Protein AF-A0A2T6D8M6-F1 (afdb_monomer)

Sequence (438 aa):
MSDDRTCYEILEVSRAASREDIRRAYLTQARRYMDARMQATLPPGSWRSLNAALETLDDPARRQAYDATLPAATTLAPIPETSVPAAPVPPPVPPLSDRPSLPAATVPLPILPTTAKSVSPAPSGPSSNTIFIIIICCFSLVVIGISALIFLPLFLPVVAANISKPRATIDRHQPTPPPNLAPAATPASRKSNPAFAAPPEAITLNLPHFSAPEITRPASGILFSNKEGKKYATLEISTDPGLDYFIILTPAEGGSPELIAYLTGGDPLTCKLPTGSYELRYASGDSWYGKKYFFGPRATYFKIAQPIDLKPTRETPGYEAYRDALDKLGGVEEDIRQHLLDSGIDQKTVTYIFDTKNPKTQSANINTLDASYWRKNVAPKISSARNRTRLTELLDTRNQIVVSYNQRAAELRENVVEKISLTPDGDSDMIPLTMSTF

Foldseek 3Di:
DDDPDALCVLLVHDLPDDLLSSLVSLLVVLLLCVPQVNVVVDDPPSNVSSVVSNVQCNDPVSSVVSVVPDPDPPPPDPPPPPPDPDDDDDDDDDDDDDDDDDDDDDDDDDDDDDDDDDDDDDDDDDDPVVVVVVVVVVVVVVVVVVCCVVCVVVCVVVVVVVVPDDDDDDDDDDDDDDDDDDDDDDDDDDDDDDDDDDDPPDPPPPDDDPDFDFDDDDPFAWPDADPPAPFKFKAKEAFAADKKKWKWKAAPVGDDTRTTGIHHGGDMYIDITHFHWIKMKMKIGDTQRDSSQGRHSPIDIDIDPGTDGQDGLCPWPLNVVLVVLVVVLVVLLVVLLVLLVVLVNDNVVSCVCQVCPDPVCVCVPLLNVPPVVCVPPPLVSRPDPVSSVVSVVSSVVSNVSVVVNVVSVVVSVLRRYHYHYDDDDPPPDDPPPPPVPD

Secondary structure (DSSP, 8-state):
----S-HHHHHT--TT--HHHHHHHHHHHHHHHHSHHHHTTSPTTHHHHHHHHHHHHHSHHHHHHHHHHS-------PPP------PPPPPPPPP----PPPPP-PPPPPPPPP-----PPP-PPPPHHHHHHHHHHHHHHHHHHHHHHHHHHHHHHHHHHHS---------PPPPPPPP---------PPP---PPPPP---------------PPPPSEEEEE----SSEEEEEEEE-SSSEEEEEEEETT--S-SEEEEE-TT--EEEEEESEEEEEEEEEESS---TTTTTGGG-EEEE-SSPEEE--GGGSTTHHHHHHHHHHHHHHHHHHHHHHHHTT--HHHHHHHH-TT-HHHHTT-TTT--HHHHHHHTGGG---HHHHHHHHHHHHHHHHHHHHHHHHHHHHHHHHEEEEEE-----SS---------

Nearest PDB structures (foldseek):
  2ctr-assembly1_A  TM=7.302E-01  e=8.705E-03  Homo sapiens
  3ucs-assembly1_C  TM=7.791E-01  e=1.780E-02  Escherichia coli K-12
  8j07-assembly1_u  TM=6.987E-01  e=3.086E-02  Homo sapiens
  5fid-assembly1_B  TM=6.116E-01  e=2.789E-01  Pyricularia oryzae
  8otz-assembly1_EQ  TM=2.886E-01  e=4.134E+00  Bos taurus

Radius of gyration: 38.04 Å; Cα contacts (8 Å, |Δi|>4): 420; chains: 1; bounding box: 98×57×114 Å

Structure (mmCIF, N/CA/C/O backbone):
data_AF-A0A2T6D8M6-F1
#
_entry.id   AF-A0A2T6D8M6-F1
#
loop_
_atom_site.group_PDB
_atom_site.id
_atom_site.type_symbol
_atom_site.label_atom_id
_atom_site.label_alt_id
_atom_site.label_comp_id
_atom_site.label_asym_id
_atom_site.label_entity_id
_atom_site.label_seq_id
_atom_site.pdbx_PDB_ins_code
_atom_site.Cartn_x
_atom_site.Cartn_y
_atom_site.Cartn_z
_atom_site.occupancy
_atom_site.B_iso_or_equiv
_atom_site.auth_seq_id
_atom_site.auth_comp_id
_atom_site.auth_asym_id
_atom_site.auth_atom_id
_atom_site.pdbx_PDB_model_num
ATOM 1 N N . MET A 1 1 ? 19.798 17.923 -13.626 1.00 44.94 1 MET A N 1
ATOM 2 C CA . MET A 1 1 ? 20.886 17.505 -14.529 1.00 44.94 1 MET A CA 1
ATOM 3 C C . MET A 1 1 ? 20.261 16.527 -15.498 1.00 44.94 1 MET A C 1
ATOM 5 O O . MET A 1 1 ? 19.794 15.490 -15.043 1.00 44.94 1 MET A O 1
ATOM 9 N N . SER A 1 2 ? 20.101 16.918 -16.760 1.00 51.44 2 SER A N 1
ATOM 10 C CA . SER A 1 2 ? 19.657 15.986 -17.796 1.00 51.44 2 SER A CA 1
ATOM 11 C C . SER A 1 2 ? 20.794 15.001 -18.046 1.00 51.44 2 SER A C 1
ATOM 13 O O . SER A 1 2 ? 21.955 15.397 -18.061 1.00 51.44 2 SER A O 1
ATOM 15 N N . ASP A 1 3 ? 20.468 13.718 -18.112 1.00 68.69 3 ASP A N 1
ATOM 16 C CA . ASP A 1 3 ? 21.422 12.671 -18.451 1.00 68.69 3 ASP A CA 1
ATOM 17 C C . ASP A 1 3 ? 21.697 12.783 -19.956 1.00 68.69 3 ASP A C 1
ATOM 19 O O . ASP A 1 3 ? 20.807 12.501 -20.752 1.00 68.69 3 ASP A O 1
ATOM 23 N N . ASP A 1 4 ? 22.881 13.260 -20.348 1.00 80.56 4 ASP A N 1
ATOM 24 C CA . ASP A 1 4 ? 23.236 13.481 -21.764 1.00 80.56 4 ASP A CA 1
ATOM 25 C C . ASP A 1 4 ? 23.429 12.163 -22.545 1.00 80.56 4 ASP A C 1
ATOM 27 O O . ASP A 1 4 ? 23.701 12.173 -23.748 1.00 80.56 4 ASP A O 1
ATOM 31 N N . ARG A 1 5 ? 23.289 11.013 -21.872 1.00 87.88 5 ARG A N 1
ATOM 32 C CA . ARG A 1 5 ? 23.376 9.683 -22.477 1.00 87.88 5 ARG A CA 1
ATOM 33 C C . ARG A 1 5 ? 22.192 9.403 -23.395 1.00 87.88 5 ARG A C 1
ATOM 35 O O . ARG A 1 5 ? 21.042 9.735 -23.108 1.00 87.88 5 ARG A O 1
ATOM 42 N N . THR A 1 6 ? 22.462 8.697 -24.486 1.00 92.62 6 THR A N 1
ATOM 43 C CA . THR A 1 6 ? 21.406 8.210 -25.384 1.00 92.62 6 THR A CA 1
ATOM 44 C C . THR A 1 6 ? 20.591 7.084 -24.734 1.00 92.62 6 THR A C 1
ATOM 46 O O . THR A 1 6 ? 21.080 6.381 -23.851 1.00 92.62 6 THR A O 1
ATOM 49 N N . CYS A 1 7 ? 19.363 6.834 -25.208 1.00 91.62 7 CYS A N 1
ATOM 50 C CA . CYS A 1 7 ? 18.531 5.724 -24.719 1.00 91.62 7 CYS A CA 1
ATOM 51 C C . CYS A 1 7 ? 19.243 4.364 -24.863 1.00 91.62 7 CYS A C 1
ATOM 53 O O . CYS A 1 7 ? 19.093 3.484 -24.017 1.00 91.62 7 CYS A O 1
ATOM 55 N N . TYR A 1 8 ? 20.062 4.212 -25.907 1.00 92.75 8 TYR A N 1
ATOM 56 C CA . TYR A 1 8 ? 20.878 3.024 -26.155 1.00 92.75 8 TYR A CA 1
ATOM 57 C C . TYR A 1 8 ? 21.998 2.856 -25.123 1.00 92.75 8 TYR A C 1
ATOM 59 O O . TYR A 1 8 ? 22.205 1.759 -24.613 1.00 92.75 8 TYR A O 1
ATOM 67 N N . GLU A 1 9 ? 22.681 3.945 -24.768 1.00 91.25 9 GLU A N 1
ATOM 68 C CA . GLU A 1 9 ? 23.714 3.950 -23.725 1.00 91.25 9 GLU A CA 1
ATOM 69 C C . GLU A 1 9 ? 23.120 3.721 -22.337 1.00 91.25 9 GLU A C 1
ATOM 71 O O . GLU A 1 9 ? 23.692 2.973 -21.549 1.00 91.25 9 GLU A O 1
ATOM 76 N N . ILE A 1 10 ? 21.955 4.314 -22.051 1.00 89.31 10 ILE A N 1
ATOM 77 C CA . ILE A 1 10 ? 21.224 4.094 -20.800 1.00 89.31 10 ILE A CA 1
ATOM 78 C C . ILE A 1 10 ? 20.894 2.610 -20.638 1.00 89.31 10 ILE A C 1
ATOM 80 O O . ILE A 1 10 ? 21.116 2.069 -19.562 1.00 89.31 10 ILE A O 1
ATOM 84 N N . LEU A 1 11 ? 20.413 1.939 -21.691 1.00 89.44 11 LEU A N 1
ATOM 85 C CA . LEU A 1 11 ? 20.113 0.504 -21.661 1.00 89.44 11 LEU A CA 1
ATOM 86 C C . LEU A 1 11 ? 21.341 -0.399 -21.863 1.00 89.44 11 LEU A C 1
ATOM 88 O O . LEU A 1 11 ? 21.206 -1.611 -21.729 1.00 89.44 11 LEU A O 1
ATOM 92 N N . GLU A 1 12 ? 22.530 0.153 -22.120 1.00 91.31 12 GLU A N 1
ATOM 93 C CA . GLU A 1 12 ? 23.754 -0.600 -22.446 1.00 91.31 12 GLU A CA 1
ATOM 94 C C . GLU A 1 12 ? 23.576 -1.540 -23.664 1.00 91.31 12 GLU A C 1
ATOM 96 O O . GLU A 1 12 ? 24.058 -2.674 -23.678 1.00 91.31 12 GLU A O 1
ATOM 101 N N . VAL A 1 13 ? 22.874 -1.080 -24.708 1.00 93.19 13 VAL A N 1
ATOM 102 C CA . VAL A 1 13 ? 22.608 -1.849 -25.940 1.00 93.19 13 VAL A CA 1
ATOM 103 C C . VAL A 1 13 ? 23.058 -1.112 -27.201 1.00 93.19 13 VAL A C 1
ATOM 105 O O . VAL A 1 13 ? 23.142 0.111 -27.246 1.00 93.19 13 VAL A O 1
ATOM 108 N N . SER A 1 14 ? 23.336 -1.867 -28.266 1.00 93.44 14 SER A N 1
ATOM 109 C CA . SER A 1 14 ? 23.669 -1.301 -29.581 1.00 93.44 14 SER A CA 1
ATOM 110 C C . SER A 1 14 ? 22.454 -0.629 -30.236 1.00 93.44 14 SER A C 1
ATOM 112 O O . SER A 1 14 ? 21.326 -1.091 -30.070 1.00 93.44 14 SER A O 1
ATOM 114 N N . ARG A 1 15 ? 22.679 0.387 -31.087 1.00 92.44 15 ARG A N 1
ATOM 115 C CA . ARG A 1 15 ? 21.621 0.985 -31.932 1.00 92.44 15 ARG A CA 1
ATOM 116 C C . ARG A 1 15 ? 20.938 -0.035 -32.849 1.00 92.44 15 ARG A C 1
ATOM 118 O O . ARG A 1 15 ? 19.775 0.137 -33.193 1.00 92.44 15 ARG A O 1
ATOM 125 N N . ALA A 1 16 ? 21.635 -1.116 -33.205 1.00 90.94 16 ALA A N 1
ATOM 126 C CA . ALA A 1 16 ? 21.099 -2.214 -34.011 1.00 90.94 16 ALA A CA 1
ATOM 127 C C . ALA A 1 16 ? 20.384 -3.303 -33.182 1.00 90.94 16 ALA A C 1
ATOM 129 O O . ALA A 1 16 ? 19.946 -4.303 -33.745 1.00 90.94 16 ALA A O 1
ATOM 130 N N . ALA A 1 17 ? 20.278 -3.147 -31.855 1.00 91.50 17 ALA A N 1
ATOM 131 C CA . ALA A 1 17 ? 19.682 -4.154 -30.981 1.00 91.50 17 ALA A CA 1
ATOM 132 C C . ALA A 1 17 ? 18.223 -4.445 -31.360 1.00 91.50 17 ALA A C 1
ATOM 134 O O . ALA A 1 17 ? 17.452 -3.536 -31.694 1.00 91.50 17 ALA A O 1
ATOM 135 N N . SER A 1 18 ? 17.831 -5.716 -31.288 1.00 91.06 18 SER A N 1
ATOM 136 C CA . SER A 1 18 ? 16.437 -6.103 -31.494 1.00 91.06 18 SER A CA 1
ATOM 137 C C . SER A 1 18 ? 15.557 -5.592 -30.344 1.00 91.06 18 SER A C 1
ATOM 139 O O . SER A 1 18 ? 16.048 -5.297 -29.253 1.00 91.06 18 SER A O 1
ATOM 141 N N . ARG A 1 19 ? 14.237 -5.505 -30.558 1.00 88.56 19 ARG A N 1
ATOM 142 C CA . ARG A 1 19 ? 13.279 -5.135 -29.495 1.00 88.56 19 ARG A CA 1
ATOM 143 C C . ARG A 1 19 ? 13.395 -6.053 -28.272 1.00 88.56 19 ARG A C 1
ATOM 145 O O . ARG A 1 19 ? 13.304 -5.599 -27.136 1.00 88.56 19 ARG A O 1
ATOM 152 N N . GLU A 1 20 ? 13.644 -7.335 -28.511 1.00 81.50 20 GLU A N 1
ATOM 153 C CA . GLU A 1 20 ? 13.809 -8.322 -27.446 1.00 81.50 20 GLU A CA 1
ATOM 154 C C . GLU A 1 20 ? 15.099 -8.094 -26.645 1.00 81.50 20 GLU A C 1
ATOM 156 O O . GLU A 1 20 ? 15.094 -8.196 -25.419 1.00 81.50 20 GLU A O 1
ATOM 161 N N . ASP A 1 21 ? 16.196 -7.719 -27.308 1.00 86.19 21 ASP A N 1
ATOM 162 C CA . ASP A 1 21 ? 17.453 -7.388 -26.626 1.00 86.19 21 ASP A CA 1
ATOM 163 C C . ASP A 1 21 ? 17.325 -6.120 -25.780 1.00 86.19 21 ASP A C 1
ATOM 165 O O . ASP A 1 21 ? 17.827 -6.079 -24.657 1.00 86.19 21 ASP A O 1
ATOM 169 N N . ILE A 1 22 ? 16.593 -5.123 -26.284 1.00 88.81 22 ILE A N 1
ATOM 170 C CA . ILE A 1 22 ? 16.270 -3.882 -25.567 1.00 88.81 22 ILE A CA 1
ATOM 171 C C . ILE A 1 22 ? 15.489 -4.196 -24.288 1.00 88.81 22 ILE A C 1
ATOM 173 O O . ILE A 1 22 ? 15.889 -3.766 -23.203 1.00 88.81 22 ILE A O 1
ATOM 177 N N . ARG A 1 23 ? 14.432 -5.017 -24.376 1.00 83.00 23 ARG A N 1
ATOM 178 C CA . ARG A 1 23 ? 13.681 -5.465 -23.193 1.00 83.00 23 ARG A CA 1
ATOM 179 C C . ARG A 1 23 ? 14.546 -6.261 -22.228 1.00 83.00 23 ARG A C 1
ATOM 181 O O . ARG A 1 23 ? 14.506 -6.015 -21.026 1.00 83.00 23 ARG A O 1
ATOM 188 N N . ARG A 1 24 ? 15.366 -7.193 -22.717 1.00 79.56 24 ARG A N 1
ATOM 189 C CA . ARG A 1 24 ? 16.244 -8.001 -21.856 1.00 79.56 24 ARG A CA 1
ATOM 190 C C . ARG A 1 24 ? 17.248 -7.139 -21.095 1.00 79.56 24 ARG A C 1
ATOM 192 O O . ARG A 1 24 ? 17.482 -7.375 -19.905 1.00 79.56 24 ARG A O 1
ATOM 199 N N . ALA A 1 25 ? 17.832 -6.150 -21.762 1.00 85.81 25 ALA A N 1
ATOM 200 C CA . ALA A 1 25 ? 18.765 -5.222 -21.147 1.00 85.81 25 ALA A CA 1
ATOM 201 C C . ALA A 1 25 ? 18.068 -4.349 -20.099 1.00 85.81 25 ALA A C 1
ATOM 203 O O . ALA A 1 25 ? 18.542 -4.276 -18.962 1.00 85.81 25 ALA A O 1
ATOM 204 N N . TYR A 1 26 ? 16.883 -3.819 -20.424 1.00 86.88 26 TYR A N 1
ATOM 205 C CA . TYR A 1 26 ? 16.031 -3.118 -19.465 1.00 86.88 26 TYR A CA 1
ATOM 206 C C . TYR A 1 26 ? 15.767 -3.961 -18.215 1.00 86.88 26 TYR A C 1
ATOM 208 O O . TYR A 1 26 ? 16.072 -3.523 -17.114 1.00 86.88 26 TYR A O 1
ATOM 216 N N . LEU A 1 27 ? 15.277 -5.195 -18.362 1.00 79.44 27 LEU A N 1
ATOM 217 C CA . LEU A 1 27 ? 14.958 -6.077 -17.233 1.00 79.44 27 LEU A CA 1
ATOM 218 C C . LEU A 1 27 ? 16.188 -6.393 -16.378 1.00 79.44 27 LEU A C 1
ATOM 220 O O . LEU A 1 27 ? 16.101 -6.496 -15.153 1.00 79.44 27 LEU A O 1
ATOM 224 N N . THR A 1 28 ? 17.344 -6.556 -17.025 1.00 82.31 28 THR A N 1
ATOM 225 C CA . THR A 1 28 ? 18.620 -6.801 -16.348 1.00 82.31 28 THR A CA 1
ATOM 226 C C . THR A 1 28 ? 19.007 -5.603 -15.490 1.00 82.31 28 THR A C 1
ATOM 228 O O . THR A 1 28 ? 19.357 -5.776 -14.321 1.00 82.31 28 THR A O 1
ATOM 231 N N . GLN A 1 29 ? 18.902 -4.390 -16.034 1.00 82.62 29 GLN A N 1
ATOM 232 C CA . GLN A 1 29 ? 19.170 -3.167 -15.286 1.00 82.62 29 GLN A CA 1
ATOM 233 C C . GLN A 1 29 ? 18.120 -2.917 -14.204 1.00 82.62 29 GLN A C 1
ATOM 235 O O . GLN A 1 29 ? 18.481 -2.667 -13.056 1.00 82.62 29 GLN A O 1
ATOM 240 N N . ALA A 1 30 ? 16.835 -3.072 -14.519 1.00 80.12 30 ALA A N 1
ATOM 241 C CA . ALA A 1 30 ? 15.731 -2.871 -13.591 1.00 80.12 30 ALA A CA 1
ATOM 242 C C . ALA A 1 30 ? 15.875 -3.769 -12.350 1.00 80.12 30 ALA A C 1
ATOM 244 O O . ALA A 1 30 ? 15.701 -3.350 -11.206 1.00 80.12 30 ALA A O 1
ATOM 245 N N . ARG A 1 31 ? 16.323 -5.007 -12.560 1.00 78.06 31 ARG A N 1
ATOM 246 C CA . ARG A 1 31 ? 16.638 -5.930 -11.475 1.00 78.06 31 ARG A CA 1
ATOM 247 C C . ARG A 1 31 ? 17.814 -5.482 -10.611 1.00 78.06 31 ARG A C 1
ATOM 249 O O . ARG A 1 31 ? 17.751 -5.667 -9.400 1.00 78.06 31 ARG A O 1
ATOM 256 N N . ARG A 1 32 ? 18.864 -4.891 -11.195 1.00 78.94 32 ARG A N 1
ATOM 257 C CA . ARG A 1 32 ? 19.981 -4.321 -10.416 1.00 78.94 32 ARG A CA 1
ATOM 258 C C . ARG A 1 32 ? 19.491 -3.213 -9.489 1.00 78.94 32 ARG A C 1
ATOM 260 O O . ARG A 1 32 ? 19.923 -3.161 -8.348 1.00 78.94 32 ARG A O 1
ATOM 267 N N . TYR A 1 33 ? 18.548 -2.388 -9.939 1.00 74.62 33 TYR A N 1
ATOM 268 C CA . TYR A 1 33 ? 17.917 -1.391 -9.071 1.00 74.62 33 TYR A CA 1
ATOM 269 C C . TYR A 1 33 ? 16.984 -1.998 -8.030 1.00 74.62 33 TYR A C 1
ATOM 271 O O . TYR A 1 33 ? 16.815 -1.378 -6.992 1.00 74.62 33 TYR A O 1
ATOM 279 N N . MET A 1 34 ? 16.351 -3.151 -8.264 1.00 73.56 34 MET A N 1
ATOM 280 C CA . MET A 1 34 ? 15.566 -3.833 -7.222 1.00 73.56 34 MET A CA 1
ATOM 281 C C . MET A 1 34 ? 16.444 -4.530 -6.174 1.00 73.56 34 MET A C 1
ATOM 283 O O . MET A 1 34 ? 15.991 -4.765 -5.054 1.00 73.56 34 MET A O 1
ATOM 287 N N . ASP A 1 35 ? 17.695 -4.849 -6.506 1.00 74.12 35 ASP A N 1
ATOM 288 C CA . ASP A 1 35 ? 18.663 -5.372 -5.548 1.00 74.12 35 ASP A CA 1
ATOM 289 C C . ASP A 1 35 ? 19.214 -4.236 -4.672 1.00 74.12 35 ASP A C 1
ATOM 291 O O . ASP A 1 35 ? 20.051 -3.433 -5.090 1.00 74.12 35 ASP A O 1
ATOM 295 N N . ALA A 1 36 ? 18.756 -4.183 -3.418 1.00 60.94 36 ALA A N 1
ATOM 296 C CA . ALA A 1 36 ? 19.148 -3.158 -2.451 1.00 60.94 36 ALA A CA 1
ATOM 297 C C . ALA A 1 36 ? 20.673 -3.047 -2.249 1.00 60.94 36 ALA A C 1
ATOM 299 O O . ALA A 1 36 ? 21.167 -1.968 -1.932 1.00 60.94 36 ALA A O 1
ATOM 300 N N . ARG A 1 37 ? 21.442 -4.126 -2.467 1.00 60.44 37 ARG A N 1
ATOM 301 C CA . ARG A 1 37 ? 22.911 -4.102 -2.330 1.00 60.44 37 ARG A CA 1
ATOM 302 C C . ARG A 1 37 ? 23.601 -3.387 -3.488 1.00 60.44 37 ARG A C 1
ATOM 304 O O . ARG A 1 37 ? 24.680 -2.836 -3.304 1.00 60.44 37 ARG A O 1
ATOM 311 N N . MET A 1 38 ? 22.984 -3.403 -4.667 1.00 56.88 38 MET A N 1
ATOM 312 C CA . MET A 1 38 ? 23.512 -2.791 -5.887 1.00 56.88 38 MET A CA 1
ATOM 313 C C . MET A 1 38 ? 23.019 -1.353 -6.081 1.00 56.88 38 MET A C 1
ATOM 315 O O . MET A 1 38 ? 23.559 -0.627 -6.904 1.00 56.88 38 MET A O 1
ATOM 319 N N . GLN A 1 39 ? 22.021 -0.905 -5.316 1.00 60.66 39 GLN A N 1
ATOM 320 C CA . GLN A 1 39 ? 21.484 0.451 -5.439 1.00 60.66 39 GLN A CA 1
ATOM 321 C C . GLN A 1 39 ? 22.525 1.535 -5.122 1.00 60.66 39 GLN A C 1
ATOM 323 O O . GLN A 1 39 ? 22.558 2.558 -5.798 1.00 60.66 39 GLN A O 1
ATOM 328 N N . ALA A 1 40 ? 23.396 1.303 -4.134 1.00 60.75 40 ALA A N 1
ATOM 329 C CA . ALA A 1 40 ? 24.401 2.277 -3.698 1.00 60.75 40 ALA A CA 1
ATOM 330 C C . ALA A 1 40 ? 25.443 2.629 -4.779 1.00 60.75 40 ALA A C 1
ATOM 332 O O . ALA A 1 40 ? 26.144 3.628 -4.645 1.00 60.75 40 ALA A O 1
ATOM 333 N N . THR A 1 41 ? 25.558 1.822 -5.838 1.00 62.38 41 THR A N 1
ATOM 334 C CA . THR A 1 41 ? 26.512 2.039 -6.934 1.00 62.38 41 THR A CA 1
ATOM 335 C C . THR A 1 41 ? 25.871 2.641 -8.184 1.00 62.38 41 THR A C 1
ATOM 337 O O . THR A 1 41 ? 26.586 2.957 -9.135 1.00 62.38 41 THR A O 1
ATOM 340 N N . LEU A 1 42 ? 24.546 2.821 -8.204 1.00 65.62 42 LEU A N 1
ATOM 341 C CA . LEU A 1 42 ? 23.819 3.329 -9.365 1.00 65.62 42 LEU A CA 1
ATOM 342 C C . LEU A 1 42 ? 23.595 4.848 -9.249 1.00 65.62 42 LEU A C 1
ATOM 344 O O . LEU A 1 42 ? 23.248 5.329 -8.168 1.00 65.62 42 LEU A O 1
ATOM 348 N N . PRO A 1 43 ? 23.756 5.629 -10.336 1.00 68.25 43 PRO A N 1
ATOM 349 C CA . PRO A 1 43 ? 23.583 7.076 -10.264 1.00 68.25 43 PRO A CA 1
ATOM 350 C C . PRO A 1 43 ? 22.134 7.454 -9.898 1.00 68.25 43 PRO A C 1
ATOM 352 O O . PRO A 1 43 ? 21.192 6.815 -10.388 1.00 68.25 43 PRO A O 1
ATOM 355 N N . PRO A 1 44 ? 21.912 8.506 -9.090 1.00 58.69 44 PRO A N 1
ATOM 356 C CA . PRO A 1 44 ? 20.569 8.985 -8.768 1.00 58.69 44 PRO A CA 1
ATOM 357 C C . PRO A 1 44 ? 19.806 9.400 -10.037 1.00 58.69 44 PRO A C 1
ATOM 359 O O . PRO A 1 44 ? 20.387 9.903 -10.993 1.00 58.69 44 PRO A O 1
ATOM 362 N N . GLY A 1 45 ? 18.491 9.164 -10.068 1.00 62.31 45 GLY A N 1
ATOM 363 C CA . GLY A 1 45 ? 17.637 9.471 -11.229 1.00 62.31 45 GLY A CA 1
ATOM 364 C C . GLY A 1 45 ? 17.702 8.458 -12.380 1.00 62.31 45 GLY A C 1
ATOM 365 O O . GLY A 1 45 ? 16.811 8.451 -13.228 1.00 62.31 45 GLY A O 1
ATOM 366 N N . SER A 1 46 ? 18.663 7.534 -12.366 1.00 74.81 46 SER A N 1
ATOM 367 C CA . SER A 1 46 ? 18.863 6.576 -13.456 1.00 74.81 46 SER A CA 1
ATOM 368 C C . SER A 1 46 ? 17.681 5.631 -13.699 1.00 74.81 46 SER A C 1
ATOM 370 O O . SER A 1 46 ? 17.488 5.195 -14.826 1.00 74.81 46 SER A O 1
ATOM 372 N N . TRP A 1 47 ? 16.841 5.353 -12.693 1.00 74.00 47 TRP A N 1
ATOM 373 C CA . TRP A 1 47 ? 15.605 4.578 -12.892 1.00 74.00 47 TRP A CA 1
ATOM 374 C C . TRP A 1 47 ? 14.616 5.282 -13.831 1.00 74.00 47 TRP A C 1
ATOM 376 O O . TRP A 1 47 ? 13.987 4.649 -14.675 1.00 74.00 47 TRP A O 1
ATOM 386 N N . ARG A 1 48 ? 14.494 6.611 -13.708 1.00 73.75 48 ARG A N 1
ATOM 387 C CA . ARG A 1 48 ? 13.615 7.404 -14.573 1.00 73.75 48 ARG A CA 1
ATOM 388 C C . ARG A 1 48 ? 14.140 7.402 -16.005 1.00 73.75 48 ARG A C 1
ATOM 390 O O . ARG A 1 48 ? 13.359 7.174 -16.922 1.00 73.75 48 ARG A O 1
ATOM 397 N N . SER A 1 49 ? 15.451 7.585 -16.177 1.00 82.19 49 SER A N 1
ATOM 398 C CA . SER A 1 49 ? 16.113 7.466 -17.480 1.00 82.19 49 SER A CA 1
ATOM 399 C C . SER A 1 49 ? 15.925 6.069 -18.082 1.00 82.19 49 SER A C 1
ATOM 401 O O . SER A 1 49 ? 15.655 5.955 -19.271 1.00 82.19 49 SER A O 1
ATOM 403 N N . LEU A 1 50 ? 16.001 5.012 -17.264 1.00 84.44 50 LEU A N 1
ATOM 404 C CA . LEU A 1 50 ? 15.823 3.624 -17.692 1.00 84.44 50 LEU A CA 1
ATOM 405 C C . LEU A 1 50 ? 14.416 3.359 -18.246 1.00 84.44 50 LEU A C 1
ATOM 407 O O . LEU A 1 50 ? 14.276 2.799 -19.332 1.00 84.44 50 LEU A O 1
ATOM 411 N N . ASN A 1 51 ? 13.380 3.785 -17.516 1.00 80.62 51 ASN A N 1
ATOM 412 C CA . ASN A 1 51 ? 11.992 3.643 -17.955 1.00 80.62 51 ASN A CA 1
ATOM 413 C C . ASN A 1 51 ? 11.719 4.476 -19.215 1.00 80.62 51 ASN A C 1
ATOM 415 O O . ASN A 1 51 ? 11.158 3.949 -20.169 1.00 80.62 51 ASN A O 1
ATOM 419 N N . ALA A 1 52 ? 12.186 5.729 -19.258 1.00 82.25 52 ALA A N 1
ATOM 420 C CA . ALA A 1 52 ? 12.032 6.592 -20.431 1.00 82.25 52 ALA A CA 1
ATOM 421 C C . ALA A 1 52 ? 12.747 6.028 -21.674 1.00 82.25 52 ALA A C 1
ATOM 423 O O . ALA A 1 52 ? 12.225 6.109 -22.790 1.00 82.25 52 ALA A O 1
ATOM 424 N N . ALA A 1 53 ? 13.924 5.419 -21.487 1.00 89.25 53 ALA A N 1
ATOM 425 C CA . ALA A 1 53 ? 14.661 4.762 -22.558 1.00 89.25 53 ALA A CA 1
ATOM 426 C C . ALA A 1 53 ? 13.907 3.539 -23.095 1.00 89.25 53 ALA A C 1
ATOM 428 O O . ALA A 1 53 ? 13.791 3.396 -24.311 1.00 89.25 53 ALA A O 1
ATOM 429 N N . LEU A 1 54 ? 13.351 2.690 -22.221 1.00 89.31 54 LEU A N 1
ATOM 430 C CA . LEU A 1 54 ? 12.518 1.564 -22.654 1.00 89.31 54 LEU A CA 1
ATOM 431 C C . LEU A 1 54 ? 11.276 2.048 -23.403 1.00 89.31 54 LEU A C 1
ATOM 433 O O . LEU A 1 54 ? 10.999 1.555 -24.486 1.00 89.31 54 LEU A O 1
ATOM 437 N N . GLU A 1 55 ? 10.549 3.017 -22.857 1.00 82.94 55 GLU A N 1
ATOM 438 C CA . GLU A 1 55 ? 9.318 3.542 -23.453 1.00 82.94 55 GLU A CA 1
ATOM 439 C C . GLU A 1 55 ? 9.558 4.106 -24.864 1.00 82.94 55 GLU A C 1
ATOM 441 O O . GLU A 1 55 ? 8.761 3.915 -25.781 1.00 82.94 55 GLU A O 1
ATOM 446 N N . THR A 1 56 ? 10.707 4.760 -25.053 1.00 91.44 56 THR A N 1
ATOM 447 C CA . THR A 1 56 ? 11.125 5.301 -26.349 1.00 91.44 56 THR A CA 1
ATOM 448 C C . THR A 1 56 ? 11.559 4.203 -27.321 1.00 91.44 56 THR A C 1
ATOM 450 O O . THR A 1 56 ? 11.243 4.284 -28.505 1.00 91.44 56 THR A O 1
ATOM 453 N N . LEU A 1 57 ? 12.288 3.188 -26.848 1.00 93.62 57 LEU A N 1
ATOM 454 C CA . LEU A 1 57 ? 12.908 2.168 -27.699 1.00 93.62 57 LEU A CA 1
ATOM 455 C C . LEU A 1 57 ? 12.049 0.909 -27.926 1.00 93.62 57 LEU A C 1
ATOM 457 O O . LEU A 1 57 ? 12.333 0.149 -28.855 1.00 93.62 57 LEU A O 1
ATOM 461 N N . ASP A 1 58 ? 11.030 0.659 -27.098 1.00 87.94 58 ASP A N 1
ATOM 462 C CA . ASP A 1 58 ? 10.148 -0.509 -27.215 1.00 87.94 58 ASP A CA 1
ATOM 463 C C . ASP A 1 58 ? 9.086 -0.341 -28.309 1.00 87.94 58 ASP A C 1
ATOM 465 O O . ASP A 1 58 ? 8.725 -1.319 -28.971 1.00 87.94 58 ASP A O 1
ATOM 469 N N . ASP A 1 59 ? 8.598 0.883 -28.526 1.00 87.06 59 ASP A N 1
ATOM 470 C CA . ASP A 1 59 ? 7.674 1.191 -29.616 1.00 87.06 59 ASP A CA 1
ATOM 471 C C . ASP A 1 59 ? 8.447 1.440 -30.929 1.00 87.06 59 ASP A C 1
ATOM 473 O O . ASP A 1 59 ? 9.313 2.320 -30.975 1.00 87.06 59 ASP A O 1
ATOM 477 N N . PRO A 1 60 ? 8.155 0.703 -32.021 1.00 90.00 60 PRO A N 1
ATOM 478 C CA . PRO A 1 60 ? 8.893 0.843 -33.275 1.00 90.00 60 PRO A CA 1
ATOM 479 C C . PRO A 1 60 ? 8.839 2.249 -33.884 1.00 90.00 60 PRO A C 1
ATOM 481 O O . PRO A 1 60 ? 9.838 2.708 -34.438 1.00 90.00 60 PRO A O 1
ATOM 484 N N . ALA A 1 61 ? 7.697 2.934 -33.788 1.00 92.50 61 ALA A N 1
ATOM 485 C CA . ALA A 1 61 ? 7.520 4.259 -34.369 1.00 92.50 61 ALA A CA 1
ATOM 486 C C . ALA A 1 61 ? 8.262 5.321 -33.546 1.00 92.50 61 ALA A C 1
ATOM 488 O O . ALA A 1 61 ? 8.972 6.155 -34.114 1.00 92.50 61 ALA A O 1
ATOM 489 N N . ARG A 1 62 ? 8.173 5.255 -32.210 1.00 92.31 62 ARG A N 1
ATOM 490 C CA . ARG A 1 62 ? 8.931 6.138 -31.306 1.00 92.31 62 ARG A CA 1
ATOM 491 C C . ARG A 1 62 ? 10.430 5.930 -31.446 1.00 92.31 62 ARG A C 1
ATOM 493 O O . ARG A 1 62 ? 11.164 6.913 -31.520 1.00 92.31 62 ARG A O 1
ATOM 500 N N . ARG A 1 63 ? 10.879 4.678 -31.563 1.00 96.19 63 ARG A N 1
ATOM 501 C CA . ARG A 1 63 ? 12.287 4.352 -31.798 1.00 96.19 63 ARG A CA 1
ATOM 502 C C . ARG A 1 63 ? 12.782 4.942 -33.112 1.00 96.19 63 ARG A C 1
ATOM 504 O O . ARG A 1 63 ? 13.826 5.580 -33.120 1.00 96.19 63 ARG A O 1
ATOM 511 N N . GLN A 1 64 ? 12.028 4.784 -34.200 1.00 93.50 64 GLN A N 1
ATOM 512 C CA . GLN A 1 64 ? 12.401 5.346 -35.498 1.00 93.50 64 GLN A CA 1
ATOM 513 C C . GLN A 1 64 ? 12.476 6.880 -35.459 1.00 93.50 64 GLN A C 1
ATOM 515 O O . GLN A 1 64 ? 13.410 7.466 -36.007 1.00 93.50 64 GLN A O 1
ATOM 520 N N . ALA A 1 65 ? 11.515 7.534 -34.797 1.00 95.12 65 ALA A N 1
ATOM 521 C CA . ALA A 1 65 ? 11.528 8.981 -34.611 1.00 95.12 65 ALA A CA 1
ATOM 522 C C . ALA A 1 65 ? 12.740 9.432 -33.781 1.00 95.12 65 ALA A C 1
ATOM 524 O O . ALA A 1 65 ? 13.417 10.386 -34.156 1.00 95.12 65 ALA A O 1
ATOM 525 N N . TYR A 1 66 ? 13.052 8.718 -32.698 1.00 95.00 66 TYR A N 1
ATOM 526 C CA . TYR A 1 66 ? 14.234 8.957 -31.875 1.00 95.00 66 TYR A CA 1
ATOM 527 C C . TYR A 1 66 ? 15.536 8.766 -32.663 1.00 95.00 66 TYR A C 1
ATOM 529 O O . TYR A 1 66 ? 16.396 9.644 -32.640 1.00 95.00 66 TYR A O 1
ATOM 537 N N . ASP A 1 67 ? 15.661 7.684 -33.431 1.00 94.56 67 ASP A N 1
ATOM 538 C CA . ASP A 1 67 ? 16.835 7.397 -34.260 1.00 94.56 67 ASP A CA 1
ATOM 539 C C . ASP A 1 67 ? 17.089 8.491 -35.301 1.00 94.56 67 ASP A C 1
ATOM 541 O O . ASP A 1 67 ? 18.243 8.843 -35.545 1.00 94.56 67 ASP A O 1
ATOM 545 N N . ALA A 1 68 ? 16.029 9.080 -35.864 1.00 94.38 68 ALA A N 1
ATOM 546 C CA . ALA A 1 68 ? 16.133 10.194 -36.804 1.00 94.38 68 ALA A CA 1
ATOM 547 C C . ALA A 1 68 ? 16.716 11.475 -36.173 1.00 94.38 68 ALA A C 1
ATOM 549 O O . ALA A 1 68 ? 17.248 12.318 -36.895 1.00 94.38 68 ALA A O 1
ATOM 550 N N . THR A 1 69 ? 16.637 11.630 -34.845 1.00 94.31 69 THR A N 1
ATOM 551 C CA . THR A 1 69 ? 17.243 12.768 -34.126 1.00 94.31 69 THR A CA 1
ATOM 552 C C . THR A 1 69 ? 18.720 12.572 -33.815 1.00 94.31 69 THR A C 1
ATOM 554 O O . THR A 1 69 ? 19.428 13.541 -33.536 1.00 94.31 69 THR A O 1
ATOM 557 N N . LEU A 1 70 ? 19.202 11.328 -33.843 1.00 90.56 70 LEU A N 1
ATOM 558 C CA . LEU A 1 70 ? 20.586 11.034 -33.520 1.00 90.56 70 LEU A CA 1
ATOM 559 C C . LEU A 1 70 ? 21.470 11.343 -34.733 1.00 90.56 70 LEU A C 1
ATOM 561 O O . LEU A 1 70 ? 21.072 11.079 -35.871 1.00 90.56 70 LEU A O 1
ATOM 565 N N . PRO A 1 71 ? 22.703 11.843 -34.527 1.00 87.31 71 PRO A N 1
ATOM 566 C CA . PRO A 1 71 ? 23.647 11.963 -35.624 1.00 87.31 71 PRO A CA 1
ATOM 567 C C . PRO A 1 71 ? 23.807 10.589 -36.273 1.00 87.31 71 PRO A C 1
ATOM 569 O O . PRO A 1 71 ? 23.902 9.574 -35.560 1.00 87.31 71 PRO A O 1
ATOM 572 N N . ALA A 1 72 ? 23.793 10.573 -37.613 1.00 75.38 72 ALA A N 1
ATOM 573 C CA . ALA A 1 72 ? 24.023 9.372 -38.401 1.00 75.38 72 ALA A CA 1
ATOM 574 C C . ALA A 1 72 ? 25.235 8.674 -37.796 1.00 75.38 72 ALA A C 1
ATOM 576 O O . ALA A 1 72 ? 26.290 9.297 -37.657 1.00 75.38 72 ALA A O 1
ATOM 577 N N . ALA A 1 73 ? 25.046 7.431 -37.341 1.00 60.50 73 ALA A N 1
ATOM 578 C CA . ALA A 1 73 ? 26.159 6.643 -36.850 1.00 60.50 73 ALA A CA 1
ATOM 579 C C . ALA A 1 73 ? 27.199 6.712 -37.958 1.00 60.50 73 ALA A C 1
ATOM 581 O O . ALA A 1 73 ? 26.885 6.317 -39.080 1.00 60.50 73 ALA A O 1
ATOM 582 N N . THR A 1 74 ? 28.354 7.326 -37.686 1.00 46.44 74 THR A N 1
ATOM 583 C CA . THR A 1 74 ? 29.442 7.363 -38.649 1.00 46.44 74 THR A CA 1
ATOM 584 C C . THR A 1 74 ? 29.649 5.915 -39.023 1.00 46.44 74 THR A C 1
ATOM 586 O O . THR A 1 74 ? 30.115 5.129 -38.197 1.00 46.44 74 THR A O 1
ATOM 589 N N . THR A 1 75 ? 29.200 5.542 -40.220 1.00 44.81 75 THR A N 1
ATOM 590 C CA . THR A 1 75 ? 29.553 4.287 -40.842 1.00 44.81 75 THR A CA 1
ATOM 591 C C . THR A 1 75 ? 31.059 4.383 -40.912 1.00 44.81 75 THR A C 1
ATOM 593 O O . THR A 1 75 ? 31.596 5.050 -41.794 1.00 44.81 75 THR A O 1
ATOM 596 N N . LEU A 1 76 ? 31.744 3.845 -39.900 1.00 36.31 76 LEU A N 1
ATOM 597 C CA . LEU A 1 76 ? 33.153 3.537 -39.999 1.00 36.31 76 LEU A CA 1
ATOM 598 C C . LEU A 1 76 ? 33.215 2.755 -41.296 1.00 36.31 76 LEU A C 1
ATOM 600 O O . LEU A 1 76 ? 32.583 1.699 -41.403 1.00 36.31 76 LEU A O 1
ATOM 604 N N . ALA A 1 77 ? 33.816 3.377 -42.314 1.00 37.8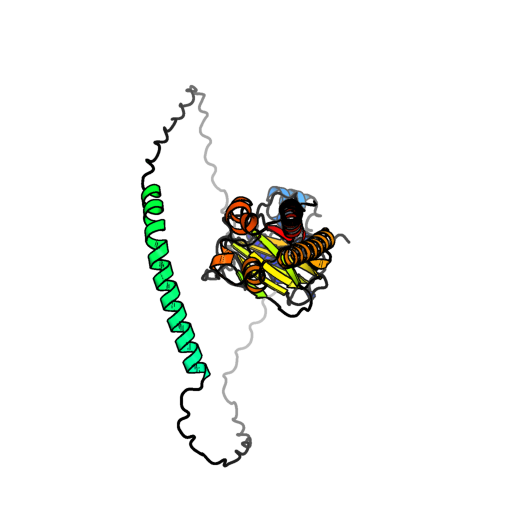1 77 ALA A N 1
ATOM 605 C CA . ALA A 1 77 ? 33.968 2.772 -43.619 1.00 37.81 77 ALA A CA 1
ATOM 606 C C . ALA A 1 77 ? 34.414 1.327 -43.381 1.00 37.81 77 ALA A C 1
ATOM 608 O O . ALA A 1 77 ? 35.244 1.130 -42.483 1.00 37.81 77 ALA A O 1
ATOM 609 N N . PRO A 1 78 ? 33.834 0.334 -44.083 1.00 40.41 78 PRO A N 1
ATOM 610 C CA . PRO A 1 78 ? 34.250 -1.049 -43.926 1.00 40.41 78 PRO A CA 1
ATOM 611 C C . PRO A 1 78 ? 35.770 -1.049 -43.964 1.00 40.41 78 PRO A C 1
ATOM 613 O O . PRO A 1 78 ? 36.360 -0.561 -44.931 1.00 40.41 78 PRO A O 1
ATOM 616 N N . ILE A 1 79 ? 36.379 -1.448 -42.844 1.00 44.69 79 ILE A N 1
ATOM 617 C CA . ILE A 1 79 ? 37.829 -1.509 -42.725 1.00 44.69 79 ILE A CA 1
ATOM 618 C C . ILE A 1 79 ? 38.240 -2.354 -43.930 1.00 44.69 79 ILE A C 1
ATOM 620 O O . ILE A 1 79 ? 37.735 -3.476 -44.031 1.00 44.69 79 ILE A O 1
ATOM 624 N N . PRO A 1 80 ? 39.026 -1.828 -44.890 1.00 43.72 80 PRO A N 1
ATOM 625 C CA . PRO A 1 80 ? 39.460 -2.644 -46.006 1.00 43.72 80 PRO A CA 1
ATOM 626 C C . PRO A 1 80 ? 40.110 -3.867 -45.382 1.00 43.72 80 PRO A C 1
ATOM 628 O O . PRO A 1 80 ? 40.993 -3.708 -44.532 1.00 43.72 80 PRO A O 1
ATOM 631 N N . GLU A 1 81 ? 39.594 -5.052 -45.723 1.00 46.44 81 GLU A N 1
ATOM 632 C CA . GLU A 1 81 ? 40.148 -6.338 -45.322 1.00 46.44 81 GLU A CA 1
ATOM 633 C C . GLU A 1 81 ? 41.619 -6.325 -45.718 1.00 46.44 81 GLU A C 1
ATOM 635 O O . GLU A 1 81 ? 42.011 -6.617 -46.846 1.00 46.44 81 GLU A O 1
ATOM 640 N N . THR A 1 82 ? 42.448 -5.877 -44.784 1.00 42.16 82 THR A N 1
ATOM 641 C CA . THR A 1 82 ? 43.882 -5.880 -44.938 1.00 42.16 82 THR A CA 1
ATOM 642 C C . THR A 1 82 ? 44.227 -7.326 -44.697 1.00 42.16 82 THR A C 1
ATOM 644 O O . THR A 1 82 ? 44.237 -7.783 -43.557 1.00 42.16 82 THR A O 1
ATOM 647 N N . SER A 1 83 ? 44.378 -8.052 -45.802 1.00 45.91 83 SER A N 1
ATOM 648 C CA . SER A 1 83 ? 44.952 -9.385 -45.893 1.00 45.91 83 SER A CA 1
ATOM 649 C C . SER A 1 83 ? 45.983 -9.593 -44.785 1.00 45.91 83 SER A C 1
ATOM 651 O O . SER A 1 83 ? 47.109 -9.098 -44.874 1.00 45.91 83 SER A O 1
ATOM 653 N N . VAL A 1 84 ? 45.582 -10.292 -43.723 1.00 44.62 84 VAL A N 1
ATOM 654 C CA . VAL A 1 84 ? 46.498 -10.760 -42.688 1.00 44.62 84 VAL A CA 1
ATOM 655 C C . VAL A 1 84 ? 47.382 -11.807 -43.369 1.00 44.62 84 VAL A C 1
ATOM 657 O O . VAL A 1 84 ? 46.851 -12.812 -43.850 1.00 44.62 84 VAL A O 1
ATOM 660 N N . PRO A 1 85 ? 48.707 -11.599 -43.474 1.00 50.34 85 PRO A N 1
ATOM 661 C CA . PRO A 1 85 ? 49.600 -12.634 -43.967 1.00 50.34 85 PRO A CA 1
ATOM 662 C C . PRO A 1 85 ? 49.504 -13.827 -43.019 1.00 50.34 85 PRO A C 1
ATOM 664 O O . PRO A 1 85 ? 49.528 -13.652 -41.799 1.00 50.34 85 PRO A O 1
ATOM 667 N N . ALA A 1 86 ? 49.372 -15.025 -43.584 1.00 49.44 86 ALA A N 1
ATOM 668 C CA . ALA A 1 86 ? 49.299 -16.276 -42.845 1.00 49.44 86 ALA A CA 1
ATOM 669 C C . ALA A 1 86 ? 50.376 -16.332 -41.748 1.00 49.44 86 ALA A C 1
ATOM 671 O O . ALA A 1 86 ? 51.575 -16.270 -42.031 1.00 49.44 86 ALA A O 1
ATOM 672 N N . ALA A 1 87 ? 49.936 -16.432 -40.493 1.00 54.69 87 ALA A N 1
ATOM 673 C CA . ALA A 1 87 ? 50.825 -16.651 -39.365 1.00 54.69 87 ALA A CA 1
ATOM 674 C C . ALA A 1 87 ? 51.590 -17.978 -39.559 1.00 54.69 87 ALA A C 1
ATOM 676 O O . ALA A 1 87 ? 50.995 -18.962 -40.011 1.00 54.69 87 ALA A O 1
ATOM 677 N N . PRO A 1 88 ? 52.893 -18.036 -39.230 1.00 59.12 88 PRO A N 1
ATOM 678 C CA . PRO A 1 88 ? 53.662 -19.265 -39.337 1.00 59.12 88 PRO A CA 1
ATOM 679 C C . PRO A 1 88 ? 53.128 -20.312 -38.354 1.00 59.12 88 PRO A C 1
ATOM 681 O O . PRO A 1 88 ? 52.847 -20.021 -37.190 1.00 59.12 88 PRO A O 1
ATOM 684 N N . VAL A 1 89 ? 52.994 -21.537 -38.859 1.00 68.19 89 VAL A N 1
ATOM 685 C CA . VAL A 1 89 ? 52.590 -22.739 -38.120 1.00 68.19 89 VAL A CA 1
ATOM 686 C C . VAL A 1 89 ? 53.426 -22.872 -36.834 1.00 68.19 89 VAL A C 1
ATOM 688 O O . VAL A 1 89 ? 54.656 -22.826 -36.918 1.00 68.19 89 VAL A O 1
ATOM 691 N N . PRO A 1 90 ? 52.811 -23.039 -35.647 1.00 67.00 90 PRO A N 1
ATOM 692 C CA . PRO A 1 90 ? 53.560 -23.266 -34.417 1.00 67.00 90 PRO A CA 1
ATOM 693 C C . PRO A 1 90 ? 54.273 -24.633 -34.456 1.00 67.00 90 PRO A C 1
ATOM 695 O O . PRO A 1 90 ? 53.710 -25.600 -34.978 1.00 67.00 90 PRO A O 1
ATOM 698 N N . PRO A 1 91 ? 55.500 -24.749 -33.911 1.00 73.31 91 PRO A N 1
ATOM 699 C CA . PRO A 1 91 ? 56.229 -26.013 -33.878 1.00 73.31 91 PRO A CA 1
ATOM 700 C C . PRO A 1 91 ? 55.535 -27.056 -32.979 1.00 73.31 91 PRO A C 1
ATOM 702 O O . PRO A 1 91 ? 54.811 -26.691 -32.048 1.00 73.31 91 PRO A O 1
ATOM 705 N N . PRO A 1 92 ? 55.756 -28.361 -33.236 1.00 66.81 92 PRO A N 1
ATOM 706 C CA . PRO A 1 92 ? 55.111 -29.442 -32.502 1.00 66.81 92 PRO A CA 1
ATOM 707 C C . PRO A 1 92 ? 55.524 -29.454 -31.025 1.00 66.81 92 PRO A C 1
ATOM 709 O O . PRO A 1 92 ? 56.702 -29.357 -30.681 1.00 66.81 92 PRO A O 1
ATOM 712 N N . VAL A 1 93 ? 54.522 -29.595 -30.158 1.00 68.75 93 VAL A N 1
ATOM 713 C CA . VAL A 1 93 ? 54.660 -29.705 -28.701 1.00 68.75 93 VAL A CA 1
ATOM 714 C C . VAL A 1 93 ? 55.432 -30.993 -28.352 1.00 68.75 93 VAL A C 1
ATOM 716 O O . VAL A 1 93 ? 55.034 -32.063 -28.818 1.00 68.75 93 VAL A O 1
ATOM 719 N N . PRO A 1 94 ? 56.513 -30.938 -27.548 1.00 70.75 94 PRO A N 1
ATOM 720 C CA . PRO A 1 94 ? 57.227 -32.137 -27.114 1.00 70.75 94 PRO A CA 1
ATOM 721 C C . PRO A 1 94 ? 56.405 -32.955 -26.097 1.00 70.75 94 PRO A C 1
ATOM 723 O O . PRO A 1 94 ? 55.605 -32.385 -25.350 1.00 70.75 94 PRO A O 1
ATOM 726 N N . PRO A 1 95 ? 56.584 -34.289 -26.048 1.00 62.00 95 PRO A N 1
ATOM 727 C CA . PRO A 1 95 ? 55.824 -35.158 -25.160 1.00 62.00 95 PRO A CA 1
ATOM 728 C C . PRO A 1 95 ? 56.156 -34.915 -23.685 1.00 62.00 95 PRO A C 1
ATOM 730 O O . PRO A 1 95 ? 57.303 -34.715 -23.290 1.00 62.00 95 PRO A O 1
ATOM 733 N N . LEU A 1 96 ? 55.097 -34.962 -22.881 1.00 58.38 96 LEU A N 1
ATOM 734 C CA . LEU A 1 96 ? 55.071 -34.743 -21.443 1.00 58.38 96 LEU A CA 1
ATOM 735 C C . LEU A 1 96 ? 55.647 -35.965 -20.700 1.00 58.38 96 LEU A C 1
ATOM 737 O O . LEU A 1 96 ? 54.897 -36.797 -20.198 1.00 58.38 96 LEU A O 1
ATOM 741 N N . SER A 1 97 ? 56.971 -36.071 -20.627 1.00 53.88 97 SER A N 1
ATOM 742 C CA . SER A 1 97 ? 57.662 -37.013 -19.741 1.00 53.88 97 SER A CA 1
ATOM 743 C C . SER A 1 97 ? 58.718 -36.264 -18.938 1.00 53.88 97 SER A C 1
ATOM 745 O O . SER A 1 97 ? 59.388 -35.386 -19.467 1.00 53.88 97 SER A O 1
ATOM 747 N N . ASP A 1 98 ? 58.834 -36.630 -17.663 1.00 54.59 98 ASP A N 1
ATOM 748 C CA . ASP A 1 98 ? 59.790 -36.135 -16.663 1.00 54.59 98 ASP A CA 1
ATOM 749 C C . ASP A 1 98 ? 59.356 -34.896 -15.871 1.00 54.59 98 ASP A C 1
ATOM 751 O O . ASP A 1 98 ? 59.909 -33.800 -15.967 1.00 54.59 98 ASP A O 1
ATOM 755 N N . ARG A 1 99 ? 58.392 -35.113 -14.965 1.00 45.38 99 ARG A N 1
ATOM 756 C CA . ARG A 1 99 ? 58.234 -34.275 -13.772 1.00 45.38 99 ARG A CA 1
ATOM 757 C C . ARG A 1 99 ? 58.731 -35.049 -12.540 1.00 45.38 99 ARG A C 1
ATOM 759 O O . ARG A 1 99 ? 58.079 -36.017 -12.152 1.00 45.38 99 ARG A O 1
ATOM 766 N N . PRO A 1 100 ? 59.853 -34.653 -11.913 1.00 51.97 100 PRO A N 1
ATOM 767 C CA . PRO A 1 100 ? 60.338 -35.288 -10.694 1.00 51.97 100 PRO A CA 1
ATOM 768 C C . PRO A 1 100 ? 59.433 -34.952 -9.500 1.00 51.97 100 PRO A C 1
ATOM 770 O O . PRO A 1 100 ? 59.066 -33.800 -9.263 1.00 51.97 100 PRO A O 1
ATOM 773 N N . SER A 1 101 ? 59.073 -35.989 -8.750 1.00 54.03 101 SER A N 1
ATOM 774 C CA . SER A 1 101 ? 58.351 -35.938 -7.479 1.00 54.03 101 SER A CA 1
ATOM 775 C C . SER A 1 101 ? 59.197 -35.272 -6.389 1.00 54.03 101 SER A C 1
ATOM 777 O O . SER A 1 101 ? 60.273 -35.768 -6.057 1.00 54.03 101 SER A O 1
ATOM 779 N N . LEU A 1 102 ? 58.696 -34.177 -5.810 1.00 53.59 102 LEU A N 1
ATOM 780 C CA . LEU A 1 102 ? 59.261 -33.528 -4.620 1.00 53.59 102 LEU A CA 1
ATOM 781 C C . LEU A 1 102 ? 58.502 -33.949 -3.341 1.00 53.59 102 LEU A C 1
ATOM 783 O O . LEU A 1 102 ? 57.330 -34.324 -3.424 1.00 5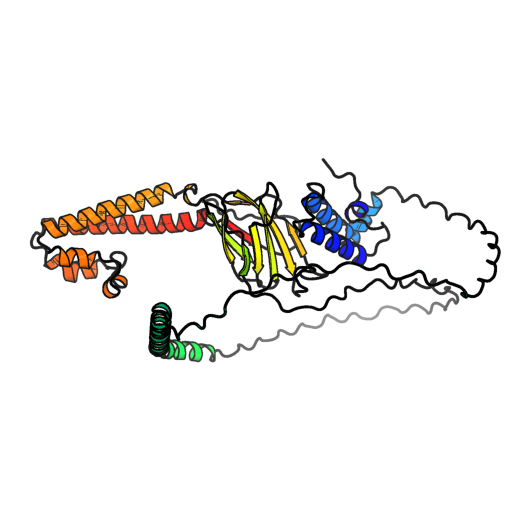3.59 102 LEU A O 1
ATOM 787 N N . PRO A 1 103 ? 59.179 -33.937 -2.175 1.00 57.78 103 PRO A N 1
ATOM 788 C CA . PRO A 1 103 ? 58.845 -34.763 -1.019 1.00 57.78 103 PRO A CA 1
ATOM 789 C C . PRO A 1 103 ? 57.762 -34.175 -0.110 1.00 57.78 103 PRO A C 1
ATOM 791 O O . PRO A 1 103 ? 57.538 -32.968 -0.044 1.00 57.78 103 PRO A O 1
ATOM 794 N N . ALA A 1 104 ? 57.127 -35.084 0.632 1.00 48.31 104 ALA A N 1
ATOM 795 C CA . ALA A 1 104 ? 56.112 -34.825 1.639 1.00 48.31 104 ALA A CA 1
ATOM 796 C C . ALA A 1 104 ? 56.606 -33.862 2.732 1.00 48.31 104 ALA A C 1
ATOM 798 O O . ALA A 1 104 ? 57.541 -34.165 3.473 1.00 48.31 104 ALA A O 1
ATOM 799 N N . ALA A 1 105 ? 55.933 -32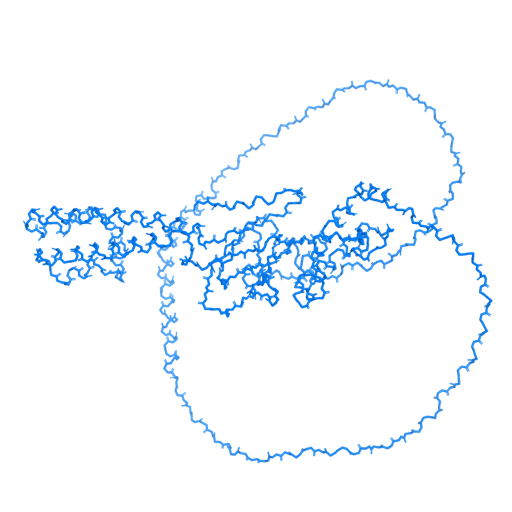.718 2.856 1.00 46.31 105 ALA A N 1
ATOM 800 C CA . ALA A 1 105 ? 56.071 -31.818 3.990 1.00 46.31 105 ALA A CA 1
ATOM 801 C C . ALA A 1 105 ? 55.077 -32.221 5.091 1.00 46.31 105 ALA A C 1
ATOM 803 O O . ALA A 1 105 ? 53.859 -32.137 4.927 1.00 46.31 105 ALA A O 1
ATOM 804 N N . THR A 1 106 ? 55.631 -32.675 6.210 1.00 42.66 106 THR A N 1
ATOM 805 C CA . THR A 1 106 ? 54.956 -32.987 7.471 1.00 42.66 106 THR A CA 1
ATOM 806 C C . THR A 1 106 ? 54.321 -31.730 8.070 1.00 42.66 106 THR A C 1
ATOM 808 O O . THR A 1 106 ? 55.028 -30.799 8.449 1.00 42.66 106 THR A O 1
ATOM 811 N N . VAL A 1 107 ? 52.994 -31.713 8.201 1.00 53.66 107 VAL A N 1
ATOM 812 C CA . VAL A 1 107 ? 52.257 -30.711 8.991 1.00 53.66 107 VAL A CA 1
ATOM 813 C C . VAL A 1 107 ? 51.920 -31.328 10.357 1.00 53.66 107 VAL A C 1
ATOM 815 O O . VAL A 1 107 ? 51.390 -32.442 10.383 1.00 53.66 107 VAL A O 1
ATOM 818 N N . PRO A 1 108 ? 52.214 -30.669 11.494 1.00 53.94 108 PRO A N 1
ATOM 819 C CA . PRO A 1 108 ? 51.890 -31.207 12.811 1.00 53.94 108 PRO A CA 1
ATOM 820 C C . PRO A 1 108 ? 50.401 -31.017 13.148 1.00 53.94 108 PRO A C 1
ATOM 822 O O . PRO A 1 108 ? 49.820 -29.956 12.924 1.00 53.94 108 PRO A O 1
ATOM 825 N N . LEU A 1 109 ? 49.801 -32.070 13.708 1.00 53.28 109 LEU A N 1
ATOM 826 C CA . LEU A 1 109 ? 48.439 -32.121 14.250 1.00 53.28 109 LEU A CA 1
ATOM 827 C C . LEU A 1 109 ? 48.284 -31.231 15.500 1.00 53.28 109 LEU A C 1
ATOM 829 O O . LEU A 1 109 ? 49.188 -31.215 16.340 1.00 53.28 109 LEU A O 1
ATOM 833 N N . PRO A 1 110 ? 47.128 -30.571 15.704 1.00 53.44 110 PRO A N 1
ATOM 834 C CA . PRO A 1 110 ? 46.799 -29.960 16.980 1.00 53.44 110 PRO A CA 1
ATOM 835 C C . PRO A 1 110 ? 46.255 -30.998 17.973 1.00 53.44 110 PRO A C 1
ATOM 837 O O . PRO A 1 110 ? 45.498 -31.909 17.640 1.00 53.44 110 PRO A O 1
ATOM 840 N N . ILE A 1 111 ? 46.691 -30.820 19.214 1.00 50.25 111 ILE A N 1
ATOM 841 C CA . ILE A 1 111 ? 46.487 -31.662 20.391 1.00 50.25 111 ILE A CA 1
ATOM 842 C C . ILE A 1 111 ? 45.028 -31.565 20.870 1.00 50.25 111 ILE A C 1
ATOM 844 O O . ILE A 1 111 ? 44.507 -30.469 21.073 1.00 50.25 111 ILE A O 1
ATOM 848 N N . LEU A 1 112 ? 44.386 -32.717 21.086 1.00 43.97 112 LEU A N 1
ATOM 849 C CA . LEU A 1 112 ? 43.100 -32.856 21.780 1.00 43.97 112 LEU A CA 1
ATOM 850 C C . LEU A 1 112 ? 43.292 -32.675 23.299 1.00 43.97 112 LEU A C 1
ATOM 852 O O . LEU A 1 112 ? 44.163 -33.343 23.860 1.00 43.97 112 LEU A O 1
ATOM 856 N N . PRO A 1 113 ? 42.460 -31.890 24.008 1.00 56.12 113 PRO A N 1
ATOM 857 C CA . PRO A 1 113 ? 42.362 -31.995 25.453 1.00 56.12 113 PRO A CA 1
ATOM 858 C C . PRO A 1 113 ? 41.342 -33.067 25.859 1.00 56.12 113 PRO A C 1
ATOM 860 O O . PRO A 1 113 ? 40.184 -33.086 25.440 1.00 56.12 113 PRO A O 1
ATOM 863 N N . THR A 1 114 ? 41.826 -33.964 26.706 1.00 43.75 114 THR A N 1
ATOM 864 C CA . THR A 1 114 ? 41.131 -35.084 27.331 1.00 43.75 114 THR A CA 1
ATOM 865 C C . THR A 1 114 ? 40.250 -34.623 28.503 1.00 43.75 114 THR A C 1
ATOM 867 O O . THR A 1 114 ? 40.606 -33.715 29.250 1.00 43.75 114 THR A O 1
ATOM 870 N N . THR A 1 115 ? 39.181 -35.391 28.747 1.00 46.09 115 THR A N 1
ATOM 871 C CA . THR A 1 115 ? 38.460 -35.596 30.027 1.00 46.09 115 THR A CA 1
ATOM 872 C C . THR A 1 115 ? 37.596 -34.467 30.608 1.00 46.09 115 THR A C 1
ATOM 874 O O . THR A 1 115 ? 38.065 -33.618 31.357 1.00 46.09 115 THR A O 1
ATOM 877 N N . ALA A 1 116 ? 36.273 -34.622 30.461 1.00 38.22 116 ALA A N 1
ATOM 878 C CA . ALA A 1 116 ? 35.302 -34.199 31.470 1.00 38.22 116 ALA A CA 1
ATOM 879 C C . ALA A 1 116 ? 34.176 -35.244 31.624 1.00 38.22 116 ALA A C 1
ATOM 881 O O . ALA A 1 116 ? 33.375 -35.489 30.729 1.00 38.22 116 ALA A O 1
ATOM 882 N N . LYS A 1 117 ? 34.214 -35.888 32.792 1.00 43.16 117 LYS A N 1
ATOM 883 C CA . LYS A 1 117 ? 33.213 -36.682 33.522 1.00 43.16 117 LYS A CA 1
ATOM 884 C C . LYS A 1 117 ? 31.769 -36.653 32.977 1.00 43.16 117 LYS A C 1
ATOM 886 O O . LYS A 1 117 ? 31.061 -35.658 33.096 1.00 43.16 117 LYS A O 1
ATOM 891 N N . SER A 1 118 ? 31.316 -37.813 32.502 1.00 42.31 118 SER A N 1
ATOM 892 C CA . SER A 1 118 ? 29.910 -38.139 32.247 1.00 42.31 118 SER A CA 1
ATOM 893 C C . SER A 1 118 ? 29.171 -38.362 33.573 1.00 42.31 118 SER A C 1
ATOM 895 O O . SER A 1 118 ? 29.462 -39.316 34.294 1.00 42.31 118 SER A O 1
ATOM 897 N N . VAL A 1 119 ? 28.216 -37.486 33.889 1.00 51.38 119 VAL A N 1
ATOM 898 C CA . VAL A 1 119 ? 27.206 -37.681 34.939 1.00 51.38 119 VAL A CA 1
ATOM 899 C C . VAL A 1 119 ? 25.850 -37.769 34.242 1.00 51.38 119 VAL A C 1
ATOM 901 O O . VAL A 1 119 ? 25.436 -36.834 33.563 1.00 51.38 119 VAL A O 1
ATOM 904 N N . SER A 1 120 ? 25.183 -38.917 34.378 1.00 50.47 120 SER A N 1
ATOM 905 C CA . SER A 1 120 ? 23.820 -39.137 33.878 1.00 50.47 120 SER A CA 1
ATOM 906 C C . SER A 1 120 ? 22.814 -38.273 34.648 1.00 50.47 120 SER A C 1
ATOM 908 O O . SER A 1 120 ? 22.832 -38.316 35.881 1.00 50.47 120 SER A O 1
ATOM 910 N N . PRO A 1 121 ? 21.911 -37.533 33.980 1.00 47.88 121 PRO A N 1
ATOM 911 C CA . PRO A 1 121 ? 20.805 -36.876 34.656 1.00 47.88 121 PRO A CA 1
ATOM 912 C C . PRO A 1 121 ? 19.623 -37.842 34.826 1.00 47.88 121 PRO A C 1
ATOM 914 O O . PRO A 1 121 ? 19.239 -38.566 33.908 1.00 47.88 121 PRO A O 1
ATOM 917 N N . ALA A 1 122 ? 19.056 -37.837 36.031 1.00 52.53 122 ALA A N 1
ATOM 918 C CA . ALA A 1 122 ? 17.814 -38.514 36.387 1.00 52.53 122 ALA A CA 1
ATOM 919 C C . ALA A 1 122 ? 16.617 -37.968 35.573 1.00 52.53 122 ALA A C 1
ATOM 921 O O . ALA A 1 122 ? 16.651 -36.806 35.158 1.00 52.53 122 ALA A O 1
ATOM 922 N N . PRO A 1 123 ? 15.550 -38.762 35.359 1.00 55.28 123 PRO A N 1
ATOM 923 C CA . PRO A 1 123 ? 14.390 -38.340 34.579 1.00 55.28 123 PRO A CA 1
ATOM 924 C C . PRO A 1 123 ? 13.666 -37.179 35.270 1.00 55.28 123 PRO A C 1
ATOM 926 O O . PRO A 1 123 ? 13.039 -37.345 36.317 1.00 55.28 123 PRO A O 1
ATOM 929 N N . SER A 1 124 ? 13.753 -35.987 34.682 1.00 55.53 124 SER A N 1
ATOM 930 C CA . SER A 1 124 ? 12.933 -34.846 35.064 1.00 55.53 124 SER A CA 1
ATOM 931 C C . SER A 1 124 ? 11.493 -35.095 34.611 1.00 55.53 124 SER A C 1
ATOM 933 O O . SER A 1 124 ? 11.219 -35.320 33.432 1.00 55.53 124 SER A O 1
ATOM 935 N N . GLY A 1 125 ? 10.561 -35.077 35.567 1.00 64.88 125 GLY A N 1
ATOM 936 C CA . GLY A 1 125 ? 9.129 -35.071 35.275 1.00 64.88 125 GLY A CA 1
ATOM 937 C C . GLY A 1 125 ? 8.743 -33.878 34.388 1.00 64.88 125 GLY A C 1
ATOM 938 O O . GLY A 1 125 ? 9.492 -32.896 34.316 1.00 64.88 125 GLY A O 1
ATOM 939 N N . PRO A 1 126 ? 7.590 -33.946 33.698 1.00 58.59 126 PRO A N 1
ATOM 940 C CA . PRO A 1 126 ? 7.170 -32.910 32.765 1.00 58.59 126 PRO A CA 1
ATOM 941 C C . PRO A 1 126 ? 7.151 -31.554 33.470 1.00 58.59 126 PRO A C 1
ATOM 943 O O . PRO A 1 126 ? 6.492 -31.371 34.494 1.00 58.59 126 PRO A O 1
ATOM 946 N N . SER A 1 127 ? 7.907 -30.602 32.925 1.00 64.56 127 SER A N 1
ATOM 947 C CA . SER A 1 127 ? 7.928 -29.232 33.423 1.00 64.56 127 SER A CA 1
ATOM 948 C C . SER A 1 127 ? 6.509 -28.659 33.388 1.00 64.56 127 SER A C 1
ATOM 950 O O . SER A 1 127 ? 5.734 -28.966 32.479 1.00 64.56 127 SER A O 1
ATOM 952 N N . SER A 1 128 ? 6.169 -27.816 34.367 1.00 69.19 128 SER A N 1
ATOM 953 C CA . SER A 1 128 ? 4.849 -27.176 34.525 1.00 69.19 128 SER A CA 1
ATOM 954 C C . SER A 1 128 ? 4.296 -26.571 33.218 1.00 69.19 128 SER A C 1
ATOM 956 O O . SER A 1 128 ? 3.096 -26.620 32.946 1.00 69.19 128 SER A O 1
ATOM 958 N N . ASN A 1 129 ? 5.186 -26.112 32.334 1.00 69.25 129 ASN A N 1
ATOM 959 C CA . ASN A 1 129 ? 4.838 -25.564 31.023 1.00 69.25 129 ASN A CA 1
ATOM 960 C C . ASN A 1 129 ? 4.200 -26.597 30.074 1.00 69.25 129 ASN A C 1
ATOM 962 O O . ASN A 1 129 ? 3.354 -26.237 29.261 1.00 69.25 129 ASN A O 1
ATOM 966 N N . THR A 1 130 ? 4.546 -27.879 30.195 1.00 75.25 130 THR A N 1
ATOM 967 C CA . THR A 1 130 ? 3.997 -28.958 29.353 1.00 75.25 130 THR A CA 1
ATOM 968 C C . THR A 1 130 ? 2.530 -29.225 29.688 1.00 75.25 130 THR A C 1
ATOM 970 O O . THR A 1 130 ? 1.702 -29.377 28.794 1.00 75.25 130 THR A O 1
ATOM 973 N N . ILE A 1 131 ? 2.184 -29.208 30.980 1.00 78.12 131 ILE A N 1
ATOM 974 C CA . ILE A 1 131 ? 0.799 -29.374 31.445 1.00 78.12 131 ILE A CA 1
ATOM 975 C C . ILE A 1 131 ? -0.048 -28.174 31.002 1.00 78.12 131 ILE A C 1
ATOM 977 O O . ILE A 1 131 ? -1.170 -28.346 30.528 1.00 78.12 131 ILE A O 1
ATOM 981 N N . PHE A 1 132 ? 0.513 -26.965 31.073 1.00 77.00 132 PHE A N 1
ATOM 982 C CA . PHE A 1 132 ? -0.171 -25.747 30.638 1.00 77.00 132 PHE A CA 1
ATOM 983 C C . PHE A 1 132 ? -0.493 -25.751 29.132 1.00 77.00 132 PHE A C 1
ATOM 985 O O . PHE A 1 132 ? -1.601 -25.385 28.740 1.00 77.00 132 PHE A O 1
ATOM 992 N N . ILE A 1 133 ? 0.431 -26.228 28.289 1.00 83.94 133 ILE A N 1
ATOM 993 C CA . ILE A 1 133 ? 0.215 -26.348 26.837 1.00 83.94 133 ILE A CA 1
ATOM 994 C C . ILE A 1 133 ? -0.900 -27.355 26.521 1.00 83.94 133 ILE A C 1
ATOM 996 O O . ILE A 1 133 ? -1.768 -27.066 25.698 1.00 83.94 133 ILE A O 1
ATOM 1000 N N . ILE A 1 134 ? -0.930 -28.502 27.208 1.00 85.12 134 ILE A N 1
ATOM 1001 C CA . ILE A 1 134 ? -1.971 -29.524 27.004 1.00 85.12 134 ILE A CA 1
ATOM 1002 C C . ILE A 1 134 ? -3.359 -28.968 27.357 1.00 85.12 134 ILE A C 1
ATOM 1004 O O . ILE A 1 134 ? -4.312 -29.176 26.606 1.00 85.12 134 ILE A O 1
ATOM 1008 N N . ILE A 1 135 ? -3.476 -28.206 28.450 1.00 90.69 135 ILE A N 1
ATOM 1009 C CA . ILE A 1 135 ? -4.747 -27.588 28.858 1.00 90.69 135 ILE A CA 1
ATOM 1010 C C . ILE A 1 135 ? -5.226 -26.569 27.814 1.00 90.69 135 ILE A C 1
ATOM 1012 O O . ILE A 1 135 ? -6.403 -26.579 27.448 1.00 90.69 135 ILE A O 1
ATOM 1016 N N . ILE A 1 136 ? -4.326 -25.733 27.283 1.00 92.25 136 ILE A N 1
ATOM 1017 C CA . ILE A 1 136 ? -4.661 -24.747 26.242 1.00 92.25 136 ILE A CA 1
ATOM 1018 C C . ILE A 1 136 ? -5.118 -25.442 24.950 1.00 92.25 136 ILE A C 1
ATOM 1020 O O . ILE A 1 136 ? -6.125 -25.040 24.359 1.00 92.25 136 ILE A O 1
ATOM 1024 N N . CYS A 1 137 ? -4.436 -26.509 24.526 1.00 90.44 137 CYS A N 1
ATOM 1025 C CA . CYS A 1 137 ? -4.841 -27.292 23.356 1.00 90.44 137 CYS A CA 1
ATOM 1026 C C . CYS A 1 137 ? -6.223 -27.939 23.538 1.00 90.44 137 CYS A C 1
ATOM 1028 O O . CYS A 1 137 ? -7.068 -27.817 22.650 1.00 90.44 137 CYS A O 1
ATOM 1030 N N . CYS A 1 138 ? -6.495 -28.560 24.690 1.00 91.81 138 CYS A N 1
ATOM 1031 C CA . CYS A 1 138 ? -7.805 -29.152 24.978 1.00 91.81 138 CYS A CA 1
ATOM 1032 C C . CYS A 1 138 ? -8.921 -28.101 24.982 1.00 91.81 138 CYS A C 1
ATOM 1034 O O . CYS A 1 138 ? -9.976 -28.322 24.387 1.00 91.81 138 CYS A O 1
ATOM 1036 N N . PHE A 1 139 ? -8.686 -26.936 25.593 1.00 94.69 139 PHE A N 1
ATOM 1037 C CA . PHE A 1 139 ? -9.674 -25.858 25.617 1.00 94.69 139 PHE A CA 1
ATOM 1038 C C . PHE A 1 139 ? -9.967 -25.326 24.206 1.00 94.69 139 PHE A C 1
ATOM 1040 O O . PHE A 1 139 ? -11.123 -25.100 23.852 1.00 94.69 139 PHE A O 1
ATOM 1047 N N . SER A 1 140 ? -8.934 -25.208 23.368 1.00 94.31 140 SER A N 1
ATOM 1048 C CA . SER A 1 140 ? -9.069 -24.739 21.984 1.00 94.31 140 SER A CA 1
ATOM 1049 C C . SER A 1 140 ? -9.921 -25.693 21.138 1.00 94.31 140 SER A C 1
ATOM 1051 O O . SER A 1 140 ? -10.789 -25.244 20.392 1.00 94.31 140 SER A O 1
ATOM 1053 N N . LEU A 1 141 ? -9.742 -27.009 21.298 1.00 95.25 141 LEU A N 1
ATOM 1054 C CA . LEU A 1 141 ? -10.541 -28.016 20.590 1.00 95.25 141 LEU A CA 1
ATOM 1055 C C . LEU A 1 141 ? -12.018 -27.997 21.004 1.00 95.25 141 LEU A C 1
ATOM 1057 O O . LEU A 1 141 ? -12.893 -28.125 20.148 1.00 95.25 141 LEU A O 1
ATOM 1061 N N . VAL A 1 142 ? -12.311 -27.781 22.290 1.00 96.00 142 VAL A N 1
ATOM 1062 C CA . VAL A 1 142 ? -13.694 -27.662 22.782 1.00 96.00 142 VAL A CA 1
ATOM 1063 C C . VAL A 1 142 ? -14.373 -26.416 22.210 1.00 96.00 142 VAL A C 1
ATOM 1065 O O . VAL A 1 142 ? -15.508 -26.499 21.742 1.00 96.00 142 VAL A O 1
ATOM 1068 N N . VAL A 1 143 ? -13.675 -25.276 22.181 1.00 95.94 143 VAL A N 1
ATOM 1069 C CA . VAL A 1 143 ? -14.210 -24.033 21.604 1.00 95.94 143 VAL A CA 1
ATOM 1070 C C . VAL A 1 143 ? -14.479 -24.192 20.106 1.00 95.94 143 VAL A C 1
ATOM 1072 O O . VAL A 1 143 ? -15.548 -23.797 19.644 1.00 95.94 143 VAL A O 1
ATOM 1075 N N . ILE A 1 144 ? -13.568 -24.819 19.353 1.00 94.44 144 ILE A N 1
ATOM 1076 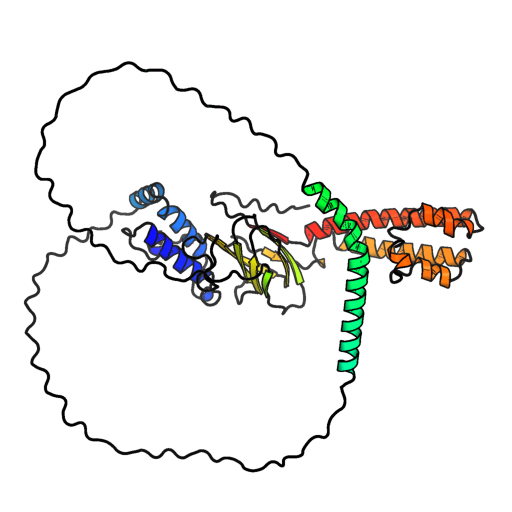C CA . ILE A 1 144 ? -13.765 -25.091 17.919 1.00 94.44 144 ILE A CA 1
ATOM 1077 C C . ILE A 1 144 ? -14.969 -26.018 17.701 1.00 94.44 144 ILE A C 1
ATOM 1079 O O . ILE A 1 144 ? -15.800 -25.736 16.840 1.00 94.44 144 ILE A O 1
ATOM 1083 N N . GLY A 1 145 ? -15.104 -27.079 18.504 1.00 94.62 145 GLY A N 1
ATOM 1084 C CA . GLY A 1 145 ? -16.229 -28.012 18.418 1.00 94.62 145 GLY A CA 1
ATOM 1085 C C . GLY A 1 145 ? -17.580 -27.341 18.676 1.00 94.62 145 GLY A C 1
ATOM 1086 O O . GLY A 1 145 ? -18.513 -27.519 17.897 1.00 94.62 145 GLY A O 1
ATOM 1087 N N . ILE A 1 146 ? -17.676 -26.513 19.722 1.00 94.19 146 ILE A N 1
ATOM 1088 C CA . ILE A 1 146 ? -18.898 -25.759 20.044 1.00 94.19 146 ILE A CA 1
ATOM 1089 C C . ILE A 1 146 ? -19.207 -24.733 18.949 1.00 94.19 146 ILE A C 1
ATOM 1091 O O . ILE A 1 146 ? -20.355 -24.611 18.529 1.00 94.19 146 ILE A O 1
ATOM 1095 N N . SER A 1 147 ? -18.188 -24.030 18.448 1.00 94.06 147 SER A N 1
ATOM 1096 C CA . SER A 1 147 ? -18.352 -23.056 17.368 1.00 94.06 147 SER A CA 1
ATOM 1097 C C . SER A 1 147 ? -18.878 -23.731 16.095 1.00 94.06 147 SER A C 1
ATOM 1099 O O . SER A 1 147 ? -19.872 -23.286 15.525 1.00 94.06 147 SER A O 1
ATOM 1101 N N . ALA A 1 148 ? -18.314 -24.876 15.697 1.00 93.56 148 ALA A N 1
ATOM 1102 C CA . ALA A 1 148 ? -18.817 -25.647 14.560 1.00 93.56 148 ALA A CA 1
ATOM 1103 C C . ALA A 1 148 ? -20.281 -26.080 14.756 1.00 93.56 148 ALA A C 1
ATOM 1105 O O . ALA A 1 148 ? -21.082 -25.964 13.834 1.00 93.56 148 ALA A O 1
ATOM 1106 N N . LEU A 1 149 ? -20.661 -26.505 15.964 1.00 94.56 149 LEU A N 1
ATOM 1107 C CA . LEU A 1 149 ? -22.029 -26.938 16.274 1.00 94.56 149 LEU A CA 1
ATOM 1108 C C . LEU A 1 149 ? -23.053 -25.791 16.197 1.00 94.56 149 LEU A C 1
ATOM 1110 O O . LEU A 1 149 ? -24.201 -26.018 15.821 1.00 94.56 149 LEU A O 1
ATOM 1114 N N . ILE A 1 150 ? -22.632 -24.563 16.514 1.00 92.50 150 ILE A N 1
ATOM 1115 C CA . ILE A 1 150 ? -23.476 -23.360 16.459 1.00 92.50 150 ILE A CA 1
ATOM 1116 C C . ILE A 1 150 ? -23.551 -22.791 15.035 1.00 92.50 150 ILE A C 1
ATOM 1118 O O . ILE A 1 150 ? -24.629 -22.419 14.575 1.00 92.50 150 ILE A O 1
ATOM 1122 N N . PHE A 1 151 ? -22.424 -22.716 14.323 1.00 88.31 151 PHE A N 1
ATOM 1123 C CA . PHE A 1 151 ? -22.348 -22.012 13.039 1.00 88.31 151 PHE A CA 1
ATOM 1124 C C . PHE A 1 151 ? -22.671 -22.885 11.818 1.00 88.31 151 PHE A C 1
ATOM 1126 O O . PHE A 1 151 ? -23.172 -22.361 10.823 1.00 88.31 151 PHE A O 1
ATOM 1133 N N . LEU A 1 152 ? -22.464 -24.206 11.875 1.00 87.12 152 LEU A N 1
ATOM 1134 C CA . LEU A 1 152 ? -22.786 -25.112 10.764 1.00 87.12 152 LEU A CA 1
ATOM 1135 C C . LEU A 1 152 ? -24.271 -25.072 10.327 1.00 87.12 152 LEU A C 1
ATOM 1137 O O . LEU A 1 152 ? -24.515 -24.977 9.122 1.00 87.12 152 LEU A O 1
ATOM 1141 N N . PRO A 1 153 ? -25.278 -25.071 11.229 1.00 84.38 153 PRO A N 1
ATOM 1142 C CA . PRO A 1 153 ? -26.681 -24.968 10.813 1.00 84.38 153 PRO A CA 1
ATOM 1143 C C . PRO A 1 153 ? -27.052 -23.593 10.238 1.00 84.38 153 PRO A C 1
ATOM 1145 O O . PRO A 1 153 ? -27.984 -23.507 9.442 1.00 84.38 153 PRO A O 1
ATOM 1148 N N . LEU A 1 154 ? -26.313 -22.530 10.581 1.00 83.88 154 LEU A N 1
ATOM 1149 C CA . LEU A 1 154 ? -26.528 -21.188 10.024 1.00 83.88 154 LEU A CA 1
ATOM 1150 C C . LEU A 1 154 ? -25.999 -21.057 8.589 1.00 83.88 154 LEU A C 1
ATOM 1152 O O . LEU A 1 154 ? -26.552 -20.294 7.800 1.00 83.88 154 LEU A O 1
ATOM 1156 N N . PHE A 1 155 ? -24.960 -21.814 8.228 1.00 77.56 155 PHE A N 1
ATOM 1157 C CA . PHE A 1 155 ? -24.344 -21.747 6.898 1.00 77.56 155 PHE A CA 1
ATOM 1158 C C . PHE A 1 155 ? -25.025 -22.631 5.843 1.00 77.56 155 PHE A C 1
ATOM 1160 O O . PHE A 1 155 ? -25.030 -22.278 4.662 1.00 77.56 155 PHE A O 1
ATOM 1167 N N . LEU A 1 156 ? -25.644 -23.746 6.245 1.00 77.00 156 LEU A N 1
ATOM 1168 C CA . LEU A 1 156 ? -26.343 -24.663 5.333 1.00 77.00 156 LEU A CA 1
ATOM 1169 C C . LEU A 1 156 ? -27.403 -23.995 4.420 1.00 77.00 156 LEU A C 1
ATOM 1171 O O . LEU A 1 156 ? -27.382 -24.264 3.216 1.00 77.00 156 LEU A O 1
ATOM 1175 N N . PRO A 1 157 ? -28.293 -23.102 4.900 1.00 73.25 157 PRO A N 1
ATOM 1176 C CA . PRO A 1 157 ? -29.299 -22.483 4.031 1.00 73.25 157 PRO A CA 1
ATOM 1177 C C . PRO A 1 157 ? -28.716 -21.473 3.026 1.00 73.25 157 PRO A C 1
ATOM 1179 O O . PRO 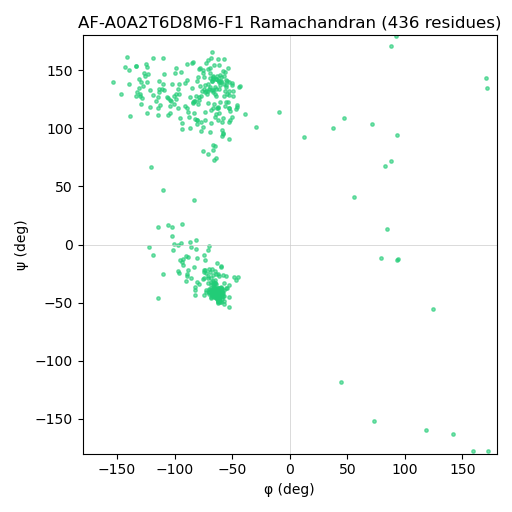A 1 157 ? -29.272 -21.306 1.941 1.00 73.25 157 PRO A O 1
ATOM 1182 N N . VAL A 1 158 ? -27.578 -20.837 3.330 1.00 71.69 158 VAL A N 1
ATOM 1183 C CA . VAL A 1 158 ? -26.935 -19.855 2.433 1.00 71.69 158 VAL A CA 1
ATOM 1184 C C . VAL A 1 158 ? -26.288 -20.545 1.230 1.00 71.69 158 VAL A C 1
ATOM 1186 O O . VAL A 1 158 ? -26.397 -20.067 0.101 1.00 71.69 158 VAL A O 1
ATOM 1189 N N . VAL A 1 159 ? -25.668 -21.707 1.446 1.00 69.44 159 VAL A N 1
ATOM 1190 C CA . VAL A 1 159 ? -25.065 -22.496 0.361 1.00 69.44 159 VAL A CA 1
ATOM 1191 C C . VAL A 1 159 ? -26.146 -23.107 -0.536 1.00 69.44 159 VAL A C 1
ATOM 1193 O O . VAL A 1 159 ? -26.006 -23.087 -1.758 1.00 69.44 159 VAL A O 1
ATOM 1196 N N . ALA A 1 160 ? -27.264 -23.563 0.040 1.00 66.00 160 ALA A N 1
ATOM 1197 C CA . ALA A 1 160 ? -28.390 -24.097 -0.729 1.00 66.00 160 ALA A CA 1
ATOM 1198 C C . ALA A 1 160 ? -29.061 -23.039 -1.630 1.00 66.00 160 ALA A C 1
ATOM 1200 O O . ALA A 1 160 ? -29.498 -23.360 -2.733 1.00 66.00 160 ALA A O 1
ATOM 1201 N N . ALA A 1 161 ? -29.101 -21.770 -1.211 1.00 63.81 161 ALA A N 1
ATOM 1202 C CA . ALA A 1 161 ? -29.686 -20.690 -2.008 1.00 63.81 161 ALA A CA 1
ATOM 1203 C C . ALA A 1 161 ? -28.819 -20.265 -3.211 1.00 63.81 161 ALA A C 1
ATOM 1205 O O . ALA A 1 161 ? -29.341 -19.702 -4.175 1.00 63.81 161 ALA A O 1
ATOM 1206 N N . ASN A 1 162 ? -27.510 -20.541 -3.190 1.00 61.03 162 ASN A N 1
ATOM 1207 C CA . ASN A 1 162 ? -26.589 -20.071 -4.229 1.00 61.03 162 ASN A CA 1
ATOM 1208 C C . ASN A 1 162 ? -26.463 -21.028 -5.432 1.00 61.03 162 ASN A C 1
ATOM 1210 O O . ASN A 1 162 ? -25.920 -20.646 -6.465 1.00 61.03 162 ASN A O 1
ATOM 1214 N N . ILE A 1 163 ? -26.996 -22.251 -5.332 1.00 59.78 163 ILE A N 1
ATOM 1215 C CA . ILE A 1 163 ? -26.959 -23.259 -6.411 1.00 59.78 163 ILE A CA 1
ATOM 1216 C C . ILE A 1 163 ? -28.191 -23.145 -7.341 1.00 59.78 163 ILE A C 1
ATOM 1218 O O . ILE A 1 163 ? -28.209 -23.707 -8.433 1.00 59.78 163 ILE A O 1
ATOM 1222 N N . SER A 1 164 ? -29.200 -22.349 -6.972 1.00 45.75 164 SER A N 1
ATOM 1223 C CA . SER A 1 164 ? -30.520 -22.351 -7.627 1.00 45.75 164 SER A CA 1
ATOM 1224 C C . SER A 1 164 ? -30.782 -21.198 -8.602 1.00 45.75 164 SER A C 1
ATOM 1226 O O . SER A 1 164 ? -31.940 -20.961 -8.942 1.00 45.75 164 SER A O 1
ATOM 1228 N N . LYS A 1 165 ? -29.773 -20.439 -9.054 1.00 49.19 165 LYS A N 1
ATOM 1229 C CA . LYS A 1 165 ? -30.012 -19.377 -10.050 1.00 49.19 165 LYS A CA 1
ATOM 1230 C C . LYS A 1 165 ? -30.032 -19.962 -11.472 1.00 49.19 165 LYS A C 1
ATOM 1232 O O . LYS A 1 165 ? -28.983 -20.400 -11.947 1.00 49.19 165 LYS A O 1
ATOM 1237 N N . PRO A 1 166 ? -31.181 -19.965 -12.178 1.00 51.62 166 PRO A N 1
ATOM 1238 C CA . PRO A 1 166 ? -31.234 -20.389 -13.569 1.00 51.62 166 PRO A CA 1
ATOM 1239 C C . PRO A 1 166 ? -30.426 -19.420 -14.438 1.00 51.62 166 PRO A C 1
ATOM 1241 O O . PRO A 1 166 ? -30.578 -18.200 -14.372 1.00 51.62 166 PRO A O 1
ATOM 1244 N N . ARG A 1 167 ? -29.537 -19.996 -15.246 1.00 44.38 167 ARG A N 1
ATOM 1245 C CA . ARG A 1 167 ? -28.692 -19.300 -16.213 1.00 44.38 167 ARG A CA 1
ATOM 1246 C C . ARG A 1 167 ? -29.582 -18.652 -17.273 1.00 44.38 167 ARG A C 1
ATOM 1248 O O . ARG A 1 167 ? -30.220 -19.357 -18.047 1.00 44.38 167 ARG A O 1
ATOM 1255 N N . ALA A 1 168 ? -29.625 -17.322 -17.288 1.00 44.81 168 ALA A N 1
ATOM 1256 C CA . ALA A 1 168 ? -30.306 -16.564 -18.326 1.00 44.81 168 ALA A CA 1
ATOM 1257 C C . ALA A 1 168 ? -29.669 -16.867 -19.692 1.00 44.81 168 ALA A C 1
ATOM 1259 O O . ALA A 1 168 ? -28.460 -16.715 -19.886 1.00 44.81 168 ALA A O 1
ATOM 1260 N N . THR A 1 169 ? -30.501 -17.341 -20.612 1.00 44.59 169 THR A N 1
ATOM 1261 C CA . THR A 1 169 ? -30.198 -17.546 -22.025 1.00 44.59 169 THR A CA 1
ATOM 1262 C C . THR A 1 169 ? -29.840 -16.198 -22.647 1.00 44.59 169 THR A C 1
ATOM 1264 O O . THR A 1 169 ? -30.677 -15.303 -22.715 1.00 44.59 169 THR A O 1
ATOM 1267 N N . ILE A 1 170 ? -28.584 -16.031 -23.058 1.00 50.97 170 ILE A N 1
ATOM 1268 C CA . ILE A 1 170 ? -28.146 -14.873 -23.840 1.00 50.97 170 ILE A CA 1
ATOM 1269 C C . ILE A 1 170 ? -28.536 -15.146 -25.292 1.00 50.97 170 ILE A C 1
ATOM 1271 O O . ILE A 1 170 ? -27.928 -15.993 -25.952 1.00 50.97 170 ILE A O 1
ATOM 1275 N N . ASP A 1 171 ? -29.563 -14.437 -25.759 1.00 36.66 171 ASP A N 1
ATOM 1276 C CA . ASP A 1 171 ? -29.935 -14.355 -27.168 1.00 36.66 171 ASP A CA 1
ATOM 1277 C C . ASP A 1 171 ? -28.789 -13.723 -27.963 1.00 36.66 171 ASP A C 1
ATOM 1279 O O . ASP A 1 171 ? -28.346 -12.597 -27.724 1.00 36.66 171 ASP A O 1
ATOM 1283 N N . ARG A 1 172 ? -28.264 -14.503 -28.903 1.00 42.69 172 ARG A N 1
ATOM 1284 C CA . ARG A 1 172 ? -27.137 -14.141 -29.754 1.00 42.69 172 ARG A CA 1
ATOM 1285 C C . ARG A 1 172 ? -27.689 -13.395 -30.965 1.00 42.69 172 ARG A C 1
ATOM 1287 O O . ARG A 1 172 ? -28.174 -14.019 -31.904 1.00 42.69 172 ARG A O 1
ATOM 1294 N N . HIS A 1 173 ? -27.604 -12.066 -30.959 1.00 41.12 173 HIS A N 1
ATOM 1295 C CA . HIS A 1 173 ? -27.848 -11.270 -32.160 1.00 41.12 173 HIS A CA 1
ATOM 1296 C C . HIS A 1 173 ? -26.823 -11.628 -33.247 1.00 41.12 173 HIS A C 1
ATOM 1298 O O . HIS A 1 173 ? -25.612 -11.481 -33.081 1.00 41.12 173 HIS A O 1
ATOM 1304 N N . GLN A 1 174 ? -27.347 -12.143 -34.353 1.00 38.88 174 GLN A N 1
ATOM 1305 C CA . GLN A 1 174 ? -26.642 -12.516 -35.570 1.00 38.88 174 GLN A CA 1
ATOM 1306 C C . GLN A 1 174 ? -26.341 -11.249 -36.396 1.00 38.88 174 GLN A C 1
ATOM 1308 O O . GLN A 1 174 ? -27.274 -10.493 -36.674 1.00 38.88 174 GLN A O 1
ATOM 1313 N N . PRO A 1 175 ? -25.088 -10.981 -36.808 1.00 47.91 175 PRO A N 1
ATOM 1314 C CA . PRO A 1 175 ? -24.801 -9.867 -37.700 1.00 47.91 175 PRO A CA 1
ATOM 1315 C C . PRO A 1 175 ? -25.266 -10.195 -39.123 1.00 47.91 175 PRO A C 1
ATOM 1317 O O . PRO A 1 175 ? -24.962 -11.257 -39.668 1.00 47.91 175 PRO A O 1
ATOM 1320 N N . THR A 1 176 ? -25.998 -9.262 -39.721 1.00 51.00 176 THR A N 1
ATOM 1321 C CA . THR A 1 176 ? -26.387 -9.247 -41.136 1.00 51.00 176 THR A CA 1
ATOM 1322 C C . THR A 1 176 ? -25.169 -9.212 -42.073 1.00 51.00 176 THR A C 1
ATOM 1324 O O . THR A 1 176 ? -24.180 -8.550 -41.750 1.00 51.00 176 THR A O 1
ATOM 1327 N N . PRO A 1 177 ? -25.235 -9.857 -43.253 1.00 54.81 177 PRO A N 1
ATOM 1328 C CA . PRO A 1 177 ? -24.167 -9.809 -44.248 1.00 54.81 177 PRO A CA 1
ATOM 1329 C C . PRO A 1 177 ? -24.138 -8.457 -44.994 1.00 54.81 177 PRO A C 1
ATOM 1331 O O . PRO A 1 177 ? -25.197 -7.863 -45.217 1.00 54.81 177 PRO A O 1
ATOM 1334 N N . PRO A 1 178 ? -22.956 -7.963 -45.411 1.00 62.03 178 PRO A N 1
ATOM 1335 C CA . PRO A 1 178 ? -22.844 -6.751 -46.219 1.00 62.03 178 PRO A CA 1
ATOM 1336 C C . PRO A 1 178 ? -23.312 -6.971 -47.672 1.00 62.03 178 PRO A C 1
ATOM 1338 O O . PRO A 1 178 ? -23.295 -8.102 -48.169 1.00 62.03 178 PRO A O 1
ATOM 1341 N N . PRO A 1 179 ? -23.727 -5.897 -48.372 1.00 56.09 179 PRO A N 1
ATOM 1342 C CA . PRO A 1 179 ? -24.307 -5.990 -49.700 1.00 56.09 179 PRO A CA 1
ATOM 1343 C C . PRO A 1 179 ? -23.266 -6.274 -50.790 1.00 56.09 179 PRO A C 1
ATOM 1345 O O . PRO A 1 179 ? -22.137 -5.787 -50.786 1.00 56.09 179 PRO A O 1
ATOM 1348 N N . ASN A 1 180 ? -23.742 -7.066 -51.742 1.00 53.22 180 ASN A N 1
ATOM 1349 C CA . ASN A 1 180 ? -23.139 -7.525 -52.982 1.00 53.22 180 ASN A CA 1
ATOM 1350 C C . ASN A 1 180 ? -22.601 -6.365 -53.852 1.00 53.22 180 ASN A C 1
ATOM 1352 O O . ASN A 1 180 ? -23.382 -5.540 -54.328 1.00 53.22 180 ASN A O 1
ATOM 1356 N N . LEU A 1 181 ? -21.286 -6.328 -54.097 1.00 48.03 181 LEU A N 1
ATOM 1357 C CA . LEU A 1 181 ? -20.660 -5.477 -55.115 1.00 48.03 181 LEU A CA 1
ATOM 1358 C C . LEU A 1 181 ? -20.274 -6.336 -56.326 1.00 48.03 181 LEU A C 1
ATOM 1360 O O . LEU A 1 181 ? -19.498 -7.284 -56.224 1.00 48.03 181 LEU A O 1
ATOM 1364 N N . ALA A 1 182 ? -20.864 -5.985 -57.466 1.00 52.75 182 ALA A N 1
ATOM 1365 C CA . ALA A 1 182 ? -20.648 -6.580 -58.780 1.00 52.75 182 ALA A CA 1
ATOM 1366 C C . ALA A 1 182 ? -19.218 -6.305 -59.329 1.00 52.75 182 ALA A C 1
ATOM 1368 O O . ALA A 1 182 ? -18.503 -5.453 -58.797 1.00 52.75 182 ALA A O 1
ATOM 1369 N N . PRO A 1 183 ? -18.779 -7.027 -60.381 1.00 53.09 183 PRO A N 1
ATOM 1370 C CA . PRO A 1 183 ? -17.372 -7.301 -60.654 1.00 53.09 183 PRO A CA 1
ATOM 1371 C C . PRO A 1 183 ? -16.722 -6.247 -61.559 1.00 53.09 183 PRO A C 1
ATOM 1373 O O . PRO A 1 183 ? -17.287 -5.858 -62.580 1.00 53.09 183 PRO A O 1
ATOM 1376 N N . ALA A 1 184 ? -15.487 -5.854 -61.241 1.00 37.56 184 ALA A N 1
ATOM 1377 C CA . ALA A 1 184 ? -14.668 -5.008 -62.102 1.00 37.56 184 ALA A CA 1
ATOM 1378 C C . ALA A 1 184 ? -13.323 -5.679 -62.427 1.00 37.56 184 ALA A C 1
ATOM 1380 O O . ALA A 1 184 ? -12.476 -5.875 -61.563 1.00 37.56 184 ALA A O 1
ATOM 1381 N N . ALA A 1 185 ? -13.194 -6.013 -63.713 1.00 38.25 185 ALA A N 1
ATOM 1382 C CA . ALA A 1 185 ? -11.996 -6.034 -64.551 1.00 38.25 185 ALA A CA 1
ATOM 1383 C C . ALA A 1 185 ? -10.703 -6.692 -64.024 1.00 38.25 185 ALA A C 1
ATOM 1385 O O . ALA A 1 185 ? -9.925 -6.132 -63.258 1.00 38.25 185 ALA A O 1
ATOM 1386 N N . THR A 1 186 ? -10.396 -7.840 -64.626 1.00 45.03 186 THR A N 1
ATOM 1387 C CA . THR A 1 186 ? -9.045 -8.384 -64.798 1.00 45.03 186 THR A CA 1
ATOM 1388 C C . THR A 1 186 ? -8.122 -7.382 -65.509 1.00 45.03 186 THR A C 1
ATOM 1390 O O . THR A 1 186 ? -8.523 -6.806 -66.522 1.00 45.03 186 THR A O 1
ATOM 1393 N N . PRO A 1 187 ? -6.842 -7.295 -65.105 1.00 43.31 187 PRO A N 1
ATOM 1394 C CA . PRO A 1 187 ? -5.784 -7.150 -66.095 1.00 43.31 187 PRO A CA 1
ATOM 1395 C C . PRO A 1 187 ? -4.653 -8.173 -65.906 1.00 43.31 187 PRO A C 1
ATOM 1397 O O . PRO A 1 187 ? -3.986 -8.244 -64.880 1.00 43.31 187 PRO A O 1
ATOM 1400 N N . ALA A 1 188 ? -4.463 -8.948 -66.974 1.00 38.50 188 ALA A N 1
ATOM 1401 C CA . ALA A 1 188 ? -3.195 -9.348 -67.581 1.00 38.50 188 ALA A CA 1
ATOM 1402 C C . ALA A 1 188 ? -1.984 -9.668 -66.672 1.00 38.50 188 ALA A C 1
ATOM 1404 O O . ALA A 1 188 ? -1.187 -8.808 -66.310 1.00 38.50 188 ALA A O 1
ATOM 1405 N N . SER A 1 189 ? -1.777 -10.974 -66.473 1.00 44.97 189 SER A N 1
ATOM 1406 C CA . SER A 1 189 ? -0.519 -11.711 -66.696 1.00 44.97 189 SER A CA 1
ATOM 1407 C C . SER A 1 189 ? 0.750 -10.861 -66.914 1.00 44.97 189 SER A C 1
ATOM 1409 O O . SER A 1 189 ? 1.118 -10.552 -68.052 1.00 44.97 189 SER A O 1
ATOM 1411 N N . ARG A 1 190 ? 1.488 -10.574 -65.831 1.00 41.62 190 ARG A N 1
ATOM 1412 C CA . ARG A 1 190 ? 2.867 -10.068 -65.894 1.00 41.62 190 ARG A CA 1
ATOM 1413 C C . ARG A 1 190 ? 3.850 -11.224 -65.710 1.00 41.62 190 ARG A C 1
ATOM 1415 O O . ARG A 1 190 ? 3.857 -11.896 -64.686 1.00 41.62 190 ARG A O 1
ATOM 1422 N N . LYS A 1 191 ? 4.647 -11.439 -66.757 1.00 39.44 191 LYS A N 1
ATOM 1423 C CA . LYS A 1 191 ? 5.695 -12.455 -66.895 1.00 39.44 191 LYS A CA 1
ATOM 1424 C C . LYS A 1 191 ? 6.662 -12.468 -65.704 1.00 39.44 191 LYS A C 1
ATOM 1426 O O . LYS A 1 191 ? 7.123 -11.422 -65.252 1.00 39.44 191 LYS A O 1
ATOM 1431 N N . SER A 1 192 ? 6.985 -13.683 -65.278 1.00 43.22 192 SER A N 1
ATOM 1432 C CA . SER A 1 192 ? 8.059 -14.066 -64.364 1.00 43.22 192 SER A CA 1
ATOM 1433 C C . SER A 1 192 ? 9.419 -13.522 -64.808 1.00 43.22 192 SER A C 1
ATOM 1435 O O . SER A 1 192 ? 9.837 -13.759 -65.942 1.00 43.22 192 SER A O 1
ATOM 1437 N N . ASN A 1 193 ? 10.120 -12.861 -63.889 1.00 44.62 193 ASN A N 1
ATOM 1438 C CA . ASN A 1 193 ? 11.533 -12.513 -64.006 1.00 44.62 193 ASN A CA 1
ATOM 1439 C C . ASN A 1 193 ? 12.328 -13.478 -63.099 1.00 44.62 193 ASN A C 1
ATOM 1441 O O . ASN A 1 193 ? 11.979 -13.572 -61.919 1.00 44.62 193 ASN A O 1
ATOM 1445 N N . PRO A 1 194 ? 13.334 -14.223 -63.589 1.00 52.81 194 PRO A N 1
ATOM 1446 C CA . PRO A 1 194 ? 14.196 -15.030 -62.733 1.00 52.81 194 PRO A CA 1
ATOM 1447 C C . PRO A 1 194 ? 15.345 -14.171 -62.175 1.00 52.81 194 PRO A C 1
ATOM 1449 O O . PRO A 1 194 ? 15.730 -13.180 -62.788 1.00 52.81 194 PRO A O 1
ATOM 1452 N N . ALA A 1 195 ? 15.911 -14.599 -61.044 1.00 45.44 195 ALA A N 1
ATOM 1453 C CA . ALA A 1 195 ? 17.073 -14.024 -60.352 1.00 45.44 195 ALA A CA 1
ATOM 1454 C C . ALA A 1 195 ? 16.805 -12.823 -59.420 1.00 45.44 195 ALA A C 1
ATOM 1456 O O . ALA A 1 195 ? 17.318 -11.725 -59.615 1.00 45.44 195 ALA A O 1
ATOM 1457 N N . PHE A 1 196 ? 16.091 -13.075 -58.317 1.00 45.84 196 PHE A N 1
ATOM 1458 C CA . PHE A 1 196 ? 16.492 -12.475 -57.042 1.00 45.84 196 PHE A CA 1
ATOM 1459 C C . PHE A 1 196 ? 17.476 -13.439 -56.382 1.00 45.84 196 PHE A C 1
ATOM 1461 O O . PHE A 1 196 ? 17.142 -14.597 -56.127 1.00 45.84 196 PHE A O 1
ATOM 1468 N N . ALA A 1 197 ? 18.706 -12.971 -56.185 1.00 45.69 197 ALA A N 1
ATOM 1469 C CA . ALA A 1 197 ? 19.712 -13.659 -55.396 1.00 45.69 197 ALA A CA 1
ATOM 1470 C C . ALA A 1 197 ? 19.135 -14.001 -54.014 1.00 45.69 197 ALA A C 1
ATOM 1472 O O . ALA A 1 197 ? 18.391 -13.204 -53.435 1.00 45.69 197 ALA A O 1
ATOM 1473 N N . ALA A 1 198 ? 19.458 -15.195 -53.516 1.00 50.88 198 ALA A N 1
ATOM 1474 C CA . ALA A 1 198 ? 19.110 -15.607 -52.165 1.00 50.88 198 ALA A CA 1
ATOM 1475 C C . ALA A 1 198 ? 19.544 -14.519 -51.159 1.00 50.88 198 ALA A C 1
ATOM 1477 O O . ALA A 1 198 ? 20.630 -13.954 -51.326 1.00 50.88 198 ALA A O 1
ATOM 1478 N N . PRO A 1 199 ? 18.727 -14.202 -50.135 1.00 49.72 199 PRO A N 1
ATOM 1479 C CA . PRO A 1 199 ? 19.161 -13.319 -49.061 1.00 49.72 199 PRO A CA 1
ATOM 1480 C C . PRO A 1 199 ? 20.448 -13.892 -48.451 1.00 49.72 199 PRO A C 1
ATOM 1482 O O . PRO A 1 199 ? 20.504 -15.112 -48.261 1.00 49.72 199 PRO A O 1
ATOM 1485 N N . PRO A 1 200 ? 21.472 -13.070 -48.153 1.00 48.78 200 PRO A N 1
ATOM 1486 C CA . PRO A 1 200 ? 22.631 -13.545 -47.410 1.00 48.78 200 PRO A CA 1
ATOM 1487 C C . PRO A 1 200 ? 22.128 -14.208 -46.129 1.00 48.78 200 PRO A C 1
ATOM 1489 O O . PRO A 1 200 ? 21.243 -13.660 -45.467 1.00 48.78 200 PRO A O 1
ATOM 1492 N N . GLU A 1 201 ? 22.639 -15.410 -45.854 1.00 45.88 201 GLU A N 1
ATOM 1493 C CA . GLU A 1 201 ? 22.288 -16.229 -44.697 1.00 45.88 201 GLU A CA 1
ATOM 1494 C C . GLU A 1 201 ? 22.117 -15.336 -43.471 1.00 45.88 201 GLU A C 1
ATOM 1496 O O . GLU A 1 201 ? 23.063 -14.700 -42.999 1.00 45.88 201 GLU A O 1
ATOM 1501 N N . ALA 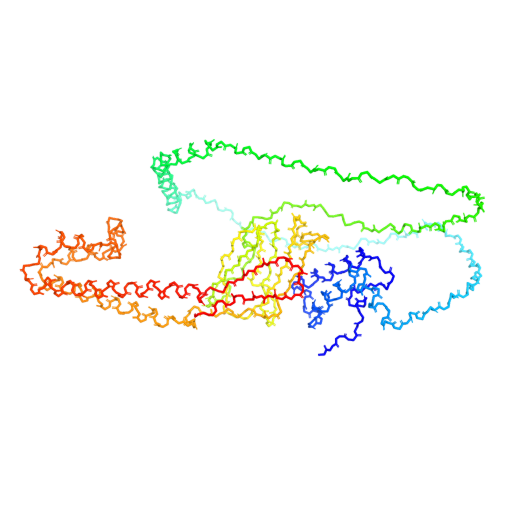A 1 202 ? 20.877 -15.241 -42.986 1.00 39.09 202 ALA A N 1
ATOM 1502 C CA . ALA A 1 202 ? 20.610 -14.609 -41.714 1.00 39.09 202 ALA A CA 1
ATOM 1503 C C . ALA A 1 202 ? 21.435 -15.379 -40.686 1.00 39.09 202 ALA A C 1
ATOM 1505 O O . ALA A 1 202 ? 21.144 -16.539 -40.398 1.00 39.09 202 ALA A O 1
ATOM 1506 N N . ILE A 1 203 ? 22.488 -14.744 -40.174 1.00 34.44 203 ILE A N 1
ATOM 1507 C CA . ILE A 1 203 ? 23.227 -15.220 -39.016 1.00 34.44 203 ILE A CA 1
ATOM 1508 C C . ILE A 1 203 ? 22.187 -15.316 -37.899 1.00 34.44 203 ILE A C 1
ATOM 1510 O O . ILE A 1 203 ? 21.846 -14.320 -37.260 1.00 34.44 203 ILE A O 1
ATOM 1514 N N . THR A 1 204 ? 21.618 -16.504 -37.694 1.00 33.09 204 THR A N 1
ATOM 1515 C CA . THR A 1 204 ? 20.814 -16.821 -36.519 1.00 33.09 204 THR A CA 1
ATOM 1516 C C . THR A 1 204 ? 21.769 -16.801 -35.340 1.00 33.09 204 THR A C 1
ATOM 1518 O O . THR A 1 204 ? 22.357 -17.818 -34.974 1.00 33.09 204 THR A O 1
ATOM 1521 N N . LEU A 1 205 ? 21.977 -15.607 -34.785 1.00 33.88 205 LEU A N 1
ATOM 1522 C CA . LEU A 1 205 ? 22.560 -15.419 -33.469 1.00 33.88 205 LEU A CA 1
ATOM 1523 C C . LEU A 1 205 ? 21.751 -16.295 -32.516 1.00 33.88 205 LEU A C 1
ATOM 1525 O O . LEU A 1 205 ? 20.584 -16.026 -32.237 1.00 33.88 205 LEU A O 1
ATOM 1529 N N . ASN A 1 206 ? 22.364 -17.389 -32.076 1.00 40.09 206 ASN A N 1
ATOM 1530 C CA . ASN A 1 206 ? 21.811 -18.295 -31.086 1.00 40.09 206 ASN A CA 1
ATOM 1531 C C . ASN A 1 206 ? 21.838 -17.561 -29.736 1.00 40.09 206 ASN A C 1
ATOM 1533 O O . ASN A 1 206 ? 22.771 -17.695 -28.946 1.00 40.09 206 ASN A O 1
ATOM 1537 N N . LEU A 1 207 ? 20.873 -16.660 -29.544 1.00 41.72 207 LEU A N 1
ATOM 1538 C CA . LEU A 1 207 ? 20.723 -15.868 -28.333 1.00 41.72 207 LEU A CA 1
ATOM 1539 C C . LEU A 1 207 ? 20.290 -16.789 -27.182 1.00 41.72 207 LEU A C 1
ATOM 1541 O O . LEU A 1 207 ? 19.389 -17.609 -27.369 1.00 41.72 207 LEU A O 1
ATOM 1545 N N . PRO A 1 208 ? 20.879 -16.657 -25.980 1.00 49.41 208 PRO A N 1
ATOM 1546 C CA . PRO A 1 208 ? 20.452 -17.429 -24.823 1.00 49.41 208 PRO A CA 1
ATOM 1547 C C . PRO A 1 208 ? 19.000 -17.071 -24.476 1.00 49.41 208 PRO A C 1
ATOM 1549 O O . PRO A 1 208 ? 18.705 -15.987 -23.970 1.00 49.41 208 PRO A O 1
ATOM 1552 N N . HIS A 1 209 ? 18.088 -17.995 -24.775 1.00 62.41 209 HIS A N 1
ATOM 1553 C CA . HIS A 1 209 ? 16.685 -17.950 -24.377 1.00 62.41 209 HIS A CA 1
ATOM 1554 C C . HIS A 1 209 ? 16.604 -17.858 -22.844 1.00 62.41 209 HIS A C 1
ATOM 1556 O O . HIS A 1 209 ? 17.357 -18.537 -22.140 1.00 62.41 209 HIS A O 1
ATOM 1562 N N . PHE A 1 210 ? 15.714 -17.020 -22.303 1.00 71.19 210 PHE A N 1
ATOM 1563 C CA . PHE A 1 210 ? 15.468 -16.983 -20.860 1.00 71.19 210 PHE A CA 1
ATOM 1564 C C . PHE A 1 210 ? 15.011 -18.372 -20.394 1.00 71.19 210 PHE A C 1
ATOM 1566 O O . PHE A 1 210 ? 13.892 -18.786 -20.663 1.00 71.19 210 PHE A O 1
ATOM 1573 N N . SER A 1 211 ? 15.898 -19.102 -19.722 1.00 78.12 211 SER A N 1
ATOM 1574 C CA . SER A 1 211 ? 15.671 -20.490 -19.320 1.00 78.12 211 SER A CA 1
ATOM 1575 C C . SER A 1 211 ? 15.764 -20.606 -17.802 1.00 78.12 211 SER A C 1
ATOM 1577 O O . SER A 1 211 ? 16.701 -21.196 -17.264 1.00 78.12 211 SER A O 1
ATOM 1579 N N . ALA A 1 212 ? 14.812 -19.994 -17.100 1.00 82.88 212 ALA A N 1
ATOM 1580 C CA . ALA A 1 212 ? 14.584 -20.251 -15.682 1.00 82.88 212 ALA A CA 1
ATOM 1581 C C . ALA A 1 212 ? 13.217 -20.934 -15.526 1.00 82.88 212 ALA A C 1
ATOM 1583 O O . ALA A 1 212 ? 12.254 -20.471 -16.138 1.00 82.88 212 ALA A O 1
ATOM 1584 N N . PRO A 1 213 ? 13.109 -22.018 -14.739 1.00 87.62 213 PRO A N 1
ATOM 1585 C CA . PRO A 1 213 ? 11.817 -22.638 -14.482 1.00 87.62 213 PRO A CA 1
ATOM 1586 C C . PRO A 1 213 ? 10.941 -21.697 -13.648 1.00 87.62 213 PRO A C 1
ATOM 1588 O O . PRO A 1 213 ? 11.433 -21.042 -12.724 1.00 87.62 213 PRO A O 1
ATOM 1591 N N . GLU A 1 214 ? 9.647 -21.645 -13.965 1.00 90.62 214 GLU A N 1
ATOM 1592 C CA . GLU A 1 214 ? 8.658 -21.061 -13.059 1.00 90.62 214 GLU A CA 1
ATOM 1593 C C . GLU A 1 214 ? 8.663 -21.865 -11.751 1.00 90.62 214 GLU A C 1
ATOM 1595 O O . GLU A 1 214 ? 8.767 -23.096 -11.760 1.00 90.62 214 GLU A O 1
ATOM 1600 N N . ILE A 1 215 ? 8.603 -21.173 -10.618 1.00 93.50 215 ILE A N 1
ATOM 1601 C CA . ILE A 1 215 ? 8.585 -21.788 -9.292 1.00 93.50 215 ILE A CA 1
ATOM 1602 C C . ILE A 1 215 ? 7.292 -21.429 -8.569 1.00 93.50 215 ILE A C 1
ATOM 1604 O O . ILE A 1 215 ? 6.637 -20.435 -8.877 1.00 93.50 215 ILE A O 1
ATOM 1608 N N . THR A 1 216 ? 6.941 -22.213 -7.552 1.00 94.62 216 THR A N 1
ATOM 1609 C CA . THR A 1 216 ? 5.728 -21.974 -6.768 1.00 94.62 216 THR A CA 1
ATOM 1610 C C . THR A 1 216 ? 5.710 -20.565 -6.179 1.00 94.62 216 THR A C 1
ATOM 1612 O O . THR A 1 216 ? 6.685 -20.105 -5.572 1.00 94.62 216 THR A O 1
ATOM 1615 N N . ARG A 1 217 ? 4.572 -19.892 -6.355 1.00 94.38 217 ARG A N 1
ATOM 1616 C CA . ARG A 1 217 ? 4.307 -18.558 -5.818 1.00 94.38 217 ARG A CA 1
ATOM 1617 C C . ARG A 1 217 ? 4.360 -18.582 -4.283 1.00 94.38 217 ARG A C 1
ATOM 1619 O O . ARG A 1 217 ? 3.878 -19.547 -3.681 1.00 94.38 217 ARG A O 1
ATOM 1626 N N . PRO A 1 218 ? 4.939 -17.563 -3.626 1.00 94.69 218 PRO A N 1
ATOM 1627 C CA . PRO A 1 218 ? 4.817 -17.399 -2.183 1.00 94.69 218 PRO A CA 1
ATOM 1628 C C . PRO A 1 218 ? 3.355 -17.180 -1.781 1.00 94.69 218 PRO A C 1
ATOM 1630 O O . PRO A 1 218 ? 2.538 -16.742 -2.588 1.00 94.69 218 PRO A O 1
ATOM 1633 N N . ALA A 1 219 ? 3.034 -17.427 -0.512 1.00 94.75 219 ALA A N 1
ATOM 1634 C CA . ALA A 1 219 ? 1.766 -16.962 0.035 1.00 94.75 219 ALA A CA 1
ATOM 1635 C C . ALA A 1 219 ? 1.726 -15.425 0.039 1.00 94.75 219 ALA A C 1
ATOM 1637 O O . ALA A 1 219 ? 2.738 -14.779 0.327 1.00 94.75 219 ALA A O 1
ATOM 1638 N N . SER A 1 220 ? 0.551 -14.870 -0.255 1.00 96.38 220 SER A N 1
ATOM 1639 C CA . SER A 1 220 ? 0.276 -13.436 -0.160 1.00 96.38 220 SER A CA 1
ATOM 1640 C C . SER A 1 220 ? 0.564 -12.936 1.264 1.00 96.38 220 SER A C 1
ATOM 1642 O O . SER A 1 220 ? 0.109 -13.535 2.243 1.00 96.38 220 SER A O 1
ATOM 1644 N N . GLY A 1 221 ? 1.368 -11.880 1.397 1.00 94.88 221 GLY A N 1
ATOM 1645 C CA . GLY A 1 221 ? 1.745 -11.274 2.669 1.00 94.88 221 GLY A CA 1
ATOM 1646 C C . GLY A 1 221 ? 3.199 -10.794 2.763 1.00 94.88 221 GLY A C 1
ATOM 1647 O O . GLY A 1 221 ? 3.916 -10.593 1.779 1.00 94.88 221 GLY A O 1
ATOM 1648 N N . ILE A 1 222 ? 3.636 -10.580 4.006 1.00 95.81 222 ILE A N 1
ATOM 1649 C CA . ILE A 1 222 ? 4.964 -10.050 4.335 1.00 95.81 222 ILE A CA 1
ATOM 1650 C C . ILE A 1 222 ? 6.005 -11.170 4.256 1.00 95.81 222 ILE A C 1
ATOM 1652 O O . ILE A 1 222 ? 5.943 -12.142 5.006 1.00 95.81 222 ILE A O 1
ATOM 1656 N N . LEU A 1 223 ? 7.008 -10.996 3.395 1.00 92.69 223 LEU A N 1
ATOM 1657 C CA . LEU A 1 223 ? 8.155 -11.902 3.286 1.00 92.69 223 LEU A CA 1
ATOM 1658 C C . LEU A 1 223 ? 9.306 -11.494 4.209 1.00 92.69 223 LEU A C 1
ATOM 1660 O O . LEU A 1 223 ? 10.080 -12.340 4.653 1.00 92.69 223 LEU A O 1
ATOM 1664 N N . PHE A 1 224 ? 9.445 -10.194 4.458 1.00 93.06 224 PHE A N 1
ATOM 1665 C CA . PHE A 1 224 ? 10.422 -9.617 5.371 1.00 93.06 224 PHE A CA 1
ATOM 1666 C C . PHE A 1 224 ? 9.893 -8.286 5.903 1.00 93.06 224 PHE A C 1
ATOM 1668 O O . PHE A 1 224 ? 9.330 -7.497 5.150 1.00 93.06 224 PHE A O 1
ATOM 1675 N N . SER A 1 225 ? 10.106 -8.024 7.188 1.00 91.38 225 SER A N 1
ATOM 1676 C CA . SER A 1 225 ? 9.860 -6.722 7.801 1.00 91.38 225 SER A CA 1
ATOM 1677 C C . SER A 1 225 ? 10.895 -6.502 8.893 1.00 91.38 225 SER A C 1
ATOM 1679 O O . SER A 1 225 ? 11.087 -7.375 9.747 1.00 91.38 225 SER A O 1
ATOM 1681 N N . ASN A 1 226 ? 11.550 -5.346 8.860 1.00 86.00 226 ASN A N 1
ATOM 1682 C CA . ASN A 1 226 ? 12.360 -4.899 9.974 1.00 86.00 226 ASN A CA 1
ATOM 1683 C C . ASN A 1 226 ? 11.427 -4.371 11.077 1.00 86.00 226 ASN A C 1
ATOM 1685 O O . ASN A 1 226 ? 10.516 -3.581 10.832 1.00 86.00 226 ASN A O 1
ATOM 1689 N N . LYS A 1 227 ? 11.615 -4.881 12.295 1.00 78.75 227 LYS A N 1
ATOM 1690 C CA . LYS A 1 227 ? 10.828 -4.512 13.484 1.00 78.75 227 LYS A CA 1
ATOM 1691 C C . LYS A 1 227 ? 11.628 -3.625 14.436 1.00 78.75 227 LYS A C 1
ATOM 1693 O O . LYS A 1 227 ? 11.291 -3.516 15.614 1.00 78.75 227 LYS A O 1
ATOM 1698 N N . GLU A 1 228 ? 12.721 -3.040 13.962 1.00 70.31 228 GLU A N 1
ATOM 1699 C CA . GLU A 1 228 ? 13.527 -2.115 14.742 1.00 70.31 228 GLU A CA 1
ATOM 1700 C C . GLU A 1 228 ? 12.968 -0.697 14.591 1.00 70.31 228 GLU A C 1
ATOM 1702 O O . GLU A 1 228 ? 13.026 -0.074 13.540 1.00 70.31 228 GLU A O 1
ATOM 1707 N N . GLY A 1 229 ? 12.368 -0.186 15.666 1.00 64.94 229 GLY A N 1
ATOM 1708 C CA . GLY A 1 229 ? 11.765 1.142 15.683 1.00 64.94 229 GLY A CA 1
ATOM 1709 C C . GLY A 1 229 ? 10.953 1.378 16.951 1.00 64.94 229 GLY A C 1
ATOM 1710 O O . GLY A 1 229 ? 10.309 0.468 17.475 1.00 64.94 229 GLY A O 1
ATOM 1711 N N . LYS A 1 230 ? 10.989 2.607 17.482 1.00 68.56 230 LYS A N 1
ATOM 1712 C CA . LYS A 1 230 ? 10.202 3.000 18.672 1.00 68.56 230 LYS A CA 1
ATOM 1713 C C . LYS A 1 230 ? 8.853 3.637 18.325 1.00 68.56 230 LYS A C 1
ATOM 1715 O O . LYS A 1 230 ? 8.000 3.755 19.201 1.00 68.56 230 LYS A O 1
ATOM 1720 N N . LYS A 1 231 ? 8.656 4.056 17.073 1.00 83.12 231 LYS A N 1
ATOM 1721 C CA . LYS A 1 231 ? 7.431 4.694 16.577 1.00 83.12 231 LYS A CA 1
ATOM 1722 C C . LYS A 1 231 ? 7.040 4.037 15.263 1.00 83.12 231 LYS A C 1
ATOM 1724 O O . LYS A 1 231 ? 7.895 3.900 14.398 1.00 83.12 231 LYS A O 1
ATOM 1729 N N . TYR A 1 232 ? 5.771 3.660 15.138 1.00 87.31 232 TYR A N 1
ATOM 1730 C CA . TYR A 1 232 ? 5.238 2.995 13.954 1.00 87.31 232 TYR A CA 1
ATOM 1731 C C . TYR A 1 232 ? 4.063 3.778 13.369 1.00 87.31 232 TYR A C 1
ATOM 1733 O O . TYR A 1 232 ? 3.274 4.358 14.120 1.00 87.31 232 TYR A O 1
ATOM 1741 N N . ALA A 1 233 ? 3.942 3.731 12.049 1.00 88.00 233 ALA A N 1
ATOM 1742 C CA . ALA A 1 233 ? 2.771 4.114 11.274 1.00 88.00 233 ALA A CA 1
ATOM 1743 C C . ALA A 1 233 ? 2.120 2.859 10.669 1.00 88.00 233 ALA A C 1
ATOM 1745 O O . ALA A 1 233 ? 2.758 1.805 10.579 1.00 88.00 233 ALA A O 1
ATOM 1746 N N . THR A 1 234 ? 0.850 2.961 10.273 1.00 87.75 234 THR A N 1
ATOM 1747 C CA . THR A 1 234 ? 0.151 1.880 9.563 1.00 87.75 234 THR A CA 1
ATOM 1748 C C . THR A 1 234 ? 0.129 2.204 8.076 1.00 87.75 234 THR A C 1
ATOM 1750 O O . THR A 1 234 ? -0.280 3.296 7.700 1.00 87.75 234 THR A O 1
ATOM 1753 N N . LEU A 1 235 ? 0.570 1.255 7.257 1.00 88.69 235 LEU A N 1
ATOM 1754 C CA . LEU A 1 235 ? 0.549 1.334 5.803 1.00 88.69 235 LEU A CA 1
ATOM 1755 C C . LEU A 1 235 ? -0.428 0.288 5.266 1.00 88.69 235 LEU A C 1
ATOM 1757 O O . LEU A 1 235 ? -0.341 -0.885 5.648 1.00 88.69 235 LEU A O 1
ATOM 1761 N N . GLU A 1 236 ? -1.315 0.710 4.370 1.00 91.06 236 GLU A N 1
ATOM 1762 C CA . GLU A 1 236 ? -2.202 -0.171 3.617 1.00 91.06 236 GLU A CA 1
ATOM 1763 C C . GLU A 1 236 ? -1.858 -0.110 2.127 1.00 91.06 236 GLU A C 1
ATOM 1765 O O . GLU A 1 236 ? -1.784 0.963 1.528 1.00 91.06 236 GLU A O 1
ATOM 1770 N N . ILE A 1 237 ? -1.626 -1.276 1.529 1.00 91.50 237 ILE A N 1
ATOM 1771 C CA . ILE A 1 237 ? -1.371 -1.417 0.099 1.00 91.50 237 ILE A CA 1
ATOM 1772 C C . ILE A 1 237 ? -2.503 -2.233 -0.502 1.00 91.50 237 ILE A C 1
ATOM 1774 O O . ILE A 1 237 ? -2.725 -3.374 -0.098 1.00 91.50 237 ILE A O 1
ATOM 1778 N N . SER A 1 238 ? -3.167 -1.658 -1.494 1.00 89.94 238 SER A N 1
ATOM 1779 C CA . SER A 1 238 ? -4.205 -2.311 -2.281 1.00 89.94 238 SER A CA 1
ATOM 1780 C C . SER A 1 238 ? -3.722 -2.473 -3.714 1.00 89.94 238 SER A C 1
ATOM 1782 O O . SER A 1 238 ? -3.056 -1.597 -4.270 1.00 89.94 238 SER A O 1
ATOM 1784 N N . THR A 1 239 ? -4.040 -3.616 -4.306 1.00 90.38 239 THR A N 1
ATOM 1785 C CA . THR A 1 239 ? -3.623 -3.959 -5.665 1.00 90.38 239 THR A CA 1
ATOM 1786 C C . THR A 1 239 ? -4.827 -4.350 -6.499 1.00 90.38 239 THR A C 1
ATOM 1788 O O . THR A 1 239 ? -5.782 -4.927 -5.974 1.00 90.38 239 THR A O 1
ATOM 1791 N N . ASP A 1 240 ? -4.778 -4.057 -7.795 1.00 86.69 240 ASP A N 1
ATOM 1792 C CA . ASP A 1 240 ? -5.807 -4.538 -8.711 1.00 86.69 240 ASP A CA 1
ATOM 1793 C C . ASP A 1 240 ? -5.751 -6.069 -8.846 1.00 86.69 240 ASP A C 1
ATOM 1795 O O . ASP A 1 240 ? -4.659 -6.656 -8.850 1.00 86.69 240 ASP A O 1
ATOM 1799 N N . PRO A 1 241 ? -6.909 -6.740 -8.994 1.00 89.06 241 PRO A N 1
ATOM 1800 C CA . PRO A 1 241 ? -6.938 -8.161 -9.297 1.00 89.06 241 PRO A CA 1
ATOM 1801 C C . PRO A 1 241 ? -6.292 -8.451 -10.658 1.00 89.06 241 PRO A C 1
ATOM 1803 O O . PRO A 1 241 ? -6.455 -7.697 -11.614 1.00 89.06 241 PRO A O 1
ATOM 1806 N N . GLY A 1 242 ? -5.608 -9.592 -10.769 1.00 91.06 242 GLY A N 1
ATOM 1807 C CA . GLY A 1 242 ? -5.099 -10.122 -12.039 1.00 91.06 242 GLY A CA 1
ATOM 1808 C C . GLY A 1 242 ? -3.596 -10.387 -12.051 1.00 91.06 242 GLY A C 1
ATOM 1809 O O . GLY A 1 242 ? -3.195 -11.515 -12.333 1.00 91.06 242 GLY A O 1
ATOM 1810 N N . LEU A 1 243 ? -2.774 -9.380 -11.745 1.00 92.62 243 LEU A N 1
ATOM 1811 C CA . LEU A 1 243 ? -1.316 -9.531 -11.660 1.00 92.62 243 LEU A CA 1
ATOM 1812 C C . LEU A 1 243 ? -0.868 -9.687 -10.210 1.00 92.62 243 LEU A C 1
ATOM 1814 O O . LEU A 1 243 ? -1.445 -9.080 -9.317 1.00 92.62 243 LEU A O 1
ATOM 1818 N N . ASP A 1 244 ? 0.192 -10.452 -9.987 1.00 95.38 244 ASP A N 1
ATOM 1819 C CA . ASP A 1 244 ? 0.825 -10.554 -8.677 1.00 95.38 244 ASP A CA 1
ATOM 1820 C C . ASP A 1 244 ? 1.906 -9.474 -8.540 1.00 95.38 244 ASP A C 1
ATOM 1822 O O . ASP A 1 244 ? 2.463 -9.000 -9.533 1.00 95.38 244 ASP A O 1
ATOM 1826 N N . TYR A 1 245 ? 2.219 -9.092 -7.301 1.00 95.75 245 TYR A N 1
ATOM 1827 C CA . TYR A 1 245 ? 3.123 -7.989 -6.987 1.00 95.75 245 TYR A CA 1
ATOM 1828 C C . TYR A 1 245 ? 4.225 -8.432 -6.032 1.00 95.75 245 TYR A C 1
ATOM 1830 O O . TYR A 1 245 ? 3.985 -9.092 -5.024 1.00 95.75 245 TYR A O 1
ATOM 1838 N N . PHE A 1 246 ? 5.452 -8.007 -6.311 1.00 95.31 246 PHE A N 1
ATOM 1839 C CA . PHE A 1 246 ? 6.580 -8.102 -5.395 1.00 95.31 246 PHE A CA 1
ATOM 1840 C C . PHE A 1 246 ? 7.008 -6.695 -5.000 1.00 95.31 246 PHE A C 1
ATOM 1842 O O . PHE A 1 246 ? 7.516 -5.950 -5.834 1.00 95.31 246 PHE A O 1
ATOM 1849 N N . ILE A 1 247 ? 6.798 -6.335 -3.738 1.00 94.75 247 ILE A N 1
ATOM 1850 C CA . ILE A 1 247 ? 6.933 -4.967 -3.233 1.00 94.75 247 ILE A CA 1
ATOM 1851 C C . ILE A 1 247 ? 8.148 -4.876 -2.316 1.00 94.75 247 ILE A C 1
ATOM 1853 O O . ILE A 1 247 ? 8.370 -5.745 -1.471 1.00 94.75 247 ILE A O 1
ATOM 1857 N N . ILE A 1 248 ? 8.911 -3.796 -2.459 1.00 93.81 248 ILE A N 1
ATOM 1858 C CA . ILE A 1 248 ? 10.037 -3.439 -1.599 1.00 93.81 248 ILE A CA 1
ATOM 1859 C C . ILE A 1 248 ? 9.854 -1.994 -1.139 1.00 93.81 248 ILE A C 1
ATOM 1861 O O . ILE A 1 248 ? 9.739 -1.097 -1.976 1.00 93.81 248 ILE A O 1
ATOM 1865 N N . LEU A 1 249 ? 9.895 -1.763 0.175 1.00 93.44 249 LEU A N 1
ATOM 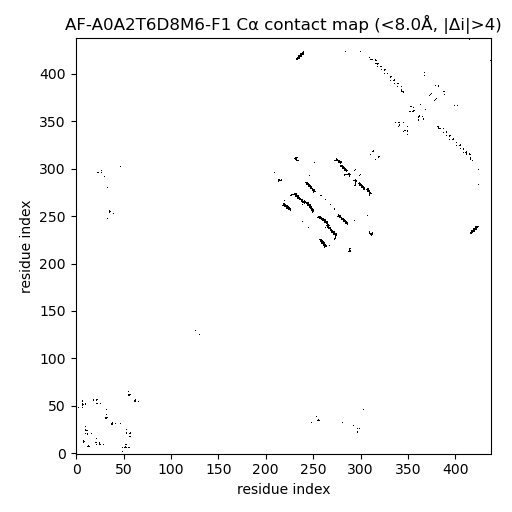1866 C CA . LEU A 1 249 ? 10.049 -0.421 0.740 1.00 93.44 249 LEU A CA 1
ATOM 1867 C C . LEU A 1 249 ? 11.435 -0.270 1.354 1.00 93.44 249 LEU A C 1
ATOM 1869 O O . LEU A 1 249 ? 11.908 -1.123 2.111 1.00 93.44 249 LEU A O 1
ATOM 1873 N N . THR A 1 250 ? 12.083 0.843 1.038 1.00 92.88 250 THR A N 1
ATOM 1874 C CA . THR A 1 250 ? 13.421 1.197 1.522 1.00 92.88 250 THR A CA 1
ATOM 1875 C C . THR A 1 250 ? 13.389 2.625 2.050 1.00 92.88 250 THR A C 1
ATOM 1877 O O . THR A 1 250 ? 12.686 3.437 1.454 1.00 92.88 250 THR A O 1
ATOM 1880 N N . PRO A 1 251 ? 14.098 2.961 3.140 1.00 92.06 251 PRO A N 1
ATOM 1881 C CA . PRO A 1 251 ? 14.177 4.345 3.594 1.00 92.06 251 PRO A CA 1
ATOM 1882 C C . PRO A 1 251 ? 14.655 5.266 2.463 1.00 92.06 251 PRO A C 1
ATOM 1884 O O . PRO A 1 251 ? 15.531 4.890 1.683 1.00 92.06 251 PRO A O 1
ATOM 1887 N N . ALA A 1 252 ? 14.084 6.466 2.362 1.00 89.69 252 ALA A N 1
ATOM 1888 C CA . ALA A 1 252 ? 14.400 7.418 1.296 1.00 89.69 252 ALA A CA 1
ATOM 1889 C C . ALA A 1 252 ? 15.836 7.954 1.376 1.00 89.69 252 ALA A C 1
ATOM 1891 O O . ALA A 1 252 ? 16.438 8.276 0.356 1.00 89.69 252 ALA A O 1
ATOM 1892 N N . GLU A 1 253 ? 16.414 7.970 2.577 1.00 86.62 253 GLU A N 1
ATOM 1893 C CA . GLU A 1 253 ? 17.835 8.262 2.806 1.00 86.62 253 GLU A CA 1
ATOM 1894 C C . GLU A 1 253 ? 18.763 7.126 2.324 1.00 86.62 253 GLU A C 1
ATOM 1896 O O . GLU A 1 253 ? 19.986 7.259 2.338 1.00 86.62 253 GLU A O 1
ATOM 1901 N N . GLY A 1 254 ? 18.186 6.012 1.862 1.00 82.69 254 GLY A N 1
ATOM 1902 C CA . GLY A 1 254 ? 18.883 4.798 1.466 1.00 82.69 254 GLY A CA 1
ATOM 1903 C C . GLY A 1 254 ? 19.019 3.792 2.609 1.00 82.69 254 GLY A C 1
ATOM 1904 O O . GLY A 1 254 ? 18.566 4.003 3.731 1.00 82.69 254 GLY A O 1
ATOM 1905 N N . GLY A 1 255 ? 19.647 2.654 2.308 1.00 85.31 255 GLY A N 1
ATOM 1906 C CA . GLY A 1 255 ? 19.906 1.591 3.278 1.00 85.31 255 GLY A CA 1
ATOM 1907 C C . GLY A 1 255 ? 19.238 0.265 2.927 1.00 85.31 255 GLY A C 1
ATOM 1908 O O . GLY A 1 255 ? 18.917 -0.017 1.772 1.00 85.31 255 GLY A O 1
ATOM 1909 N N . SER A 1 256 ? 19.084 -0.585 3.942 1.00 86.69 256 SER A N 1
ATOM 1910 C CA . SER A 1 256 ? 18.440 -1.890 3.779 1.00 86.69 256 SER A CA 1
ATOM 1911 C C . SER A 1 256 ? 16.922 -1.730 3.653 1.00 86.69 256 SER A C 1
ATOM 1913 O O . SER A 1 256 ? 16.358 -0.788 4.209 1.00 86.69 256 SER A O 1
ATOM 1915 N N . PRO A 1 257 ? 16.236 -2.627 2.925 1.00 90.94 257 PRO A N 1
ATOM 1916 C CA . PRO A 1 257 ? 14.783 -2.603 2.864 1.00 90.94 257 PRO A CA 1
ATOM 1917 C C . PRO A 1 257 ? 14.191 -2.809 4.260 1.00 90.94 257 PRO A C 1
ATOM 1919 O O . PRO A 1 257 ? 14.681 -3.634 5.024 1.00 90.94 257 PRO A O 1
ATOM 1922 N N . GLU A 1 258 ? 13.116 -2.085 4.558 1.00 93.06 258 GLU A N 1
ATOM 1923 C CA . GLU A 1 258 ? 12.362 -2.181 5.815 1.00 93.06 258 GLU A CA 1
ATOM 1924 C C . GLU A 1 258 ? 11.141 -3.103 5.659 1.00 93.06 258 GLU A C 1
ATOM 1926 O O . GLU A 1 258 ? 10.698 -3.727 6.623 1.00 93.06 258 GLU A O 1
ATOM 1931 N N . LEU A 1 259 ? 10.643 -3.263 4.426 1.00 94.31 259 LEU A N 1
ATOM 1932 C CA . LEU A 1 259 ? 9.584 -4.205 4.067 1.00 94.31 259 LEU A CA 1
ATOM 1933 C C . LEU A 1 259 ? 9.884 -4.868 2.722 1.00 94.31 259 LEU A C 1
ATOM 1935 O O . LEU A 1 259 ? 10.264 -4.201 1.759 1.00 94.31 259 LEU A O 1
ATOM 1939 N N . ILE A 1 260 ? 9.641 -6.175 2.651 1.00 95.00 260 ILE A N 1
ATOM 1940 C CA . ILE A 1 260 ? 9.491 -6.922 1.402 1.00 95.00 260 ILE A CA 1
ATOM 1941 C C . ILE A 1 260 ? 8.212 -7.748 1.508 1.00 95.00 260 ILE A C 1
ATOM 1943 O O . ILE A 1 260 ? 8.045 -8.518 2.458 1.00 95.00 260 ILE A O 1
ATOM 1947 N N . ALA A 1 261 ? 7.333 -7.629 0.523 1.00 95.81 261 ALA A N 1
ATOM 1948 C CA . ALA A 1 261 ? 6.069 -8.351 0.475 1.00 95.81 261 ALA A CA 1
ATOM 1949 C C . ALA A 1 261 ? 5.838 -8.977 -0.902 1.00 95.81 261 ALA A C 1
ATOM 1951 O O . ALA A 1 261 ? 6.355 -8.499 -1.912 1.00 95.81 261 ALA A O 1
ATOM 1952 N N . TYR A 1 262 ? 5.058 -10.052 -0.922 1.00 96.75 262 TYR A N 1
ATOM 1953 C CA . TYR A 1 262 ? 4.485 -10.625 -2.135 1.00 96.75 262 TYR A CA 1
ATOM 1954 C C . TYR A 1 262 ? 2.974 -10.560 -1.999 1.00 96.75 262 TYR A C 1
ATOM 1956 O O . TYR A 1 262 ? 2.465 -11.016 -0.983 1.00 96.75 262 TYR A O 1
ATOM 1964 N N . LEU A 1 263 ? 2.266 -10.018 -2.981 1.00 96.44 263 LEU A N 1
ATOM 1965 C CA . LEU A 1 263 ? 0.808 -9.949 -2.975 1.00 96.44 263 LEU A CA 1
ATOM 1966 C C . LEU A 1 263 ? 0.259 -10.659 -4.200 1.00 96.44 263 LEU A C 1
ATOM 1968 O O . LEU A 1 263 ? 0.742 -10.450 -5.311 1.00 96.44 263 LEU A O 1
ATOM 1972 N N . THR A 1 264 ? -0.747 -11.500 -3.979 1.00 96.44 264 THR A N 1
ATOM 1973 C CA . THR A 1 264 ? -1.604 -11.957 -5.075 1.00 96.44 264 THR A CA 1
ATOM 1974 C C . THR A 1 264 ? -2.510 -10.798 -5.476 1.00 96.44 264 THR A C 1
ATOM 1976 O O . THR A 1 264 ? -2.993 -10.079 -4.601 1.00 96.44 264 THR A O 1
ATOM 1979 N N . GLY A 1 265 ? -2.709 -10.577 -6.775 1.00 93.69 265 GLY A N 1
ATOM 1980 C CA . GLY A 1 265 ? -3.518 -9.448 -7.244 1.00 93.69 265 GLY A CA 1
ATOM 1981 C C . GLY A 1 265 ? -4.912 -9.425 -6.619 1.00 93.69 265 GLY A C 1
ATOM 1982 O O . GLY A 1 265 ? -5.626 -10.428 -6.667 1.00 93.69 265 GLY A O 1
ATOM 1983 N N . GLY A 1 266 ? -5.313 -8.275 -6.076 1.00 90.81 266 GLY A N 1
ATOM 1984 C CA . GLY A 1 266 ? -6.594 -8.087 -5.388 1.00 90.81 266 GLY A CA 1
ATOM 1985 C C . GLY A 1 266 ? -6.536 -8.299 -3.873 1.00 90.81 266 GLY A C 1
ATOM 1986 O O . GLY A 1 266 ? -7.466 -7.892 -3.176 1.00 90.81 266 GLY A O 1
ATOM 1987 N N . ASP A 1 267 ? -5.454 -8.877 -3.343 1.00 93.06 267 ASP A N 1
ATOM 1988 C CA . ASP A 1 267 ? -5.271 -9.002 -1.899 1.00 93.06 267 ASP A CA 1
ATOM 1989 C C . ASP A 1 267 ? -4.727 -7.689 -1.308 1.00 93.06 267 ASP A C 1
ATOM 1991 O O . ASP A 1 267 ? -3.689 -7.188 -1.764 1.00 93.06 267 ASP A O 1
ATOM 1995 N N . PRO A 1 268 ? -5.369 -7.133 -0.264 1.00 91.12 268 PRO A N 1
ATOM 1996 C CA . PRO A 1 268 ? -4.828 -5.993 0.459 1.00 91.12 268 PRO A CA 1
ATOM 1997 C C . PRO A 1 268 ? -3.738 -6.426 1.448 1.00 91.12 268 PRO A C 1
ATOM 1999 O O . PRO A 1 268 ? -3.775 -7.512 2.031 1.00 91.12 268 PRO A O 1
ATOM 2002 N N . LEU A 1 269 ? -2.794 -5.525 1.711 1.00 93.44 269 LEU A N 1
ATOM 2003 C CA . LEU A 1 269 ? -1.770 -5.676 2.737 1.00 93.44 269 LEU A CA 1
ATOM 2004 C C . LEU A 1 269 ? -1.850 -4.536 3.740 1.00 93.44 269 LEU A C 1
ATOM 2006 O O . LEU A 1 269 ? -1.566 -3.395 3.400 1.00 93.44 269 LEU A O 1
ATOM 2010 N N . THR A 1 270 ? -2.109 -4.857 5.005 1.00 92.31 270 THR A N 1
ATOM 2011 C CA . THR A 1 270 ? -1.942 -3.911 6.114 1.00 92.31 270 THR A CA 1
ATOM 2012 C C . THR A 1 270 ? -0.703 -4.278 6.921 1.00 92.31 270 THR A C 1
ATOM 2014 O O . THR A 1 270 ? -0.572 -5.406 7.402 1.00 92.31 270 THR A O 1
ATOM 2017 N N . CYS A 1 271 ? 0.211 -3.331 7.113 1.00 90.50 271 CYS A N 1
ATOM 2018 C CA . CYS A 1 271 ? 1.428 -3.554 7.887 1.00 90.50 271 CYS A CA 1
ATOM 2019 C C . CYS A 1 271 ? 1.803 -2.334 8.736 1.00 90.50 271 CYS A C 1
ATOM 2021 O O . CYS A 1 271 ? 1.324 -1.224 8.512 1.00 90.50 271 CYS A O 1
ATOM 2023 N N . LYS A 1 272 ? 2.642 -2.553 9.753 1.00 90.88 272 LYS A N 1
ATOM 2024 C CA . LYS A 1 272 ? 3.203 -1.479 10.579 1.00 90.88 272 LYS A CA 1
ATOM 2025 C C . LYS A 1 272 ? 4.666 -1.292 10.221 1.00 90.88 272 LYS A C 1
ATOM 2027 O O . LYS A 1 272 ? 5.424 -2.257 10.276 1.00 90.88 272 LYS A O 1
ATOM 2032 N N . LEU A 1 273 ? 5.043 -0.061 9.912 1.00 90.94 273 LEU A N 1
ATOM 2033 C CA . LEU A 1 273 ? 6.407 0.327 9.564 1.00 90.94 273 LEU A CA 1
ATOM 2034 C C . LEU A 1 273 ? 6.883 1.443 10.484 1.00 90.94 273 LEU A C 1
ATOM 2036 O O . LEU A 1 273 ? 6.039 2.184 10.998 1.00 90.94 273 LEU A O 1
ATOM 2040 N N . PRO A 1 274 ? 8.196 1.572 10.735 1.00 92.12 274 PRO A N 1
ATOM 2041 C CA . PRO A 1 274 ? 8.712 2.737 11.425 1.00 92.12 274 PRO A CA 1
ATOM 2042 C C . PRO A 1 274 ? 8.269 4.031 10.732 1.00 92.12 274 PRO A C 1
ATOM 2044 O O . PRO A 1 274 ? 7.985 4.068 9.538 1.00 92.12 274 PRO A O 1
ATOM 2047 N N . THR A 1 275 ? 8.151 5.104 11.502 1.00 90.94 275 THR A N 1
ATOM 2048 C CA . THR A 1 275 ? 7.869 6.423 10.926 1.00 90.94 275 THR A CA 1
ATOM 2049 C C . THR A 1 275 ? 9.092 6.931 10.177 1.00 90.94 275 THR A C 1
ATOM 2051 O O . THR A 1 275 ? 10.200 6.832 10.706 1.00 90.94 275 THR A O 1
ATOM 2054 N N . GLY A 1 276 ? 8.899 7.521 9.004 1.00 91.62 276 GLY A N 1
ATOM 2055 C CA . GLY A 1 276 ? 9.986 7.987 8.151 1.00 91.62 276 GLY A CA 1
ATOM 2056 C C . GLY A 1 276 ? 9.549 8.139 6.701 1.00 91.62 276 GLY A C 1
ATOM 2057 O O . GLY A 1 276 ? 8.388 7.913 6.370 1.00 91.62 276 GLY A O 1
ATOM 2058 N N . SER A 1 277 ? 10.494 8.520 5.849 1.00 92.12 277 SER A N 1
ATOM 2059 C CA . SER A 1 277 ? 10.276 8.655 4.411 1.00 92.12 277 SER A CA 1
ATOM 2060 C C . SER A 1 277 ? 10.751 7.395 3.690 1.00 92.12 277 SER A C 1
ATOM 2062 O O . SER A 1 277 ? 11.842 6.898 3.986 1.00 92.12 277 SER A O 1
ATOM 2064 N N . TYR A 1 278 ? 9.953 6.863 2.763 1.00 92.56 278 TYR A N 1
ATOM 2065 C CA . TYR A 1 278 ? 10.195 5.570 2.119 1.00 92.56 278 TYR A CA 1
ATOM 2066 C C . TYR A 1 278 ? 10.087 5.630 0.596 1.00 92.56 278 TYR A C 1
ATOM 2068 O O . TYR A 1 278 ? 9.115 6.128 0.040 1.00 92.56 278 TYR A O 1
ATOM 2076 N N . GLU A 1 279 ? 11.046 5.024 -0.095 1.00 91.88 279 GLU A N 1
ATOM 2077 C CA . GLU A 1 279 ? 10.926 4.683 -1.508 1.00 91.88 279 GLU A CA 1
ATOM 2078 C C . GLU A 1 279 ? 10.206 3.341 -1.667 1.00 91.88 279 GLU A C 1
ATOM 2080 O O . GLU A 1 279 ? 10.690 2.306 -1.196 1.00 91.88 279 GLU A O 1
ATOM 2085 N N . LEU A 1 280 ? 9.084 3.347 -2.389 1.00 91.88 280 LEU A N 1
ATOM 2086 C CA . LEU A 1 280 ? 8.389 2.131 -2.801 1.00 91.88 280 LEU A CA 1
ATOM 2087 C C . LEU A 1 280 ? 8.802 1.737 -4.215 1.00 91.88 280 LEU A C 1
ATOM 2089 O O . LEU A 1 280 ? 8.742 2.531 -5.160 1.00 91.88 280 LEU A O 1
ATOM 2093 N N . ARG A 1 281 ? 9.182 0.470 -4.354 1.00 90.19 281 ARG A N 1
ATOM 2094 C CA . ARG A 1 281 ? 9.430 -0.193 -5.631 1.00 90.19 281 ARG A CA 1
ATOM 2095 C C . ARG A 1 281 ? 8.595 -1.453 -5.703 1.00 90.19 281 ARG A C 1
ATOM 2097 O O . ARG A 1 281 ? 8.444 -2.147 -4.698 1.00 90.19 281 ARG A O 1
ATOM 210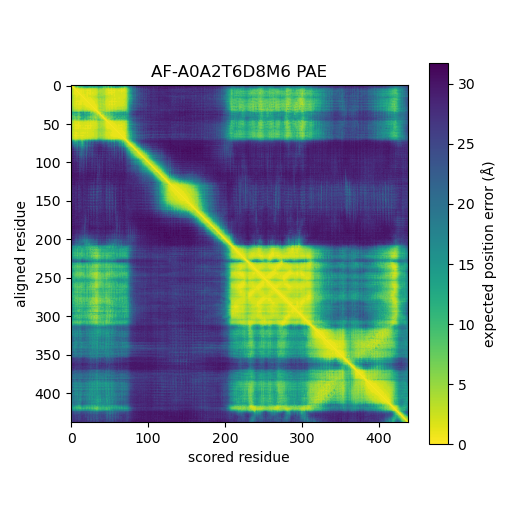4 N N . TYR A 1 282 ? 8.115 -1.789 -6.888 1.00 92.62 282 TYR A N 1
ATOM 2105 C CA . TYR A 1 282 ? 7.479 -3.077 -7.099 1.00 92.62 282 TYR A CA 1
ATOM 2106 C C . TYR A 1 282 ? 7.801 -3.659 -8.471 1.00 92.62 282 TYR A C 1
ATOM 2108 O O . TYR A 1 282 ? 8.092 -2.934 -9.420 1.00 92.62 282 TYR A O 1
ATOM 2116 N N . ALA A 1 283 ? 7.760 -4.983 -8.549 1.00 91.06 283 ALA A N 1
ATOM 2117 C CA . ALA A 1 283 ? 7.634 -5.716 -9.798 1.00 91.06 283 ALA A CA 1
ATOM 2118 C C . ALA A 1 283 ? 6.240 -6.343 -9.850 1.00 91.06 283 ALA A C 1
ATOM 2120 O O . ALA A 1 283 ? 5.728 -6.742 -8.803 1.00 91.06 283 ALA A O 1
ATOM 2121 N N . SER A 1 284 ? 5.643 -6.457 -11.030 1.00 92.69 284 SER A N 1
ATOM 2122 C CA . SER A 1 284 ? 4.374 -7.159 -11.223 1.00 92.69 284 SER A CA 1
ATOM 2123 C C . SER A 1 284 ? 4.408 -8.094 -12.427 1.00 92.69 284 SER A C 1
ATOM 2125 O O . SER A 1 284 ? 5.191 -7.897 -13.361 1.00 92.69 284 SER A O 1
ATOM 2127 N N . GLY A 1 285 ? 3.586 -9.142 -12.392 1.00 92.00 285 GLY A N 1
ATOM 2128 C CA . GLY A 1 285 ? 3.432 -10.076 -13.503 1.00 92.00 285 GLY A CA 1
ATOM 2129 C C . GLY A 1 285 ? 2.579 -11.297 -13.164 1.00 92.00 285 GLY A C 1
ATOM 2130 O O . GLY A 1 285 ? 2.030 -11.411 -12.072 1.00 92.00 285 GLY A O 1
ATOM 2131 N N . ASP A 1 286 ? 2.444 -12.202 -14.130 1.00 92.81 286 ASP A N 1
ATOM 2132 C CA . ASP A 1 286 ? 1.533 -13.353 -14.074 1.00 92.81 286 ASP A CA 1
ATOM 2133 C C . ASP A 1 286 ? 2.202 -14.662 -13.623 1.00 92.81 286 ASP A C 1
ATOM 2135 O O . ASP A 1 286 ? 1.521 -15.559 -13.128 1.00 92.81 286 ASP A O 1
ATOM 2139 N N . SER A 1 287 ? 3.522 -14.769 -13.782 1.00 92.88 287 SER A N 1
ATOM 2140 C CA . SER A 1 287 ? 4.294 -16.005 -13.611 1.00 92.88 287 SER A CA 1
ATOM 2141 C C . SER A 1 287 ? 5.489 -15.750 -12.700 1.00 92.88 287 SER A C 1
ATOM 2143 O O . SER A 1 287 ? 6.239 -14.811 -12.942 1.00 92.88 287 SER A O 1
ATOM 2145 N N . TRP A 1 288 ? 5.709 -16.565 -11.666 1.00 93.75 288 TRP A N 1
ATOM 2146 C CA . TRP A 1 288 ? 6.747 -16.305 -10.657 1.00 93.75 288 TRP A CA 1
ATOM 2147 C C . TRP A 1 288 ? 7.990 -17.185 -10.841 1.00 93.75 288 TRP A C 1
ATOM 2149 O O . TRP A 1 288 ? 7.937 -18.405 -10.775 1.00 93.75 288 TRP A O 1
ATOM 2159 N N . TYR A 1 289 ? 9.158 -16.561 -10.982 1.00 91.31 289 TYR A N 1
ATOM 2160 C CA . TYR A 1 289 ? 10.453 -17.220 -11.215 1.00 91.31 289 TYR A CA 1
ATOM 2161 C C . TYR A 1 289 ? 11.432 -17.034 -10.036 1.00 91.31 289 TYR A C 1
ATOM 2163 O O . TYR A 1 289 ? 12.640 -17.257 -10.155 1.00 91.31 289 TYR A O 1
ATOM 2171 N N . GLY A 1 290 ? 10.927 -16.602 -8.875 1.00 88.50 290 GLY A N 1
ATOM 2172 C CA . GLY A 1 290 ? 11.704 -16.421 -7.646 1.00 88.50 290 GLY A CA 1
ATOM 2173 C C . GLY A 1 290 ? 12.356 -15.053 -7.492 1.00 88.50 290 GLY A C 1
ATOM 2174 O O . GLY A 1 290 ? 12.429 -14.266 -8.422 1.00 88.50 290 GLY A O 1
ATOM 2175 N N . LYS A 1 291 ? 12.918 -14.770 -6.309 1.00 85.12 291 LYS A N 1
ATOM 2176 C CA . LYS A 1 291 ? 13.490 -13.449 -5.956 1.00 85.12 291 LYS A CA 1
ATOM 2177 C C . LYS A 1 291 ? 14.631 -12.983 -6.870 1.00 85.12 291 LYS A C 1
ATOM 2179 O O . LYS A 1 291 ? 14.961 -11.806 -6.888 1.00 85.12 291 LYS A O 1
ATOM 2184 N N . LYS A 1 292 ? 15.257 -13.911 -7.603 1.00 79.25 292 LYS A N 1
ATOM 2185 C CA . LYS A 1 292 ? 16.294 -13.591 -8.588 1.00 79.25 292 LYS A CA 1
ATOM 2186 C C . LYS A 1 292 ? 15.705 -13.121 -9.912 1.00 79.25 292 LYS A C 1
ATOM 2188 O O . LYS A 1 292 ? 16.363 -12.345 -10.589 1.00 79.25 292 LYS A O 1
ATOM 2193 N N . TYR A 1 293 ? 14.535 -13.614 -10.312 1.00 81.44 293 TYR A N 1
ATOM 2194 C CA . TYR A 1 293 ? 13.958 -13.348 -11.631 1.00 81.44 293 TYR A CA 1
ATOM 2195 C C . TYR A 1 293 ? 12.610 -12.618 -11.594 1.00 81.44 293 TYR A C 1
ATOM 2197 O O . TYR A 1 293 ? 12.158 -12.152 -12.637 1.00 81.44 293 TYR A O 1
ATOM 2205 N N . PHE A 1 294 ? 12.026 -12.469 -10.406 1.00 90.38 294 PHE A N 1
ATOM 2206 C CA . PHE A 1 294 ? 10.681 -11.969 -10.139 1.00 90.38 294 PHE A CA 1
ATOM 2207 C C . PHE A 1 294 ? 9.670 -12.594 -11.094 1.00 90.38 294 PHE A C 1
ATOM 2209 O O . PHE A 1 294 ? 9.558 -13.817 -11.113 1.00 90.38 294 PHE A O 1
ATOM 2216 N N . PHE A 1 295 ? 9.001 -11.785 -11.917 1.00 89.88 295 PHE A N 1
ATOM 2217 C CA . PHE A 1 295 ? 8.003 -12.259 -12.871 1.00 89.88 295 PHE A CA 1
ATOM 2218 C C . PHE A 1 295 ? 8.557 -12.547 -14.280 1.00 89.88 295 PHE A C 1
ATOM 2220 O O . PHE A 1 295 ? 7.827 -12.639 -15.264 1.00 89.88 295 PHE A O 1
ATOM 2227 N N . GLY A 1 296 ? 9.881 -12.693 -14.395 1.00 84.50 296 GLY A N 1
ATOM 2228 C CA . GLY A 1 296 ? 10.536 -13.092 -15.636 1.00 84.50 296 GLY A CA 1
ATOM 2229 C C . GLY A 1 296 ? 10.559 -11.984 -16.699 1.00 84.50 296 GLY A C 1
ATOM 2230 O O . GLY A 1 296 ? 10.618 -10.800 -16.357 1.00 84.50 296 GLY A O 1
ATOM 2231 N N . PRO A 1 297 ? 10.581 -12.342 -17.997 1.00 76.56 297 PRO A N 1
ATOM 2232 C CA . PRO A 1 297 ? 10.776 -11.392 -19.091 1.00 76.56 297 PRO A CA 1
ATOM 2233 C C . PRO A 1 297 ? 9.566 -10.499 -19.386 1.00 76.56 297 PRO A C 1
ATOM 2235 O O . PRO A 1 297 ? 9.687 -9.516 -20.108 1.00 76.56 297 PRO A O 1
ATOM 2238 N N . ARG A 1 298 ? 8.398 -10.831 -18.831 1.00 78.69 298 ARG A N 1
ATOM 2239 C CA . ARG A 1 298 ? 7.168 -10.042 -18.975 1.00 78.69 298 ARG A CA 1
ATOM 2240 C C . ARG A 1 298 ? 6.858 -9.205 -17.735 1.00 78.69 298 ARG A C 1
ATOM 2242 O O . ARG A 1 298 ? 5.780 -8.633 -17.653 1.00 78.69 298 ARG A O 1
ATOM 2249 N N . ALA A 1 299 ? 7.784 -9.168 -16.778 1.00 82.94 299 ALA A N 1
ATOM 2250 C CA . ALA A 1 299 ? 7.620 -8.404 -15.557 1.00 82.94 299 ALA A CA 1
ATOM 2251 C C . ALA A 1 299 ? 7.617 -6.901 -15.852 1.00 82.94 299 ALA A C 1
ATOM 2253 O O . ALA A 1 299 ? 8.523 -6.393 -16.518 1.00 82.94 299 ALA A O 1
ATOM 2254 N N . THR A 1 300 ? 6.652 -6.197 -15.277 1.00 83.38 300 THR A N 1
ATOM 2255 C CA . THR A 1 300 ? 6.673 -4.737 -15.198 1.00 83.38 300 THR A CA 1
ATOM 2256 C C . THR A 1 300 ? 7.381 -4.339 -13.916 1.00 83.38 300 THR A C 1
ATOM 2258 O O . THR A 1 300 ? 7.216 -4.990 -12.886 1.00 83.38 300 THR A O 1
ATOM 2261 N N . TYR A 1 301 ? 8.178 -3.275 -13.965 1.00 83.88 301 TYR A N 1
ATOM 2262 C CA . TYR A 1 301 ? 8.840 -2.735 -12.787 1.00 83.88 301 TYR A CA 1
ATOM 2263 C C . TYR A 1 301 ? 8.494 -1.267 -12.612 1.00 83.88 301 TYR A C 1
ATOM 2265 O O . TYR A 1 301 ? 8.489 -0.492 -13.567 1.00 83.88 301 TYR A O 1
ATOM 2273 N N . PHE A 1 302 ? 8.283 -0.866 -11.367 1.00 83.44 302 PHE A N 1
ATOM 2274 C CA . PHE A 1 302 ? 7.913 0.494 -11.035 1.00 83.44 302 PHE A CA 1
ATOM 2275 C C . PHE A 1 302 ? 8.623 0.984 -9.774 1.00 83.44 302 PHE A C 1
ATOM 2277 O O . PHE A 1 302 ? 8.928 0.218 -8.857 1.00 83.44 302 PHE A O 1
ATOM 2284 N N . LYS A 1 303 ? 8.855 2.296 -9.731 1.00 84.56 303 LYS A N 1
ATOM 2285 C CA . LYS A 1 303 ? 9.330 3.042 -8.565 1.00 84.56 303 LYS A CA 1
ATOM 2286 C C . LYS A 1 303 ? 8.466 4.290 -8.440 1.00 84.56 303 LYS A C 1
ATOM 2288 O O . LYS A 1 303 ? 8.362 5.043 -9.408 1.00 84.56 303 LYS A O 1
ATOM 2293 N N . ILE A 1 304 ? 7.887 4.526 -7.263 1.00 82.44 304 ILE A N 1
ATOM 2294 C CA . ILE A 1 304 ? 7.144 5.766 -7.009 1.00 82.44 304 ILE A CA 1
ATOM 2295 C C . ILE A 1 304 ? 8.127 6.946 -7.026 1.00 82.44 304 ILE A C 1
ATOM 2297 O O . ILE A 1 304 ? 9.213 6.874 -6.451 1.00 82.44 304 ILE A O 1
ATOM 2301 N N . ALA A 1 305 ? 7.761 8.019 -7.733 1.00 74.25 305 ALA A N 1
ATOM 2302 C CA . ALA A 1 305 ? 8.637 9.169 -7.950 1.00 74.25 305 ALA A CA 1
ATOM 2303 C C . ALA A 1 305 ? 8.895 9.982 -6.672 1.00 74.25 305 ALA A C 1
ATOM 2305 O O . ALA A 1 305 ? 10.009 10.466 -6.477 1.00 74.25 305 ALA A O 1
ATOM 2306 N N . GLN A 1 306 ? 7.875 10.139 -5.828 1.00 81.69 306 GLN A N 1
ATOM 2307 C CA . GLN A 1 306 ? 7.986 10.818 -4.541 1.00 81.69 306 GLN A CA 1
ATOM 2308 C C . GLN A 1 306 ? 8.060 9.790 -3.407 1.00 81.69 306 GLN A C 1
ATOM 2310 O O . GLN A 1 306 ? 7.326 8.798 -3.446 1.00 81.69 306 GLN A O 1
ATOM 2315 N N . PRO A 1 307 ? 8.933 9.999 -2.409 1.00 88.88 307 PRO A N 1
ATOM 2316 C CA . PRO A 1 307 ? 8.917 9.198 -1.197 1.00 88.88 307 PRO A CA 1
ATOM 2317 C C . PRO A 1 307 ? 7.566 9.266 -0.479 1.00 88.88 307 PRO A C 1
ATOM 2319 O O . PRO A 1 307 ? 6.875 10.282 -0.520 1.00 88.88 307 PRO A O 1
ATOM 2322 N N . ILE A 1 308 ? 7.212 8.180 0.198 1.00 90.12 308 ILE A N 1
ATOM 2323 C CA . ILE A 1 308 ? 6.033 8.086 1.055 1.00 90.12 308 ILE A CA 1
ATOM 2324 C C . ILE A 1 308 ? 6.446 8.474 2.470 1.00 90.12 308 ILE A C 1
ATOM 2326 O O . ILE A 1 308 ? 7.286 7.802 3.074 1.00 90.12 308 ILE A O 1
ATOM 2330 N N . ASP A 1 309 ? 5.836 9.523 3.011 1.00 90.00 309 ASP A N 1
ATOM 2331 C CA . ASP A 1 309 ? 6.130 10.009 4.357 1.00 90.00 309 ASP A CA 1
ATOM 2332 C C . ASP A 1 309 ? 5.175 9.402 5.387 1.00 90.00 309 ASP A C 1
ATOM 2334 O O . ASP A 1 309 ? 4.057 9.868 5.605 1.00 90.00 309 ASP A O 1
ATOM 2338 N N . LEU A 1 310 ? 5.649 8.370 6.079 1.00 88.56 310 LEU A N 1
ATOM 2339 C CA . LEU A 1 310 ? 4.918 7.705 7.148 1.00 88.56 310 LEU A CA 1
ATOM 2340 C C . LEU A 1 310 ? 5.063 8.469 8.467 1.00 88.56 310 LEU A C 1
ATOM 2342 O O . LEU A 1 310 ? 6.109 8.434 9.125 1.00 88.56 310 LEU A O 1
ATOM 2346 N N . LYS A 1 311 ? 3.983 9.127 8.891 1.00 84.19 311 LYS A N 1
ATOM 2347 C CA . LYS A 1 311 ? 3.925 9.886 10.148 1.00 84.19 311 LYS A CA 1
ATOM 2348 C C . LYS A 1 311 ? 3.365 9.040 11.295 1.00 84.19 311 LYS A C 1
ATOM 2350 O O . LYS A 1 311 ? 2.529 8.163 11.074 1.00 84.19 311 LYS A O 1
ATOM 2355 N N . PRO A 1 312 ? 3.801 9.273 12.547 1.00 77.06 312 PRO A N 1
ATOM 2356 C CA . PRO A 1 312 ? 3.207 8.594 13.691 1.00 77.06 312 PRO A CA 1
ATOM 2357 C C . PRO A 1 312 ? 1.731 8.972 13.810 1.00 77.06 312 PRO A C 1
ATOM 2359 O O . PRO A 1 312 ? 1.380 10.142 13.709 1.00 77.06 312 PRO A O 1
ATOM 2362 N N . THR A 1 313 ? 0.888 8.002 14.168 1.00 68.06 313 THR A N 1
ATOM 2363 C CA . THR A 1 313 ? -0.565 8.178 14.371 1.00 68.06 313 THR A CA 1
ATOM 2364 C C . THR A 1 313 ? -0.945 9.374 15.255 1.00 68.06 313 THR A C 1
ATOM 2366 O O . THR A 1 313 ? -2.026 9.931 15.113 1.00 68.06 313 THR A O 1
ATOM 2369 N N . ARG A 1 314 ? -0.072 9.775 16.190 1.00 65.44 314 ARG A N 1
ATOM 2370 C CA . ARG A 1 314 ? -0.322 10.905 17.101 1.00 65.44 314 ARG A CA 1
ATOM 2371 C C . ARG A 1 314 ? -0.195 12.277 16.438 1.00 65.44 314 ARG A C 1
ATOM 2373 O O . ARG A 1 314 ? -0.744 13.239 16.955 1.00 65.44 314 ARG A O 1
ATOM 2380 N N . GLU A 1 315 ? 0.549 12.364 15.342 1.00 66.12 315 GLU A N 1
ATOM 2381 C CA . GLU A 1 315 ? 0.773 13.602 14.585 1.00 66.12 315 GLU A CA 1
ATOM 2382 C C . GLU A 1 315 ? -0.225 13.740 13.422 1.00 66.12 315 GLU A C 1
ATOM 2384 O O . GLU A 1 315 ? -0.182 14.718 12.676 1.00 66.12 315 GLU A O 1
ATOM 2389 N N . THR A 1 316 ? -1.144 12.781 13.273 1.00 66.44 316 THR A N 1
ATOM 2390 C CA . THR A 1 316 ? -2.206 12.830 12.273 1.00 66.44 316 THR A CA 1
ATOM 2391 C C . THR A 1 316 ? -3.273 13.866 12.663 1.00 66.44 316 THR A C 1
ATOM 2393 O O . THR A 1 316 ? -3.752 13.849 13.806 1.00 66.44 316 THR A O 1
ATOM 2396 N N . PRO A 1 317 ? -3.690 14.753 11.737 1.00 67.19 317 PRO A N 1
ATOM 2397 C CA . PRO A 1 317 ? -4.812 15.663 11.953 1.00 67.19 317 PRO A CA 1
ATOM 2398 C C . PRO A 1 317 ? -6.043 14.924 12.494 1.00 67.19 317 PRO A C 1
ATOM 2400 O O . PRO A 1 317 ? -6.408 13.857 12.008 1.00 67.19 317 PRO A O 1
ATOM 2403 N N . GLY A 1 318 ? -6.658 15.471 13.545 1.00 72.19 318 GLY A N 1
ATOM 2404 C CA . GLY A 1 318 ? -7.804 14.856 14.224 1.00 72.19 318 GLY A CA 1
ATOM 2405 C C . GLY A 1 318 ? -7.457 13.983 15.437 1.00 72.19 318 GLY A C 1
ATOM 2406 O O . GLY A 1 318 ? -8.347 13.712 16.243 1.00 72.19 318 GLY A O 1
ATOM 2407 N N . TYR A 1 319 ? -6.184 13.616 15.658 1.00 73.38 319 TYR A N 1
ATOM 2408 C CA . TYR A 1 319 ? -5.801 12.756 16.792 1.00 73.38 319 TYR A CA 1
ATOM 2409 C C . TYR A 1 319 ? -6.083 13.418 18.145 1.00 73.38 319 TYR A C 1
ATOM 2411 O O . TYR A 1 319 ? -6.646 12.793 19.044 1.00 73.38 319 TYR A O 1
ATOM 2419 N N . GLU A 1 320 ? -5.764 14.706 18.283 1.00 78.50 320 GLU A N 1
ATOM 2420 C CA . GLU A 1 320 ? -6.063 15.462 19.504 1.00 78.50 320 GLU A CA 1
ATOM 2421 C C . GLU A 1 320 ? -7.572 15.614 19.737 1.00 78.50 320 GLU A C 1
ATOM 2423 O O . GLU A 1 320 ? -8.033 15.482 20.867 1.00 78.50 320 GLU A O 1
ATOM 2428 N N . ALA A 1 321 ? -8.367 15.803 18.679 1.00 75.81 321 ALA A N 1
ATOM 2429 C CA . ALA A 1 321 ? -9.827 15.893 18.787 1.00 75.81 321 ALA A CA 1
ATOM 2430 C C . ALA A 1 321 ? -10.476 14.551 19.178 1.00 75.81 321 ALA A C 1
ATOM 2432 O O . ALA A 1 321 ? -11.507 14.521 19.857 1.00 75.81 321 ALA A O 1
ATOM 2433 N N . TYR A 1 322 ? -9.882 13.436 18.751 1.00 74.06 322 TYR A N 1
ATOM 2434 C CA . TYR A 1 322 ? -10.252 12.090 19.183 1.00 74.06 322 TYR A CA 1
ATOM 2435 C C . TYR A 1 322 ? -9.862 11.827 20.637 1.00 74.06 322 TYR A C 1
ATOM 2437 O O . TYR A 1 322 ? -10.667 11.293 21.398 1.00 74.06 322 TYR A O 1
ATOM 2445 N N . ARG A 1 323 ? -8.659 12.244 21.044 1.00 78.62 323 ARG A N 1
ATOM 2446 C CA . ARG A 1 323 ? -8.207 12.143 22.435 1.00 78.62 323 ARG A CA 1
ATOM 2447 C C . ARG A 1 323 ? -9.098 12.960 23.372 1.00 78.62 323 ARG A C 1
ATOM 2449 O O . ARG A 1 323 ? -9.559 12.423 24.369 1.00 78.62 323 ARG A O 1
ATOM 2456 N N . ASP A 1 324 ? -9.420 14.199 23.009 1.00 80.69 324 ASP A N 1
ATOM 2457 C CA . ASP A 1 324 ? -10.356 15.054 23.752 1.00 80.69 324 ASP A CA 1
ATOM 2458 C C . ASP A 1 324 ? -11.761 14.428 23.849 1.00 80.69 324 ASP A C 1
ATOM 2460 O O . ASP A 1 324 ? -12.400 14.488 24.897 1.00 80.69 324 ASP A O 1
ATOM 2464 N N . ALA A 1 325 ? -12.239 13.760 22.789 1.00 75.38 325 ALA A N 1
ATOM 2465 C CA . ALA A 1 325 ? -13.503 13.022 22.841 1.00 75.38 325 ALA A CA 1
ATOM 2466 C C . ALA A 1 325 ? -13.457 11.844 23.831 1.00 75.38 325 ALA A C 1
ATOM 2468 O O . ALA A 1 325 ? -14.425 11.632 24.560 1.00 75.38 325 ALA A O 1
ATOM 2469 N N . LEU A 1 326 ? -12.346 11.100 23.877 1.00 73.94 326 LEU A N 1
ATOM 2470 C CA . LEU A 1 326 ? -12.140 10.017 24.845 1.00 73.94 326 LEU A CA 1
ATOM 2471 C C . LEU A 1 326 ? -12.077 10.533 26.282 1.00 73.94 326 LEU A C 1
ATOM 2473 O O . LEU A 1 326 ? -12.728 9.962 27.156 1.00 73.94 326 LEU A O 1
ATOM 2477 N N . ASP A 1 327 ? -11.340 11.617 26.520 1.00 82.12 327 ASP A N 1
ATOM 2478 C CA . ASP A 1 327 ? -11.217 12.214 27.850 1.00 82.12 327 ASP A CA 1
ATOM 2479 C C . ASP A 1 327 ? -12.584 12.729 28.341 1.00 82.12 327 ASP A C 1
ATOM 2481 O O . ASP A 1 327 ? -12.990 12.450 29.472 1.00 82.12 327 ASP A O 1
ATOM 2485 N N . LYS A 1 328 ? -13.360 13.389 27.466 1.00 82.19 328 LYS A N 1
ATOM 2486 C CA . LYS A 1 328 ? -14.746 13.804 27.757 1.00 82.19 328 LYS A CA 1
ATOM 2487 C C . LYS A 1 328 ? -15.665 12.622 28.041 1.00 82.19 328 LYS A C 1
ATOM 2489 O O . LYS A 1 328 ? -16.483 12.700 28.956 1.00 82.19 328 LYS A O 1
ATOM 2494 N N . LEU A 1 329 ? -15.539 11.534 27.280 1.00 78.81 329 LEU A N 1
ATOM 2495 C CA . LEU A 1 329 ? -16.322 10.322 27.509 1.00 78.81 329 LEU A CA 1
ATOM 2496 C C . LEU A 1 329 ? -16.021 9.730 28.890 1.00 78.81 329 LEU A C 1
ATOM 2498 O O . LEU A 1 329 ? -16.952 9.405 29.621 1.00 78.81 329 LEU A O 1
ATOM 2502 N N . GLY A 1 330 ? -14.740 9.656 29.265 1.00 79.12 330 GLY A N 1
ATOM 2503 C CA . GLY A 1 330 ? -14.316 9.192 30.584 1.00 79.12 330 GLY A CA 1
ATOM 2504 C C . GLY A 1 330 ? -14.900 10.035 31.720 1.00 79.12 330 GLY A C 1
ATOM 2505 O O . GLY A 1 330 ? -15.399 9.476 32.694 1.00 79.12 330 GLY A O 1
ATOM 2506 N N . GLY A 1 331 ? -14.914 11.364 31.567 1.00 85.38 331 GLY A N 1
ATOM 2507 C CA . GLY A 1 331 ? -15.543 12.271 32.533 1.00 85.38 331 GLY A CA 1
ATOM 2508 C C . GLY A 1 331 ? -17.048 12.029 32.692 1.00 85.38 331 GLY A C 1
ATOM 2509 O O . GLY A 1 331 ? -17.532 11.869 33.808 1.00 85.38 331 GLY A O 1
ATOM 2510 N N . VAL A 1 332 ? -17.787 11.918 31.583 1.00 83.31 332 VAL A N 1
ATOM 2511 C CA . VAL A 1 332 ? -19.240 11.666 31.624 1.00 83.31 332 VAL A CA 1
ATOM 2512 C C . VAL A 1 332 ? -19.566 10.285 32.200 1.00 83.31 332 VAL A C 1
ATOM 2514 O O . VAL A 1 332 ? -20.557 10.133 32.914 1.00 83.31 332 VAL A O 1
ATOM 2517 N N . GLU A 1 333 ? -18.755 9.263 31.920 1.00 83.94 333 GLU A N 1
ATOM 2518 C CA . GLU A 1 333 ? -18.948 7.934 32.507 1.00 83.94 333 GLU A CA 1
ATOM 2519 C C . GLU A 1 333 ? -18.716 7.926 34.024 1.00 83.94 333 GLU A C 1
ATOM 2521 O O . GLU A 1 333 ? -19.456 7.246 34.741 1.00 83.94 333 GLU A O 1
ATOM 2526 N N . GLU A 1 334 ? -17.759 8.714 34.522 1.00 88.69 334 GLU A N 1
ATOM 2527 C CA . GLU A 1 334 ? -17.559 8.907 35.962 1.00 88.69 334 GLU A CA 1
ATOM 2528 C C . GLU A 1 334 ? -18.728 9.671 36.602 1.00 88.69 334 GLU A C 1
ATOM 2530 O O . GLU A 1 334 ? -19.239 9.247 37.638 1.00 88.69 334 GLU A O 1
ATOM 2535 N N . ASP A 1 335 ? -19.239 10.719 35.950 1.00 84.75 335 ASP A N 1
ATOM 2536 C CA . ASP A 1 335 ? -20.420 11.453 36.422 1.00 84.75 335 ASP A CA 1
ATOM 2537 C C . ASP A 1 335 ? -21.661 10.548 36.509 1.00 84.75 335 ASP A C 1
ATOM 2539 O O . ASP A 1 335 ? -22.414 10.600 37.485 1.00 84.75 335 ASP A O 1
ATOM 2543 N N . ILE A 1 336 ? -21.880 9.673 35.516 1.00 82.38 336 ILE A N 1
ATOM 2544 C CA . ILE A 1 336 ? -22.970 8.683 35.547 1.00 82.38 336 ILE A CA 1
ATOM 2545 C C . ILE A 1 336 ? -22.761 7.700 36.700 1.00 82.38 336 ILE A C 1
ATOM 2547 O O . ILE A 1 336 ? -23.715 7.385 37.416 1.00 82.38 336 ILE A O 1
ATOM 2551 N N . ARG A 1 337 ? -21.531 7.206 36.885 1.00 86.88 337 ARG A N 1
ATOM 2552 C CA . ARG A 1 337 ? -21.179 6.292 37.977 1.00 86.88 337 ARG A CA 1
ATOM 2553 C C . ARG A 1 337 ? -21.503 6.923 39.328 1.00 86.88 337 ARG A C 1
ATOM 2555 O O . ARG A 1 337 ? -22.236 6.310 40.103 1.00 86.88 337 ARG A O 1
ATOM 2562 N N . GLN A 1 338 ? -21.038 8.145 39.575 1.00 88.94 338 GLN A N 1
ATOM 2563 C CA . GLN A 1 338 ? -21.282 8.857 40.826 1.00 88.94 338 GLN A CA 1
ATOM 2564 C C . GLN A 1 338 ? -22.776 9.138 41.038 1.00 88.94 338 GLN A C 1
ATOM 2566 O O . GLN A 1 338 ? -23.313 8.856 42.106 1.00 88.94 338 GLN A O 1
ATOM 2571 N N . HIS A 1 339 ? -23.491 9.586 40.001 1.00 82.19 339 HIS A N 1
ATOM 2572 C CA . HIS A 1 339 ? -24.926 9.874 40.093 1.00 82.19 339 HIS A CA 1
ATOM 2573 C C . HIS A 1 339 ? -25.776 8.629 40.397 1.00 82.19 339 HIS A C 1
ATOM 2575 O O . HIS A 1 339 ? -26.794 8.720 41.093 1.00 82.19 339 HIS A O 1
ATOM 2581 N N . LEU A 1 340 ? -25.382 7.452 39.895 1.00 82.06 340 LEU A N 1
ATOM 2582 C CA . LEU A 1 340 ? -26.035 6.182 40.234 1.00 82.06 340 LEU A CA 1
ATOM 2583 C C . LEU A 1 340 ? -25.819 5.813 41.707 1.00 82.06 340 LEU A C 1
ATOM 2585 O O . LEU A 1 340 ? -26.779 5.406 42.366 1.00 82.06 340 LEU A O 1
ATOM 2589 N N . LEU A 1 341 ? -24.601 5.996 42.224 1.00 88.25 341 LEU A N 1
ATOM 2590 C CA . LEU A 1 341 ? -24.281 5.765 43.636 1.00 88.25 341 LEU A CA 1
ATOM 2591 C C . LEU A 1 341 ? -25.069 6.716 44.548 1.00 88.25 341 LEU A C 1
ATOM 2593 O O . LEU A 1 341 ? -25.732 6.261 45.479 1.00 88.25 341 LEU A O 1
ATOM 2597 N N . ASP A 1 342 ? -25.099 8.010 44.221 1.00 85.00 342 ASP A N 1
ATOM 2598 C CA . ASP A 1 342 ? -25.846 9.035 44.967 1.00 85.00 342 ASP A CA 1
ATOM 2599 C C . ASP A 1 342 ? -27.367 8.802 44.923 1.00 85.00 342 ASP A C 1
ATOM 2601 O O . ASP A 1 342 ? -28.109 9.195 45.824 1.00 85.00 342 ASP A O 1
ATOM 2605 N N . SER A 1 343 ? -27.851 8.122 43.879 1.00 78.62 343 SER A N 1
ATOM 2606 C CA . SER A 1 343 ? -29.250 7.702 43.744 1.00 78.62 343 SER A CA 1
ATOM 2607 C C . SER A 1 343 ? -29.585 6.419 44.517 1.00 78.62 343 SER A C 1
ATOM 2609 O O . SER A 1 343 ? -30.718 5.942 44.426 1.00 78.62 343 SER A O 1
ATOM 2611 N N . GLY A 1 344 ? -28.632 5.864 45.272 1.00 85.25 344 GLY A N 1
ATOM 2612 C CA . GLY A 1 344 ? -28.818 4.682 46.114 1.00 85.25 344 GLY A CA 1
ATOM 2613 C C . GLY A 1 344 ? -28.654 3.345 45.388 1.00 85.25 344 GLY A C 1
ATOM 2614 O O . GLY A 1 344 ? -29.037 2.312 45.938 1.00 85.25 344 GLY A O 1
ATOM 2615 N N . ILE A 1 345 ? -28.106 3.331 44.167 1.00 82.00 345 ILE A N 1
ATOM 2616 C CA . ILE A 1 345 ? -27.725 2.081 43.500 1.00 82.00 345 ILE A CA 1
ATOM 2617 C C . ILE A 1 345 ? -26.430 1.570 44.131 1.00 82.00 345 ILE A C 1
ATOM 2619 O O . ILE A 1 345 ? -25.471 2.317 44.297 1.00 82.00 345 ILE A O 1
ATOM 2623 N N . ASP A 1 346 ? -26.383 0.286 44.479 1.00 88.38 346 ASP A N 1
ATOM 2624 C CA . ASP A 1 346 ? -25.211 -0.287 45.130 1.00 88.38 346 ASP A CA 1
ATOM 2625 C C . ASP A 1 346 ? -23.996 -0.366 44.184 1.00 88.38 346 ASP A C 1
ATOM 2627 O O . ASP A 1 346 ? -24.124 -0.609 42.979 1.00 88.38 346 ASP A O 1
ATOM 2631 N N . GLN A 1 347 ? -22.794 -0.225 44.753 1.00 89.25 347 GLN A N 1
ATOM 2632 C CA . GLN A 1 347 ? -21.522 -0.253 44.022 1.00 89.25 347 GLN A CA 1
ATOM 2633 C C . GLN A 1 347 ? -21.364 -1.498 43.142 1.00 89.25 347 GLN A C 1
ATOM 2635 O O . GLN A 1 347 ? -20.781 -1.413 42.066 1.00 89.25 347 GLN A O 1
ATOM 2640 N N . LYS A 1 348 ? -21.867 -2.666 43.566 1.00 85.31 348 LYS A N 1
ATOM 2641 C CA . LYS A 1 348 ? -21.731 -3.909 42.797 1.00 85.31 348 LYS A CA 1
ATOM 2642 C C . LYS A 1 348 ? -22.586 -3.857 41.533 1.00 85.31 348 LYS A C 1
ATOM 2644 O O . LYS A 1 348 ? -22.109 -4.261 40.475 1.00 85.31 348 LYS A O 1
ATOM 2649 N N . THR A 1 349 ? -23.803 -3.324 41.620 1.00 79.00 349 THR A N 1
ATOM 2650 C CA . THR A 1 349 ? -24.666 -3.074 40.460 1.00 79.00 349 THR A CA 1
ATOM 2651 C C . THR A 1 349 ? -24.059 -2.027 39.528 1.00 79.00 349 THR A C 1
ATOM 2653 O O . THR A 1 349 ? -24.041 -2.245 38.318 1.00 79.00 349 THR A O 1
ATOM 2656 N N . VAL A 1 350 ? -23.509 -0.930 40.060 1.00 81.31 350 VAL A N 1
ATOM 2657 C CA . VAL A 1 350 ? -22.831 0.085 39.236 1.00 81.31 350 VAL A CA 1
ATOM 2658 C C . VAL A 1 350 ? -21.609 -0.512 38.532 1.00 81.31 350 VAL A C 1
ATOM 2660 O O . VAL A 1 350 ? -21.508 -0.425 37.314 1.00 81.31 350 VAL A O 1
ATOM 2663 N N . THR A 1 351 ? -20.726 -1.215 39.243 1.00 84.19 351 THR A N 1
ATOM 2664 C CA . THR A 1 351 ? -19.580 -1.907 38.630 1.00 84.19 351 THR A CA 1
ATOM 2665 C C . THR A 1 351 ? -20.028 -2.910 37.569 1.00 84.19 351 THR A C 1
ATOM 2667 O O . THR A 1 351 ? -19.438 -2.948 36.498 1.00 84.19 351 THR A O 1
ATOM 2670 N N . TYR A 1 352 ? -21.096 -3.676 37.818 1.00 77.12 352 TYR A N 1
ATOM 2671 C CA . TYR A 1 352 ? -21.643 -4.623 36.842 1.00 77.12 352 TYR A CA 1
ATOM 2672 C C . TYR A 1 352 ? -22.107 -3.936 35.551 1.00 77.12 352 TYR A C 1
ATOM 2674 O O . TYR A 1 352 ? -21.886 -4.465 34.468 1.00 77.12 352 TYR A O 1
ATOM 2682 N N . ILE A 1 353 ? -22.723 -2.755 35.650 1.00 71.94 353 ILE A N 1
ATOM 2683 C CA . ILE A 1 353 ? -23.170 -1.974 34.489 1.00 71.94 353 ILE A CA 1
ATOM 2684 C C . ILE A 1 353 ? -21.983 -1.503 33.631 1.00 71.94 353 ILE A C 1
ATOM 2686 O O . ILE A 1 353 ? -22.096 -1.474 32.408 1.00 71.94 353 ILE A O 1
ATOM 2690 N N . PHE A 1 354 ? -20.857 -1.153 34.259 1.00 75.31 354 PHE A N 1
ATOM 2691 C CA . PHE A 1 354 ? -19.663 -0.626 33.585 1.00 75.31 354 PHE A CA 1
ATOM 2692 C C . PHE A 1 354 ? -18.576 -1.680 33.301 1.00 75.31 354 PHE A C 1
ATOM 2694 O O . PHE A 1 354 ? -17.535 -1.343 32.735 1.00 75.31 354 PHE A O 1
ATOM 2701 N N . ASP A 1 355 ? -18.778 -2.947 33.671 1.00 73.75 355 ASP A N 1
ATOM 2702 C CA . ASP A 1 355 ? -17.794 -4.006 33.442 1.00 73.75 355 ASP A CA 1
ATOM 2703 C C . ASP A 1 355 ? -17.777 -4.435 31.966 1.00 73.75 355 ASP A C 1
ATOM 2705 O O . ASP A 1 355 ? -18.607 -5.218 31.494 1.00 73.75 355 ASP A O 1
ATOM 2709 N N . THR A 1 356 ? -16.782 -3.927 31.238 1.00 59.41 356 THR A N 1
ATOM 2710 C CA . THR A 1 356 ? -16.538 -4.196 29.813 1.00 59.41 356 THR A CA 1
ATOM 2711 C C . THR A 1 356 ? -15.963 -5.590 29.533 1.00 59.41 356 THR A C 1
ATOM 2713 O O . THR A 1 356 ? -15.869 -5.996 28.370 1.00 59.41 356 THR A O 1
ATOM 2716 N N . LYS A 1 357 ? -15.572 -6.348 30.569 1.00 50.84 357 LYS A N 1
ATOM 2717 C CA . LYS A 1 357 ? -14.960 -7.681 30.425 1.00 50.84 357 LYS A CA 1
ATOM 2718 C C . LYS A 1 357 ? -15.956 -8.829 30.550 1.00 50.84 357 LYS A C 1
ATOM 2720 O O . LYS A 1 357 ? -15.612 -9.959 30.206 1.00 50.84 357 LYS A O 1
ATOM 2725 N N . ASN A 1 358 ? -17.174 -8.578 31.022 1.00 52.12 358 ASN A N 1
ATOM 2726 C CA . ASN A 1 358 ? -18.182 -9.620 31.154 1.00 52.12 358 ASN A CA 1
ATOM 2727 C C . ASN A 1 358 ? -18.920 -9.836 29.807 1.00 52.12 358 ASN A C 1
ATOM 2729 O O . ASN A 1 358 ? -19.513 -8.911 29.262 1.00 52.12 358 ASN A O 1
ATOM 2733 N N . PRO A 1 359 ? -18.925 -11.057 29.238 1.00 46.69 359 PRO A N 1
ATOM 2734 C CA . PRO A 1 359 ? -19.523 -11.332 27.929 1.00 46.69 359 PRO A CA 1
ATOM 2735 C C . PRO A 1 359 ? -21.038 -11.053 27.866 1.00 46.69 359 PRO A C 1
ATOM 2737 O O . PRO A 1 359 ? -21.554 -10.693 26.809 1.00 46.69 359 PRO A O 1
ATOM 2740 N N . LYS A 1 360 ? -21.758 -11.143 28.998 1.00 49.62 360 LYS A N 1
ATOM 2741 C CA . LYS A 1 360 ? -23.192 -10.790 29.084 1.00 49.62 360 LYS A CA 1
ATOM 2742 C C . LYS A 1 360 ? -23.437 -9.277 29.028 1.00 49.62 360 LYS A C 1
ATOM 2744 O O . LYS A 1 360 ? -24.515 -8.849 28.626 1.00 49.62 360 LYS A O 1
ATOM 2749 N N . THR A 1 361 ? -22.443 -8.482 29.415 1.00 46.16 361 THR A N 1
ATOM 2750 C CA . THR A 1 361 ? -22.411 -7.019 29.284 1.00 46.16 361 THR A CA 1
ATOM 2751 C C . THR A 1 361 ? -21.581 -6.567 28.078 1.00 46.16 361 THR A C 1
ATOM 2753 O O . THR A 1 361 ? -21.519 -5.382 27.812 1.00 46.16 361 THR A O 1
ATOM 2756 N N . GLN A 1 362 ? -20.994 -7.470 27.282 1.00 41.47 362 GLN A N 1
ATOM 2757 C CA . GLN A 1 362 ? -20.392 -7.141 25.979 1.00 41.47 362 GLN A CA 1
ATOM 2758 C C . GLN A 1 362 ? -21.431 -7.066 24.860 1.00 41.47 362 GLN A C 1
ATOM 2760 O O . GLN A 1 362 ? -21.330 -6.193 24.002 1.00 41.47 362 GLN A O 1
ATOM 2765 N N . SER A 1 363 ? -22.457 -7.927 24.872 1.00 35.66 363 SER A N 1
ATOM 2766 C CA . SER A 1 363 ? -23.628 -7.752 23.994 1.00 35.66 363 SER A CA 1
ATOM 2767 C C . SER A 1 363 ? -24.457 -6.525 24.395 1.00 35.66 363 SER A C 1
ATOM 2769 O O . SER A 1 363 ? -25.085 -5.884 23.556 1.00 35.66 363 SER A O 1
ATOM 2771 N N . ALA A 1 364 ? -24.413 -6.181 25.683 1.00 40.25 364 ALA A N 1
ATOM 2772 C CA . ALA A 1 364 ? -24.981 -4.986 26.296 1.00 40.25 364 ALA A CA 1
ATOM 2773 C C . ALA A 1 364 ? -23.860 -4.036 26.752 1.00 40.25 364 ALA A C 1
ATOM 2775 O O . ALA A 1 364 ? -23.852 -3.587 27.897 1.00 40.25 364 ALA A O 1
ATOM 2776 N N . ASN A 1 365 ? -22.875 -3.789 25.884 1.00 46.47 365 ASN A N 1
ATOM 2777 C CA . ASN A 1 365 ? -21.846 -2.784 26.140 1.00 46.47 365 ASN A CA 1
ATOM 2778 C C . ASN A 1 365 ? -22.576 -1.454 26.380 1.00 46.47 365 ASN A C 1
ATOM 2780 O O . ASN A 1 365 ? -23.625 -1.251 25.781 1.00 46.47 365 ASN A O 1
ATOM 2784 N N . ILE A 1 366 ? -22.100 -0.508 27.194 1.00 47.47 366 ILE A N 1
ATOM 2785 C CA . ILE A 1 366 ? -22.834 0.774 27.338 1.00 47.47 366 ILE A CA 1
ATOM 2786 C C . ILE A 1 366 ? -22.957 1.493 25.970 1.00 47.47 366 ILE A C 1
ATOM 2788 O O . ILE A 1 366 ? -23.865 2.285 25.745 1.00 47.47 366 ILE A O 1
ATOM 2792 N N . ASN A 1 367 ? -22.123 1.131 24.991 1.00 46.31 367 ASN A N 1
ATOM 2793 C CA . ASN A 1 367 ? -22.252 1.539 23.585 1.00 46.31 367 ASN A CA 1
ATOM 2794 C C . ASN A 1 367 ? -23.448 0.911 22.827 1.00 46.31 367 ASN A C 1
ATOM 2796 O O . ASN A 1 367 ? -23.859 1.455 21.809 1.00 46.31 367 ASN A O 1
ATOM 2800 N N . THR A 1 368 ? -23.995 -0.216 23.294 1.00 48.09 368 THR A N 1
ATOM 2801 C CA . THR A 1 368 ? -25.145 -0.953 22.724 1.00 48.09 368 THR A CA 1
ATOM 2802 C C . THR A 1 368 ? -26.307 -1.140 23.699 1.00 48.09 368 THR A C 1
ATOM 2804 O O . THR A 1 368 ? -27.337 -1.700 23.319 1.00 48.09 368 THR A O 1
ATOM 2807 N N . LEU A 1 369 ? -26.176 -0.680 24.946 1.00 54.97 369 LEU A N 1
ATOM 2808 C CA . LEU A 1 369 ? -27.280 -0.540 25.883 1.00 54.97 369 LEU A CA 1
ATOM 2809 C C . LEU A 1 369 ? -28.225 0.519 25.328 1.00 54.97 369 LEU A C 1
ATOM 2811 O O . LEU A 1 369 ? -28.145 1.698 25.664 1.00 54.97 369 LEU A O 1
ATOM 2815 N N . ASP A 1 370 ? -29.114 0.055 24.455 1.00 59.19 370 ASP A N 1
ATOM 2816 C CA . ASP A 1 370 ? -30.260 0.794 23.968 1.00 59.19 370 ASP A CA 1
ATOM 2817 C C . ASP A 1 370 ? -30.907 1.512 25.159 1.00 59.19 370 ASP A C 1
ATOM 2819 O O . ASP A 1 370 ? -31.076 0.942 26.248 1.00 59.19 370 ASP A O 1
ATOM 2823 N N . ALA A 1 371 ? -31.277 2.775 24.949 1.00 61.53 371 ALA A N 1
ATOM 2824 C CA . ALA A 1 371 ? -32.066 3.557 25.885 1.00 61.53 371 ALA A CA 1
ATOM 2825 C C . ALA A 1 371 ? -33.259 2.749 26.442 1.00 61.53 371 ALA A C 1
ATOM 2827 O O . ALA A 1 371 ? -33.671 2.969 27.585 1.00 61.53 371 ALA A O 1
ATOM 2828 N N . SER A 1 372 ? -33.783 1.771 25.688 1.00 65.31 372 SER A N 1
ATOM 2829 C CA . SER A 1 372 ? -34.820 0.848 26.160 1.00 65.31 372 SER A CA 1
ATOM 2830 C C . SER A 1 372 ? -34.393 -0.052 27.332 1.00 65.31 372 SER A C 1
ATOM 2832 O O . SER A 1 372 ? -35.175 -0.208 28.275 1.00 65.31 372 SER A O 1
ATOM 2834 N N . TYR A 1 373 ? -33.163 -0.583 27.366 1.00 71.25 373 TYR A N 1
ATOM 2835 C CA . TYR A 1 373 ? -32.684 -1.386 28.498 1.00 71.25 373 TYR A CA 1
ATOM 2836 C C . TYR A 1 373 ? -32.591 -0.539 29.766 1.00 71.25 373 TYR A C 1
ATOM 2838 O O . TYR A 1 373 ? -33.029 -0.969 30.837 1.00 71.25 373 TYR A O 1
ATOM 2846 N N . TRP A 1 374 ? -32.060 0.678 29.647 1.00 71.00 374 TRP A N 1
ATOM 2847 C CA . TRP A 1 374 ? -31.928 1.613 30.763 1.00 71.00 374 TRP A CA 1
ATOM 2848 C C . TRP A 1 374 ? -33.283 2.011 31.337 1.00 71.00 374 TRP A C 1
ATOM 2850 O O . TRP A 1 374 ? -33.499 1.900 32.549 1.00 71.00 374 TRP A O 1
ATOM 2860 N N . ARG A 1 375 ? -34.225 2.392 30.465 1.00 71.06 375 ARG A N 1
ATOM 2861 C CA . ARG A 1 375 ? -35.600 2.726 30.863 1.00 71.06 375 ARG A CA 1
ATOM 2862 C C . ARG A 1 375 ? -36.304 1.559 31.547 1.00 71.06 375 ARG A C 1
ATOM 2864 O O . ARG A 1 375 ? -37.061 1.788 32.485 1.00 71.06 375 ARG A O 1
ATOM 2871 N N . LYS A 1 376 ? -36.062 0.323 31.100 1.00 76.06 376 LYS A N 1
ATOM 2872 C CA . LYS A 1 376 ? -36.754 -0.862 31.620 1.00 76.06 376 LYS A CA 1
ATOM 2873 C C . LYS A 1 376 ? -36.157 -1.396 32.923 1.00 76.06 376 LYS A C 1
ATOM 2875 O O . LYS A 1 376 ? -36.912 -1.810 33.796 1.00 76.06 376 LYS A O 1
ATOM 2880 N N . ASN A 1 377 ? -34.830 -1.398 33.066 1.00 76.06 377 ASN A N 1
ATOM 2881 C CA . ASN A 1 377 ? -34.158 -2.150 34.136 1.00 76.06 377 ASN A CA 1
ATOM 2882 C C . ASN A 1 377 ? -33.523 -1.280 35.228 1.00 76.06 377 ASN A C 1
ATOM 2884 O O . ASN A 1 377 ? -33.356 -1.753 36.355 1.00 76.06 377 ASN A O 1
ATOM 2888 N N . VAL A 1 378 ? -33.156 -0.033 34.913 1.00 77.56 378 VAL A N 1
ATOM 2889 C CA . VAL A 1 378 ? -32.406 0.833 35.839 1.00 77.56 378 VAL A CA 1
ATOM 2890 C C . VAL A 1 378 ? -33.229 2.037 36.283 1.00 77.56 378 VAL A C 1
ATOM 2892 O O . VAL A 1 378 ? -33.326 2.290 37.481 1.00 77.56 378 VAL A O 1
ATOM 2895 N N . ALA A 1 379 ? -33.902 2.726 35.358 1.00 77.12 379 ALA A N 1
ATOM 2896 C CA . ALA A 1 379 ? -34.718 3.899 35.677 1.00 77.12 379 ALA A CA 1
ATOM 2897 C C . ALA A 1 379 ? -35.793 3.664 36.765 1.00 77.12 379 ALA A C 1
ATOM 2899 O O . ALA A 1 379 ? -35.974 4.559 37.591 1.00 77.12 379 ALA A O 1
ATOM 2900 N N . PRO A 1 380 ? -36.477 2.500 36.852 1.00 82.62 380 PRO A N 1
ATOM 2901 C CA . PRO A 1 380 ? -37.469 2.254 37.903 1.00 82.62 380 PRO A CA 1
ATOM 2902 C C . PRO A 1 380 ? -36.875 2.154 39.313 1.00 82.62 380 PRO A C 1
ATOM 2904 O O . PRO A 1 380 ? -37.596 2.339 40.288 1.00 82.62 380 PRO A O 1
ATOM 2907 N N . LYS A 1 381 ? -35.573 1.862 39.433 1.00 82.56 381 LYS A N 1
ATOM 2908 C CA . LYS A 1 381 ? -34.876 1.753 40.725 1.00 82.56 381 LYS A CA 1
ATOM 2909 C C . LYS A 1 381 ? -34.477 3.117 41.295 1.00 82.56 381 LYS A C 1
ATOM 2911 O O . LYS A 1 381 ? -34.100 3.201 42.457 1.00 82.56 381 LYS A O 1
ATOM 2916 N N . ILE A 1 382 ? -34.577 4.179 40.495 1.00 81.38 382 ILE A N 1
ATOM 2917 C CA . ILE A 1 382 ? -34.266 5.549 40.897 1.00 81.38 382 ILE A CA 1
ATOM 2918 C C . ILE A 1 382 ? -35.566 6.210 41.357 1.00 81.38 382 ILE A C 1
ATOM 2920 O O . ILE A 1 382 ? -36.418 6.582 40.548 1.00 81.38 382 ILE A O 1
ATOM 2924 N N . SER A 1 383 ? -35.719 6.350 42.671 1.00 78.94 383 SER A N 1
ATOM 2925 C CA . SER A 1 383 ? -36.939 6.866 43.307 1.00 78.94 383 SER A CA 1
ATOM 2926 C C . SER A 1 383 ? -37.210 8.344 42.990 1.00 78.94 383 SER A C 1
ATOM 2928 O O . SER A 1 383 ? -38.360 8.759 42.853 1.00 78.94 383 SER A O 1
ATOM 2930 N N . SER A 1 384 ? -36.157 9.146 42.818 1.00 87.50 384 SER A N 1
ATOM 2931 C CA . SER A 1 384 ? -36.254 10.583 42.544 1.00 87.50 384 SER A CA 1
ATOM 2932 C C . SER A 1 384 ? -36.505 10.874 41.058 1.00 87.50 384 SER A C 1
ATOM 2934 O O . SER A 1 384 ? -35.712 10.514 40.187 1.00 87.50 384 SER A O 1
ATOM 2936 N N . ALA A 1 385 ? -37.589 11.599 40.750 1.00 82.88 385 ALA A N 1
ATOM 2937 C CA . ALA A 1 385 ? -37.862 12.099 39.397 1.00 82.88 385 ALA A CA 1
ATOM 2938 C C . ALA A 1 385 ? -36.734 13.005 38.873 1.00 82.88 385 ALA A C 1
ATOM 2940 O O . ALA A 1 385 ? -36.317 12.854 37.728 1.00 82.88 385 ALA A O 1
ATOM 2941 N N . ARG A 1 386 ? -36.173 13.865 39.734 1.00 80.69 386 ARG A N 1
ATOM 2942 C CA . ARG A 1 386 ? -35.033 14.732 39.398 1.00 80.69 386 ARG A CA 1
ATOM 2943 C C . ARG A 1 386 ? -33.799 13.918 39.007 1.00 80.69 386 ARG A C 1
ATOM 2945 O O . ARG A 1 386 ? -33.133 14.245 38.029 1.00 80.69 386 ARG A O 1
ATOM 2952 N N . ASN A 1 387 ? -33.528 12.830 39.729 1.00 78.00 387 ASN A N 1
ATOM 2953 C CA . ASN A 1 387 ? -32.376 11.976 39.443 1.00 78.00 387 ASN A CA 1
ATOM 2954 C C . ASN A 1 387 ? -32.571 11.190 38.141 1.00 78.00 387 ASN A C 1
ATOM 2956 O O . ASN A 1 387 ? -31.600 10.987 37.417 1.00 78.00 387 ASN A O 1
ATOM 2960 N N . ARG A 1 388 ? -33.809 10.797 37.806 1.00 80.56 388 ARG A N 1
ATOM 2961 C CA . ARG A 1 388 ? -34.131 10.172 36.511 1.00 80.56 388 ARG A CA 1
ATOM 2962 C C . ARG A 1 388 ? -33.905 11.128 35.339 1.00 80.56 388 ARG A C 1
ATOM 2964 O O . ARG A 1 388 ? -33.293 10.723 34.352 1.00 80.56 388 ARG A O 1
ATOM 2971 N N . THR A 1 389 ? -34.338 12.386 35.457 1.00 81.94 389 THR A N 1
ATOM 2972 C CA . THR A 1 389 ? -34.082 13.411 34.431 1.00 81.94 389 THR A CA 1
ATOM 2973 C C . THR A 1 389 ? -32.584 13.633 34.248 1.00 81.94 389 THR A C 1
ATOM 2975 O O . THR A 1 389 ? -32.089 13.511 33.132 1.00 81.94 389 THR A O 1
ATOM 2978 N N . ARG A 1 390 ? -31.840 13.841 35.344 1.00 78.69 390 ARG A N 1
ATOM 2979 C CA . ARG A 1 390 ? -30.390 14.067 35.279 1.00 78.69 390 ARG A CA 1
ATOM 2980 C C . ARG A 1 390 ? -29.630 12.890 34.664 1.00 78.69 390 ARG A C 1
ATOM 2982 O O . ARG A 1 390 ? -28.738 13.100 33.853 1.00 78.69 390 ARG A O 1
ATOM 2989 N N . LEU A 1 391 ? -30.004 11.657 35.006 1.00 76.38 391 LEU A N 1
ATOM 2990 C CA . LEU A 1 391 ? -29.405 10.469 34.397 1.00 76.38 391 LEU A CA 1
ATOM 2991 C C . LEU A 1 391 ? -29.693 10.393 32.891 1.00 76.38 391 LEU A C 1
ATOM 2993 O O . LEU A 1 391 ? -28.815 10.014 32.125 1.00 76.38 391 LEU A O 1
ATOM 2997 N N . THR A 1 392 ? -30.903 10.763 32.464 1.00 78.75 392 THR A N 1
ATOM 2998 C CA . THR A 1 392 ? -31.266 10.791 31.037 1.00 78.75 392 THR A CA 1
ATOM 2999 C C . THR A 1 392 ? -30.403 11.801 30.275 1.00 78.75 392 THR A C 1
ATOM 3001 O O . THR A 1 392 ? -29.822 11.440 29.259 1.00 78.75 392 THR A O 1
ATOM 3004 N N . GLU A 1 393 ? -30.217 13.012 30.812 1.00 78.69 393 GLU A N 1
ATOM 3005 C CA . GLU A 1 393 ? -29.325 14.031 30.229 1.00 78.69 393 GLU A CA 1
ATOM 3006 C C . GLU A 1 393 ? -27.873 13.544 30.106 1.00 78.69 393 GLU A C 1
ATOM 3008 O O . GLU A 1 393 ? -27.226 13.766 29.081 1.00 78.69 393 GLU A O 1
ATOM 3013 N N . LEU A 1 394 ? -27.351 12.866 31.135 1.00 75.12 394 LEU A N 1
ATOM 3014 C CA . LEU A 1 394 ? -25.995 12.314 31.110 1.00 75.12 394 LEU A CA 1
ATOM 3015 C C . LEU A 1 394 ? -25.855 11.200 30.062 1.00 75.12 394 LEU A C 1
ATOM 3017 O O . LEU A 1 394 ? -24.857 11.159 29.344 1.00 75.12 394 LEU A O 1
ATOM 3021 N N . LEU A 1 395 ? -26.857 10.325 29.931 1.00 77.38 395 LEU A N 1
ATOM 3022 C CA . LEU A 1 395 ? -26.873 9.268 28.915 1.00 77.38 395 LEU A CA 1
ATOM 3023 C C .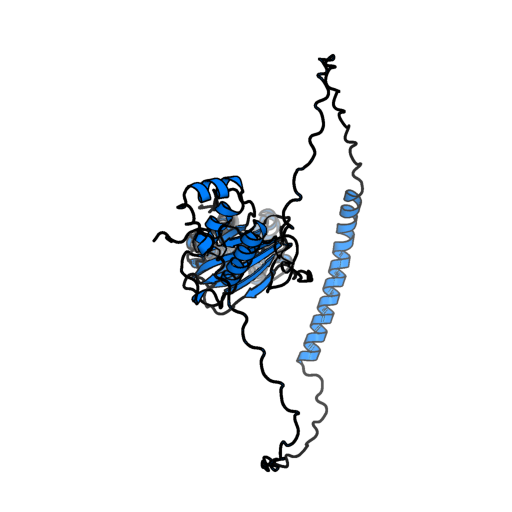 LEU A 1 395 ? -26.966 9.837 27.493 1.00 77.38 395 LEU A C 1
ATOM 3025 O O . LEU A 1 395 ? -26.258 9.364 26.605 1.00 77.38 395 LEU A O 1
ATOM 3029 N N . ASP A 1 396 ? -27.782 10.868 27.277 1.00 78.88 396 ASP A N 1
ATOM 3030 C CA . ASP A 1 396 ? -27.878 11.547 25.982 1.00 78.88 396 ASP A CA 1
ATOM 3031 C C . ASP A 1 396 ? -26.559 12.249 25.630 1.00 78.88 396 ASP A C 1
ATOM 3033 O O . ASP A 1 396 ? -26.056 12.097 24.515 1.00 78.88 396 ASP A O 1
ATOM 3037 N N . THR A 1 397 ? -25.943 12.934 26.600 1.00 77.25 397 THR A N 1
ATOM 3038 C CA . THR A 1 397 ? -24.617 13.557 26.448 1.00 77.25 397 THR A CA 1
ATOM 3039 C C . THR A 1 397 ? -23.562 12.512 26.090 1.00 77.25 397 THR A C 1
ATOM 3041 O O . THR A 1 397 ? -22.802 12.688 25.137 1.00 77.25 397 THR A O 1
ATOM 3044 N N . ARG A 1 398 ? -23.545 11.379 26.802 1.00 80.75 398 ARG A N 1
ATOM 3045 C CA . ARG A 1 398 ? -22.656 10.253 26.508 1.00 80.75 398 ARG A CA 1
ATOM 3046 C C . ARG A 1 398 ? -22.854 9.750 25.079 1.00 80.75 398 ARG A C 1
ATOM 3048 O O . ARG A 1 398 ? -21.876 9.584 24.357 1.00 80.75 398 ARG A O 1
ATOM 3055 N N . ASN A 1 399 ? -24.096 9.526 24.655 1.00 77.50 399 ASN A N 1
ATOM 3056 C CA . ASN A 1 399 ? -24.401 9.029 23.313 1.00 77.50 399 ASN A CA 1
ATOM 3057 C C . ASN A 1 399 ? -23.932 10.002 22.222 1.00 77.50 399 ASN A C 1
ATOM 3059 O O . ASN A 1 399 ? -23.343 9.566 21.235 1.00 77.50 399 ASN A O 1
ATOM 3063 N N . GLN A 1 400 ? -24.120 11.310 22.416 1.00 77.12 400 GLN A N 1
ATOM 3064 C CA . GLN A 1 400 ? -23.597 12.327 21.500 1.00 77.12 400 GLN A CA 1
ATOM 3065 C C . GLN A 1 400 ? -22.064 12.285 21.409 1.00 77.12 400 GLN A C 1
ATOM 3067 O O . GLN A 1 400 ? -21.515 12.325 20.305 1.00 77.12 400 GLN A O 1
ATOM 3072 N N . ILE A 1 401 ? -21.367 12.136 22.543 1.00 72.88 401 ILE A N 1
ATOM 3073 C CA . ILE A 1 401 ? -19.903 11.990 22.571 1.00 72.88 401 ILE A CA 1
ATOM 3074 C C . ILE A 1 401 ? -19.470 10.709 21.853 1.00 72.88 401 ILE A C 1
ATOM 3076 O O . ILE A 1 401 ? -18.534 10.761 21.064 1.00 72.88 401 ILE A O 1
ATOM 3080 N N . VAL A 1 402 ? -20.154 9.578 22.058 1.00 73.44 402 VAL A N 1
ATOM 3081 C CA . VAL A 1 402 ? -19.843 8.303 21.384 1.00 73.44 402 VAL A CA 1
ATOM 3082 C C . VAL A 1 402 ? -20.032 8.403 19.869 1.00 73.44 402 VAL A C 1
ATOM 3084 O O . VAL A 1 402 ? -19.187 7.920 19.118 1.00 73.44 402 VAL A O 1
ATOM 3087 N N . VAL A 1 403 ? -21.104 9.047 19.397 1.00 75.88 403 VAL A N 1
ATOM 3088 C CA . VAL A 1 403 ? -21.317 9.287 17.959 1.00 75.88 403 VAL A CA 1
ATOM 3089 C C . VAL A 1 403 ? -20.190 10.150 17.392 1.00 75.88 403 VAL A C 1
ATOM 3091 O O . VAL A 1 403 ? -19.575 9.768 16.398 1.00 75.88 403 VAL A O 1
ATOM 3094 N N . SER A 1 404 ? -19.856 11.259 18.062 1.00 73.94 404 SER A N 1
ATOM 3095 C CA . SER A 1 404 ? -18.747 12.129 17.654 1.00 73.94 404 SER A CA 1
ATOM 3096 C C . SER A 1 404 ? -17.397 11.403 17.678 1.00 73.94 404 SER A C 1
ATOM 3098 O O . SER A 1 404 ? -16.593 11.570 16.765 1.00 73.94 404 SER A O 1
ATOM 3100 N N . TYR A 1 405 ? -17.161 10.558 18.682 1.00 78.12 405 TYR A N 1
ATOM 3101 C CA . TYR A 1 405 ? -15.976 9.714 18.791 1.00 78.12 405 TYR A CA 1
ATOM 3102 C C . TYR A 1 405 ? -15.884 8.730 17.626 1.00 78.12 405 TYR A C 1
ATOM 3104 O O . TYR A 1 405 ? -14.837 8.646 16.997 1.00 78.12 405 TYR A O 1
ATOM 3112 N N . ASN A 1 406 ? -16.963 8.010 17.308 1.00 73.00 406 ASN A N 1
ATOM 3113 C CA . ASN A 1 406 ? -16.968 7.038 16.215 1.00 73.00 406 ASN A CA 1
ATOM 3114 C C . ASN A 1 406 ? -16.732 7.715 14.864 1.00 73.00 406 ASN A C 1
ATOM 3116 O O . ASN A 1 406 ? -15.986 7.186 14.043 1.00 73.00 406 ASN A O 1
ATOM 3120 N N . GLN A 1 407 ? -17.318 8.896 14.659 1.00 77.25 407 GLN A N 1
ATOM 3121 C CA . GLN A 1 407 ? -17.071 9.703 13.471 1.00 77.25 407 GLN A CA 1
ATOM 3122 C C . GLN A 1 407 ? -15.595 10.127 13.382 1.00 77.25 407 GLN A C 1
ATOM 3124 O O . GLN A 1 407 ? -14.943 9.841 12.384 1.00 77.25 407 GLN A O 1
ATOM 3129 N N . ARG A 1 408 ? -15.026 10.695 14.453 1.00 75.38 408 ARG A N 1
ATOM 3130 C CA . ARG A 1 408 ? -13.605 11.095 14.501 1.00 75.38 408 ARG A CA 1
ATOM 3131 C C . ARG A 1 408 ? -12.647 9.914 14.400 1.00 75.38 408 ARG A C 1
ATOM 3133 O O . ARG A 1 408 ? -11.561 10.044 13.854 1.00 75.38 408 ARG A O 1
ATOM 3140 N N . ALA A 1 409 ? -13.025 8.754 14.928 1.00 70.06 409 ALA A N 1
ATOM 3141 C CA . ALA A 1 409 ? -12.260 7.522 14.794 1.00 70.06 409 ALA A CA 1
ATOM 3142 C C . ALA A 1 409 ? -12.265 7.016 13.346 1.00 70.06 409 ALA A C 1
ATOM 3144 O O . ALA A 1 409 ? -11.263 6.463 12.902 1.00 70.06 409 ALA A O 1
ATOM 3145 N N . ALA A 1 410 ? -13.368 7.195 12.613 1.00 71.06 410 ALA A N 1
ATOM 3146 C CA . ALA A 1 410 ? -13.434 6.901 11.185 1.00 71.06 410 ALA A CA 1
ATOM 3147 C C . ALA A 1 410 ? -12.577 7.888 10.377 1.00 71.06 410 ALA A C 1
ATOM 3149 O O . ALA A 1 410 ? -11.751 7.442 9.588 1.00 71.06 410 ALA A O 1
ATOM 3150 N N . GLU A 1 411 ? -12.683 9.191 10.656 1.00 72.12 411 GLU A N 1
ATOM 3151 C CA . GLU A 1 411 ? -11.829 10.237 10.064 1.00 72.12 411 GLU A CA 1
ATOM 3152 C C . GLU A 1 411 ? -10.341 9.954 10.329 1.00 72.12 411 GLU A C 1
ATOM 3154 O O . GLU A 1 411 ? -9.518 9.978 9.420 1.00 72.12 411 GLU A O 1
ATOM 3159 N N . LEU A 1 412 ? -9.983 9.570 11.558 1.00 67.56 412 LEU A N 1
ATOM 3160 C CA . LEU A 1 412 ? -8.618 9.162 11.882 1.00 67.56 412 LEU A CA 1
ATOM 3161 C C . LEU A 1 412 ? -8.186 7.891 11.176 1.00 67.56 412 LEU A C 1
ATOM 3163 O O . LEU A 1 412 ? -7.031 7.794 10.802 1.00 67.56 412 LEU A O 1
ATOM 3167 N N . ARG A 1 413 ? -9.049 6.889 11.010 1.00 65.56 413 ARG A N 1
ATOM 3168 C CA . ARG A 1 413 ? -8.669 5.682 10.262 1.00 65.56 413 ARG A CA 1
ATOM 3169 C C . ARG A 1 413 ? -8.352 6.012 8.810 1.00 65.56 413 ARG A C 1
ATOM 3171 O O . ARG A 1 413 ? -7.395 5.457 8.290 1.00 65.56 413 ARG A O 1
ATOM 3178 N N . GLU A 1 414 ? -9.106 6.924 8.206 1.00 66.12 414 GLU A N 1
ATOM 3179 C CA . GLU A 1 414 ? -8.806 7.430 6.866 1.00 66.12 414 GLU A CA 1
ATOM 3180 C C . GLU A 1 414 ? -7.499 8.240 6.841 1.00 66.12 414 GLU A C 1
ATOM 3182 O O . GLU A 1 414 ? -6.699 8.053 5.935 1.00 66.12 414 GLU A O 1
ATOM 3187 N N . ASN A 1 415 ? -7.220 9.048 7.871 1.00 62.50 415 ASN A N 1
ATOM 3188 C CA . ASN A 1 415 ? -6.056 9.947 7.884 1.00 62.50 415 ASN A CA 1
ATOM 3189 C C . ASN A 1 415 ? -4.754 9.324 8.430 1.00 62.50 415 ASN A C 1
ATOM 3191 O O . ASN A 1 415 ? -3.663 9.838 8.190 1.00 62.50 415 ASN A O 1
ATOM 3195 N N . VAL A 1 416 ? -4.839 8.261 9.235 1.00 63.50 416 VAL A N 1
ATOM 3196 C CA . VAL A 1 416 ? -3.691 7.584 9.877 1.00 63.50 416 VAL A CA 1
ATOM 3197 C C . VAL A 1 416 ? -3.127 6.483 8.987 1.00 63.50 416 VAL A C 1
ATOM 3199 O O . VAL A 1 416 ? -1.968 6.094 9.151 1.00 63.50 416 VAL A O 1
ATOM 3202 N N . VAL A 1 417 ? -3.955 5.937 8.098 1.00 67.19 417 VAL A N 1
ATOM 3203 C CA . VAL A 1 417 ? -3.558 4.874 7.186 1.00 67.19 417 VAL A CA 1
ATOM 3204 C C . VAL A 1 417 ? -3.153 5.513 5.872 1.00 67.19 417 VAL A C 1
ATOM 3206 O O . VAL A 1 417 ? -3.997 5.979 5.114 1.00 67.19 417 VAL A O 1
ATOM 3209 N N . GLU A 1 418 ? -1.854 5.500 5.590 1.00 78.50 418 GLU A N 1
ATOM 3210 C CA . GLU A 1 418 ? -1.395 5.831 4.247 1.00 78.50 418 GLU A CA 1
ATOM 3211 C C . GLU A 1 418 ? -1.856 4.704 3.315 1.00 78.50 418 GLU A C 1
ATOM 3213 O O . GLU A 1 418 ? -1.470 3.543 3.498 1.00 78.50 418 GLU A O 1
ATOM 3218 N N . LYS A 1 419 ? -2.733 5.034 2.363 1.00 79.69 419 LYS A N 1
ATOM 3219 C CA . LYS A 1 419 ? -3.291 4.080 1.400 1.00 79.69 419 LYS A CA 1
ATOM 3220 C C . LYS A 1 419 ? -2.571 4.220 0.072 1.00 79.69 419 LYS A C 1
ATOM 3222 O O . LYS A 1 419 ? -2.608 5.272 -0.560 1.00 79.69 419 LYS A O 1
ATOM 3227 N N . ILE A 1 420 ? -1.963 3.132 -0.382 1.00 80.81 420 ILE A N 1
ATOM 3228 C CA . ILE A 1 420 ? -1.296 3.068 -1.680 1.00 80.81 420 ILE A CA 1
ATOM 3229 C C . ILE A 1 420 ? -2.073 2.112 -2.572 1.00 80.81 420 ILE A C 1
ATOM 3231 O O . ILE A 1 420 ? -2.194 0.930 -2.258 1.00 80.81 420 ILE A O 1
ATOM 3235 N N . SER A 1 421 ? -2.573 2.623 -3.696 1.00 81.88 421 SER A N 1
ATOM 3236 C CA . SER A 1 421 ? -3.167 1.800 -4.752 1.00 81.88 421 SER A CA 1
ATOM 3237 C C . SER A 1 421 ? -2.138 1.585 -5.855 1.00 81.88 421 SER A C 1
ATOM 3239 O O . SER A 1 421 ? -1.572 2.551 -6.366 1.00 81.88 421 SER A O 1
ATOM 3241 N N . LEU A 1 422 ? -1.863 0.327 -6.193 1.00 80.94 422 LEU A N 1
ATOM 3242 C CA . LEU A 1 422 ? -0.949 -0.033 -7.277 1.00 80.94 422 LEU A CA 1
ATOM 3243 C C . LEU A 1 422 ? -1.764 -0.489 -8.490 1.00 80.94 422 LEU A C 1
ATOM 3245 O O . LEU A 1 422 ? -2.401 -1.541 -8.434 1.00 80.94 422 LEU A O 1
ATOM 3249 N N . THR A 1 423 ? -1.713 0.296 -9.569 1.00 74.19 423 THR A N 1
ATOM 3250 C CA . THR A 1 423 ? -2.342 -0.015 -10.857 1.00 74.19 423 THR A CA 1
ATOM 3251 C C . THR A 1 423 ? -1.256 -0.301 -11.909 1.00 74.19 423 THR A C 1
ATOM 3253 O O . THR A 1 423 ? -0.261 0.425 -11.981 1.00 74.19 423 THR A O 1
ATOM 3256 N N . PRO A 1 424 ? -1.382 -1.375 -12.708 1.00 56.19 424 PRO A N 1
ATOM 3257 C CA . PRO A 1 424 ? -0.340 -1.783 -13.648 1.00 56.19 424 PRO A CA 1
ATOM 3258 C C . PRO A 1 424 ? -0.394 -1.092 -15.024 1.00 56.19 424 PRO A C 1
ATOM 3260 O O . PRO A 1 424 ? 0.473 -1.381 -15.851 1.00 56.19 424 PRO A O 1
ATOM 3263 N N . ASP A 1 425 ? -1.370 -0.217 -15.301 1.00 52.34 425 ASP A N 1
ATOM 3264 C CA . ASP A 1 425 ? -1.587 0.297 -16.660 1.00 52.34 425 ASP A CA 1
ATOM 3265 C C . ASP A 1 425 ? -0.609 1.411 -17.064 1.00 52.34 425 ASP A C 1
ATOM 3267 O O . ASP A 1 425 ? -0.464 2.439 -16.405 1.00 52.34 425 ASP A O 1
ATOM 3271 N N . GLY A 1 426 ? 0.067 1.167 -18.188 1.00 46.66 426 GLY A N 1
ATOM 3272 C CA . GLY A 1 426 ? 1.104 2.002 -18.786 1.00 46.66 426 GLY A CA 1
ATOM 3273 C C . GLY A 1 426 ? 0.579 3.150 -19.644 1.00 46.66 426 GLY A C 1
ATOM 3274 O O . GLY A 1 426 ? 1.195 3.438 -20.669 1.00 46.66 426 GLY A O 1
ATOM 3275 N N . ASP A 1 427 ? -0.515 3.803 -19.244 1.00 37.53 427 ASP A N 1
ATOM 3276 C CA . ASP A 1 427 ? -0.823 5.124 -19.787 1.00 37.53 427 ASP A CA 1
ATOM 3277 C C . ASP A 1 427 ? 0.034 6.140 -19.032 1.00 37.53 427 ASP A C 1
ATOM 3279 O O . ASP A 1 427 ? -0.116 6.398 -17.837 1.00 37.53 427 ASP A O 1
ATOM 3283 N N . SER A 1 428 ? 1.035 6.633 -19.748 1.00 45.25 428 SER A N 1
ATOM 3284 C CA . SER A 1 428 ? 1.980 7.661 -19.350 1.00 45.25 428 SER A CA 1
ATOM 3285 C C . SER A 1 428 ? 1.257 8.990 -19.130 1.00 45.25 428 SER A C 1
ATOM 3287 O O . SER A 1 428 ? 1.293 9.859 -19.988 1.00 45.25 428 SER A O 1
ATOM 3289 N N . ASP A 1 429 ? 0.542 9.097 -18.020 1.00 38.25 429 ASP A N 1
ATOM 3290 C CA . ASP A 1 429 ? 0.193 10.295 -17.265 1.00 38.25 429 ASP A CA 1
ATOM 3291 C C . ASP A 1 429 ? -0.818 9.849 -16.205 1.00 38.25 429 ASP A C 1
ATOM 3293 O O . ASP A 1 429 ? -1.785 9.165 -16.515 1.00 38.25 429 ASP A O 1
ATOM 3297 N N . MET A 1 430 ? -0.626 10.306 -14.965 1.00 32.22 430 MET A N 1
ATOM 3298 C CA . MET A 1 430 ? -1.509 10.103 -13.805 1.00 32.22 430 MET A CA 1
ATOM 3299 C C . MET A 1 430 ? -1.156 8.897 -12.921 1.00 32.22 430 MET A C 1
ATOM 3301 O O . MET A 1 430 ? -1.693 7.802 -13.028 1.00 32.22 430 MET A O 1
ATOM 3305 N N . ILE A 1 431 ? -0.384 9.183 -11.874 1.00 33.53 431 ILE A N 1
ATOM 3306 C CA . ILE A 1 431 ? -0.873 8.810 -10.550 1.00 33.53 431 ILE A CA 1
ATOM 3307 C C . ILE A 1 431 ? -1.861 9.929 -10.175 1.00 33.53 431 ILE A C 1
ATOM 3309 O O . ILE A 1 431 ? -1.395 11.010 -9.801 1.00 33.53 431 ILE A O 1
ATOM 3313 N N . PRO A 1 432 ? -3.199 9.756 -10.225 1.00 31.62 432 PRO A N 1
ATOM 3314 C CA . PRO A 1 432 ? -3.969 10.367 -9.172 1.00 31.62 432 PRO A CA 1
ATOM 3315 C C . PRO A 1 432 ? -3.592 9.552 -7.941 1.00 31.62 432 PRO A C 1
ATOM 3317 O O . PRO A 1 432 ? -4.123 8.477 -7.672 1.00 31.62 432 PRO A O 1
ATOM 3320 N N . LEU A 1 433 ? -2.632 10.076 -7.184 1.00 33.97 433 LEU A N 1
ATOM 3321 C CA . LEU A 1 433 ? -2.669 9.888 -5.753 1.00 33.97 433 LEU A CA 1
ATOM 3322 C C . LEU A 1 433 ? -4.020 10.507 -5.427 1.00 33.97 433 LEU A C 1
ATOM 3324 O O . LEU A 1 433 ? -4.133 11.726 -5.312 1.00 33.97 433 LEU A O 1
ATOM 3328 N N . THR A 1 434 ? -5.072 9.700 -5.329 1.00 28.02 434 THR A N 1
ATOM 3329 C CA . THR A 1 434 ? -6.164 10.055 -4.441 1.00 28.02 434 THR A CA 1
ATOM 3330 C C . THR A 1 434 ? -5.566 9.995 -3.044 1.00 28.02 434 THR A C 1
ATOM 3332 O O . THR A 1 434 ? -5.814 9.072 -2.277 1.00 28.02 434 THR A O 1
ATOM 3335 N N . MET A 1 435 ? -4.728 10.988 -2.731 1.00 28.00 435 MET A N 1
ATOM 3336 C CA . MET A 1 435 ? -4.689 11.549 -1.406 1.00 28.00 435 MET A CA 1
ATOM 3337 C C . MET A 1 435 ? -6.104 12.050 -1.192 1.00 28.00 435 MET A C 1
ATOM 3339 O O . MET A 1 435 ? -6.502 13.098 -1.698 1.00 28.00 435 MET A O 1
ATOM 3343 N N . SER A 1 436 ? -6.900 11.244 -0.502 1.00 24.25 436 SER A N 1
ATOM 3344 C CA . SER A 1 436 ? -8.072 11.771 0.162 1.00 24.25 436 SER A CA 1
ATOM 3345 C C . SER A 1 436 ? -7.550 12.675 1.276 1.00 24.25 436 SER A C 1
ATOM 3347 O O . SER A 1 436 ? -7.414 12.250 2.415 1.00 24.25 436 SER A O 1
ATOM 3349 N N . THR A 1 437 ? -7.176 13.911 0.941 1.00 28.00 437 THR A N 1
ATOM 3350 C CA . THR A 1 437 ? -7.121 14.987 1.928 1.00 28.00 437 THR A CA 1
ATOM 3351 C C . THR A 1 437 ? -8.555 15.291 2.329 1.00 28.00 437 THR A C 1
ATOM 3353 O O . THR A 1 437 ? -9.279 15.920 1.556 1.00 28.00 437 THR A O 1
ATOM 3356 N N . PHE A 1 438 ? -8.936 14.845 3.524 1.00 31.08 438 PHE A N 1
ATOM 3357 C CA . PHE A 1 438 ? -9.984 15.470 4.323 1.00 31.08 438 PHE A CA 1
ATOM 3358 C C . PHE A 1 438 ? -9.481 15.726 5.743 1.00 31.08 438 PHE A C 1
ATOM 3360 O O . PHE A 1 438 ? -9.026 14.772 6.415 1.00 31.08 438 PHE A O 1
#

Mean predicted aligned error: 19.33 Å

pLDDT: mean 72.36, std 18.82, range [24.25, 96.75]

Solvent-accessible surface area (backbone atoms only — not comparable to full-atom values): 27302 Å² total; per-residue (Å²): 131,84,76,89,65,51,51,41,62,66,44,72,48,60,92,84,52,50,62,66,54,52,50,53,34,42,55,56,52,54,48,42,62,68,35,62,86,50,38,85,78,51,66,86,70,47,68,60,53,44,52,54,26,45,64,37,54,65,38,69,66,50,29,53,56,53,54,72,72,46,77,75,74,76,73,71,67,79,73,74,84,70,78,73,74,81,74,80,81,78,78,84,82,78,81,96,75,88,82,85,87,78,80,90,80,86,77,85,82,85,83,82,88,81,89,81,86,90,75,86,80,76,90,77,71,83,54,73,67,57,59,52,51,53,52,52,52,55,53,51,52,51,53,52,52,52,49,49,68,64,47,50,74,67,47,53,63,60,60,61,63,69,74,69,72,81,79,79,81,78,82,78,85,75,84,80,83,81,83,90,78,83,89,79,80,89,80,78,91,78,83,88,78,87,84,79,76,77,75,77,80,77,78,76,74,84,68,86,69,92,84,71,71,75,45,87,73,77,74,66,44,79,77,42,68,59,84,82,65,94,50,53,17,44,42,34,41,40,38,51,67,77,41,28,37,43,39,40,32,23,42,58,92,53,65,68,64,44,35,32,33,34,34,47,34,50,49,71,45,79,47,73,38,55,48,44,46,26,35,46,34,36,38,32,28,86,51,39,39,46,95,90,44,44,32,48,97,74,40,48,76,49,64,58,90,64,64,48,74,37,55,40,54,78,78,27,79,56,36,67,62,38,49,52,35,52,55,50,44,53,51,51,54,50,51,50,52,51,53,41,44,77,54,70,46,52,67,67,61,54,49,56,66,68,37,75,83,42,70,82,27,50,75,39,25,77,94,56,48,46,68,64,55,45,59,69,73,49,48,75,71,38,84,46,68,69,58,45,52,53,52,49,55,51,51,51,52,43,51,52,42,51,52,53,35,54,52,40,51,50,53,33,55,61,59,39,36,52,71,43,76,53,74,90,74,85,64,94,72,76,81,77,72,75,69,77,84,125